Protein AF-A0AAP2Z4F7-F1 (afdb_monomer_lite)

Structure (mmCIF, N/CA/C/O backbone):
data_AF-A0AAP2Z4F7-F1
#
_entry.id   AF-A0AAP2Z4F7-F1
#
loop_
_atom_site.group_PDB
_atom_site.id
_atom_site.type_symbol
_atom_site.label_atom_id
_atom_site.label_alt_id
_atom_site.label_comp_id
_atom_site.label_asym_id
_atom_site.label_entity_id
_atom_site.label_seq_id
_atom_site.pdbx_PDB_ins_code
_atom_site.Cartn_x
_atom_site.Cartn_y
_atom_site.Cartn_z
_atom_site.occupancy
_atom_site.B_iso_or_equiv
_atom_site.auth_seq_id
_atom_site.auth_comp_id
_atom_site.auth_asym_id
_atom_site.auth_atom_id
_atom_site.pdbx_PDB_model_num
ATOM 1 N N . MET A 1 1 ? -24.408 16.018 -22.020 1.00 31.50 1 MET A N 1
ATOM 2 C CA . MET A 1 1 ? -23.931 15.503 -20.727 1.00 31.50 1 MET A CA 1
ATOM 3 C C . MET A 1 1 ? -23.059 14.321 -21.085 1.00 31.50 1 MET A C 1
ATOM 5 O O . MET A 1 1 ? -23.592 13.457 -21.775 1.00 31.50 1 MET A O 1
ATOM 9 N N . PRO A 1 2 ? -21.749 14.312 -20.792 1.00 35.59 2 PRO A N 1
ATOM 10 C CA . PRO A 1 2 ? -21.032 13.042 -20.819 1.00 35.59 2 PRO A CA 1
ATOM 11 C C . PRO A 1 2 ? -21.768 12.106 -19.852 1.00 35.59 2 PRO A C 1
ATOM 13 O O . PRO A 1 2 ? -22.294 12.590 -18.847 1.00 35.59 2 PRO A O 1
ATOM 16 N N . GLU A 1 3 ? -21.897 10.827 -20.195 1.00 40.19 3 GLU A N 1
ATOM 17 C CA . GLU A 1 3 ? -22.402 9.814 -19.262 1.00 40.19 3 GLU A CA 1
ATOM 18 C C . GLU A 1 3 ? -21.656 9.975 -17.930 1.00 40.19 3 GLU A C 1
ATOM 20 O O . GLU A 1 3 ? -20.442 10.178 -17.934 1.00 40.19 3 GLU A O 1
ATOM 25 N N . GLU A 1 4 ? -22.375 9.989 -16.805 1.00 51.56 4 GLU A N 1
ATOM 26 C CA . GLU A 1 4 ? -21.750 9.962 -15.481 1.00 51.56 4 GLU A CA 1
ATOM 27 C C . GLU A 1 4 ? -20.913 8.682 -15.409 1.00 51.56 4 GLU A C 1
ATOM 29 O O . GLU A 1 4 ? -21.447 7.577 -15.322 1.00 51.56 4 GLU A O 1
ATOM 34 N N . ILE A 1 5 ? -19.594 8.823 -15.549 1.00 54.47 5 ILE A N 1
ATOM 35 C CA . ILE A 1 5 ? -18.657 7.706 -15.457 1.00 54.47 5 ILE A CA 1
ATOM 36 C C . ILE A 1 5 ? -18.546 7.363 -13.970 1.00 54.47 5 ILE A C 1
ATOM 38 O O . ILE A 1 5 ? -17.739 7.939 -13.242 1.00 54.47 5 ILE A O 1
ATOM 42 N N . ILE A 1 6 ? -19.417 6.467 -13.515 1.00 68.56 6 ILE A N 1
ATOM 43 C CA . ILE A 1 6 ? -19.413 5.925 -12.157 1.00 68.56 6 ILE A CA 1
ATOM 44 C C . ILE A 1 6 ? -18.444 4.741 -12.144 1.00 68.56 6 ILE A C 1
ATOM 46 O O . ILE A 1 6 ? -18.647 3.765 -12.867 1.00 68.56 6 ILE A O 1
ATOM 50 N N . GLN A 1 7 ? -17.386 4.827 -11.336 1.00 83.62 7 GLN A N 1
ATOM 51 C CA . GLN A 1 7 ? -16.471 3.700 -11.141 1.00 83.62 7 GLN A CA 1
ATOM 52 C C . GLN A 1 7 ? -17.146 2.581 -10.331 1.00 83.62 7 GLN A C 1
ATOM 54 O O . GLN A 1 7 ? -18.047 2.860 -9.532 1.00 83.62 7 GLN A O 1
ATOM 59 N N . PRO A 1 8 ? -16.715 1.317 -10.484 1.00 90.81 8 PRO A N 1
ATOM 60 C CA . PRO A 1 8 ? -17.189 0.225 -9.643 1.00 90.81 8 PRO A CA 1
ATOM 61 C C . PRO A 1 8 ? -16.979 0.533 -8.155 1.00 90.81 8 PRO A C 1
ATOM 63 O O . PRO A 1 8 ? -16.006 1.181 -7.767 1.00 90.81 8 PRO A O 1
ATOM 66 N N . LEU A 1 9 ? -17.865 0.031 -7.293 1.00 92.19 9 LEU A N 1
ATOM 67 C CA . LEU A 1 9 ? -17.741 0.234 -5.845 1.00 92.19 9 LEU A CA 1
ATOM 68 C C . LEU A 1 9 ? -16.387 -0.267 -5.307 1.00 92.19 9 LEU A C 1
ATOM 70 O O . LEU A 1 9 ? -15.788 0.368 -4.440 1.00 92.19 9 LEU A O 1
ATOM 74 N N . ASP A 1 10 ? -15.878 -1.358 -5.878 1.00 94.12 10 ASP A N 1
ATOM 75 C CA . ASP A 1 10 ? -14.574 -1.936 -5.562 1.00 94.12 10 ASP A CA 1
ATOM 76 C C . ASP A 1 10 ? -13.417 -0.963 -5.795 1.00 94.12 10 ASP A C 1
ATOM 78 O O . ASP A 1 10 ? -12.508 -0.893 -4.965 1.00 94.12 10 ASP A O 1
ATOM 82 N N . TYR A 1 11 ? -13.474 -0.169 -6.868 1.00 95.38 11 TYR A N 1
ATOM 83 C CA . TYR A 1 11 ? -12.496 0.885 -7.124 1.00 95.38 11 TYR A CA 1
ATOM 84 C C . TYR A 1 11 ? -12.502 1.909 -5.983 1.00 95.38 11 TYR A C 1
ATOM 86 O O . TYR A 1 11 ? -11.448 2.244 -5.438 1.00 95.38 11 TYR A O 1
ATOM 94 N N . TYR A 1 12 ? -13.680 2.368 -5.547 1.00 95.25 12 TYR A N 1
ATOM 95 C CA . TYR A 1 12 ? -13.771 3.303 -4.423 1.00 95.25 12 TYR A CA 1
ATOM 96 C C . TYR A 1 12 ? -13.286 2.682 -3.113 1.00 95.25 12 TYR A C 1
ATOM 98 O O . TYR A 1 12 ? -12.622 3.370 -2.339 1.00 95.25 12 TYR A O 1
ATOM 106 N N . ALA A 1 13 ? -13.548 1.392 -2.881 1.00 96.06 13 ALA A N 1
ATOM 107 C CA . ALA A 1 13 ? -13.022 0.680 -1.720 1.00 96.06 13 ALA A CA 1
ATOM 108 C C . ALA A 1 13 ? -11.485 0.688 -1.721 1.00 96.06 13 ALA A C 1
ATOM 110 O O . ALA A 1 13 ? -10.872 1.084 -0.730 1.00 96.06 13 ALA A O 1
ATOM 111 N N . GLY A 1 14 ? -10.864 0.352 -2.856 1.00 96.06 14 GLY A N 1
ATOM 112 C CA . GLY A 1 14 ? -9.412 0.385 -3.028 1.00 96.06 14 GLY A CA 1
ATOM 113 C C . GLY A 1 14 ? -8.814 1.777 -2.857 1.00 96.06 14 GLY A C 1
ATOM 114 O O . GLY A 1 14 ? -7.807 1.943 -2.167 1.00 96.06 14 GLY A O 1
ATOM 115 N N . LEU A 1 15 ? -9.461 2.801 -3.417 1.00 95.19 15 LEU A N 1
ATOM 116 C CA . LEU A 1 15 ? -9.039 4.192 -3.274 1.00 95.19 15 LEU A CA 1
ATOM 117 C C . LEU A 1 15 ? -9.129 4.657 -1.813 1.00 95.19 15 LEU A C 1
ATOM 119 O O . LEU A 1 15 ? -8.165 5.200 -1.272 1.00 95.19 15 LEU A O 1
ATOM 123 N N . ILE A 1 16 ? -10.247 4.402 -1.135 1.00 95.50 16 ILE A N 1
ATOM 124 C CA . ILE A 1 16 ? -10.448 4.743 0.280 1.00 95.50 16 ILE A CA 1
ATOM 125 C C . ILE A 1 16 ? -9.415 4.026 1.161 1.00 95.50 16 ILE A C 1
ATOM 127 O O . ILE A 1 16 ? -8.766 4.667 1.993 1.00 95.50 16 ILE A O 1
ATOM 131 N N . ASP A 1 17 ? -9.169 2.740 0.921 1.00 95.56 17 ASP A N 1
ATOM 132 C CA . ASP A 1 17 ? -8.128 1.966 1.599 1.00 95.56 17 ASP A CA 1
ATOM 133 C C . ASP A 1 17 ? -6.706 2.348 1.186 1.00 95.56 17 ASP A C 1
ATOM 135 O O . ASP A 1 17 ? -5.754 2.022 1.896 1.00 95.56 17 ASP A O 1
ATOM 139 N N . ALA A 1 18 ? -6.516 3.089 0.096 1.00 94.50 18 ALA A N 1
ATOM 140 C CA . ALA A 1 18 ? -5.232 3.663 -0.277 1.00 94.50 18 ALA A CA 1
ATOM 141 C C . ALA A 1 18 ? -4.986 5.008 0.395 1.00 94.50 18 ALA A C 1
ATOM 143 O O . ALA A 1 18 ? -3.908 5.187 0.951 1.00 94.50 18 ALA A O 1
ATOM 144 N N . ILE A 1 19 ? -5.940 5.941 0.413 1.00 92.31 19 ILE A N 1
ATOM 145 C CA . ILE A 1 19 ? -5.690 7.334 0.840 1.00 92.31 19 ILE A CA 1
ATOM 146 C C . ILE A 1 19 ? -6.370 7.750 2.150 1.00 92.31 19 ILE A C 1
ATOM 148 O O . ILE A 1 19 ? -5.971 8.761 2.737 1.00 92.31 19 ILE A O 1
ATOM 152 N N . GLY A 1 20 ? -7.345 6.979 2.632 1.00 93.75 20 GLY A N 1
ATOM 153 C CA . GLY A 1 20 ? -8.090 7.245 3.859 1.00 93.75 20 GLY A CA 1
ATOM 154 C C . GLY A 1 20 ? -7.336 6.842 5.127 1.00 93.75 20 GLY A C 1
ATOM 155 O O . GLY A 1 20 ? -6.599 5.850 5.152 1.00 93.75 20 GLY A O 1
ATOM 156 N N . ARG A 1 21 ? -7.525 7.615 6.199 1.00 92.62 21 ARG A N 1
ATOM 157 C CA . ARG A 1 21 ? -6.990 7.354 7.541 1.00 92.62 21 ARG A CA 1
ATOM 158 C C . ARG A 1 21 ? -7.974 7.802 8.615 1.00 92.62 21 ARG A C 1
ATOM 160 O O . ARG A 1 21 ? -8.359 8.970 8.648 1.00 92.62 21 ARG A O 1
ATOM 167 N N . VAL A 1 22 ? -8.310 6.906 9.538 1.00 93.56 22 VAL A N 1
ATOM 168 C CA . VAL A 1 22 ? -9.069 7.269 10.739 1.00 93.56 22 VAL A CA 1
ATOM 169 C C . VAL A 1 22 ? -8.148 7.934 11.762 1.00 93.56 22 VAL A C 1
ATOM 171 O O . VAL A 1 22 ? -7.038 7.477 12.035 1.00 93.56 22 VAL A O 1
ATOM 174 N N . ASN A 1 23 ? -8.610 9.026 12.356 1.00 91.94 23 ASN A N 1
ATOM 175 C CA . ASN A 1 23 ? -7.952 9.737 13.440 1.00 91.94 23 ASN A CA 1
ATOM 176 C C . ASN A 1 23 ? -8.923 9.929 14.599 1.00 91.94 23 ASN A C 1
ATOM 178 O O . ASN A 1 23 ? -10.052 10.353 14.382 1.00 91.94 23 ASN A O 1
ATOM 182 N N . PHE A 1 24 ? -8.453 9.719 15.827 1.00 92.25 24 PHE A N 1
ATOM 183 C CA . PHE A 1 24 ? -9.196 10.049 17.040 1.00 92.25 24 PHE A CA 1
ATOM 184 C C . PHE A 1 24 ? -8.577 11.290 17.684 1.00 92.25 24 PHE A C 1
ATOM 186 O O . PHE A 1 24 ? -7.529 11.222 18.325 1.00 92.25 24 PHE A O 1
ATOM 193 N N . GLU A 1 25 ? -9.194 12.449 17.466 1.00 89.62 25 GLU A N 1
ATOM 194 C CA . GLU A 1 25 ? -8.708 13.718 17.998 1.00 89.62 25 GLU A CA 1
ATOM 195 C C . GLU A 1 25 ? -9.198 13.907 19.437 1.00 89.62 25 GLU A C 1
ATOM 197 O O . GLU A 1 25 ? -10.404 13.943 19.695 1.00 89.62 25 GLU A O 1
ATOM 202 N N . VAL A 1 26 ? -8.262 14.055 20.375 1.00 89.56 26 VAL A N 1
ATOM 203 C CA . VAL A 1 26 ? -8.561 14.380 21.773 1.00 89.56 26 VAL A CA 1
ATOM 204 C C . VAL A 1 26 ? -8.567 15.898 21.944 1.00 89.56 26 VAL A C 1
ATOM 206 O O . VAL A 1 26 ? -7.546 16.556 21.750 1.00 89.56 26 VAL A O 1
ATOM 209 N N . LYS A 1 27 ? -9.712 16.463 22.331 1.00 86.94 27 LYS A N 1
ATOM 210 C CA . LYS A 1 27 ? -9.892 17.896 22.598 1.00 86.94 27 LYS A CA 1
ATOM 211 C C . LYS A 1 27 ? -10.133 18.132 24.074 1.00 86.94 27 LYS A C 1
ATOM 213 O O . LYS A 1 27 ? -10.980 17.478 24.675 1.00 86.94 27 LYS A O 1
ATOM 218 N N . LYS A 1 28 ? -9.446 19.121 24.642 1.00 86.12 28 LYS A N 1
ATOM 219 C CA . LYS A 1 28 ? -9.790 19.654 25.961 1.00 86.12 28 LYS A CA 1
ATOM 220 C C . LYS A 1 28 ? -11.061 20.497 25.845 1.00 86.12 28 LYS A C 1
ATOM 222 O O . LYS A 1 28 ? -11.193 21.285 24.910 1.00 86.12 28 LYS A O 1
ATOM 227 N N . THR A 1 29 ? -12.000 20.322 26.766 1.00 82.88 29 THR A N 1
ATOM 228 C CA . THR A 1 29 ? -13.306 20.988 26.724 1.00 82.88 29 THR A CA 1
ATOM 229 C C . THR A 1 29 ? -13.798 21.344 28.120 1.00 82.88 29 THR A C 1
ATOM 231 O O . THR A 1 29 ? -13.734 20.502 29.008 1.00 82.88 29 THR A O 1
ATOM 234 N N . ASP A 1 30 ? -14.416 22.512 28.285 1.00 81.19 30 ASP A N 1
ATOM 235 C CA . ASP A 1 30 ? -14.942 22.946 29.593 1.00 81.19 30 ASP A CA 1
ATOM 236 C C . ASP A 1 30 ? -16.355 22.415 29.905 1.00 81.19 30 ASP A C 1
ATOM 238 O O . ASP A 1 30 ? -16.849 22.547 31.019 1.00 81.19 30 ASP A O 1
ATOM 242 N N . HIS A 1 31 ? -17.033 21.813 28.922 1.00 73.50 31 HIS A N 1
ATOM 243 C CA . HIS A 1 31 ? -18.435 21.384 29.025 1.00 73.50 31 HIS A CA 1
ATOM 244 C C . HIS A 1 31 ? -18.614 19.880 29.297 1.00 73.50 31 HIS A C 1
ATOM 246 O O . HIS A 1 31 ? -19.742 19.391 29.358 1.00 73.50 31 HIS A O 1
ATOM 252 N N . ARG A 1 32 ? -17.521 19.122 29.441 1.00 75.06 32 ARG A N 1
ATOM 253 C CA . ARG A 1 32 ? -17.538 17.700 29.820 1.00 75.06 32 ARG A CA 1
ATOM 254 C C . ARG A 1 32 ? -17.012 17.546 31.240 1.00 75.06 32 ARG A C 1
ATOM 256 O O . ARG A 1 32 ? -16.045 18.200 31.607 1.00 75.06 32 ARG A O 1
ATOM 263 N N . VAL A 1 33 ? -17.599 16.626 32.005 1.00 77.19 33 VAL A N 1
ATOM 264 C CA . VAL A 1 33 ? -17.243 16.379 33.418 1.00 77.19 33 VAL A CA 1
ATOM 265 C C . VAL A 1 33 ? -15.759 16.046 33.592 1.00 77.19 33 VAL A C 1
ATOM 267 O O . VAL A 1 33 ? -15.132 16.497 34.543 1.00 77.19 33 VAL A O 1
ATOM 270 N N . ILE A 1 34 ? -15.187 15.289 32.657 1.00 85.69 34 ILE A N 1
ATOM 271 C CA . ILE A 1 34 ? -13.772 14.898 32.677 1.00 85.69 34 ILE A CA 1
ATOM 272 C C . ILE A 1 34 ? -12.841 15.899 31.984 1.00 85.69 34 ILE A C 1
ATOM 274 O O . ILE A 1 34 ? -11.638 15.687 31.983 1.00 85.69 34 ILE A O 1
ATOM 278 N N . GLY A 1 35 ? -13.367 16.966 31.377 1.00 87.62 35 GLY A N 1
ATOM 279 C CA . GLY A 1 35 ? -12.553 17.987 30.715 1.00 87.62 35 GLY A CA 1
ATOM 280 C C . GLY A 1 35 ? -12.041 17.630 29.313 1.00 87.62 35 GLY A C 1
ATOM 281 O O . GLY A 1 35 ? -11.308 18.427 28.728 1.00 87.62 35 GLY A O 1
ATOM 282 N N . TYR A 1 36 ? -12.423 16.478 28.750 1.00 89.56 36 TYR A N 1
ATOM 283 C CA . TYR A 1 36 ? -11.971 16.013 27.432 1.00 89.56 36 TYR A CA 1
ATOM 284 C C . TYR A 1 36 ? -13.113 15.429 26.587 1.00 89.56 36 TYR A C 1
ATOM 286 O O . TYR A 1 36 ? -14.067 14.854 27.114 1.00 89.56 36 TYR A O 1
ATOM 294 N N . ASP A 1 37 ? -12.989 15.553 25.266 1.00 89.38 37 ASP A N 1
ATOM 295 C CA . ASP A 1 37 ? -13.830 14.910 24.253 1.00 89.38 37 ASP A CA 1
ATOM 296 C C . ASP A 1 37 ? -12.924 14.240 23.214 1.00 89.38 37 ASP A C 1
ATOM 298 O O . ASP A 1 37 ? -11.934 14.829 22.785 1.00 89.38 37 ASP A O 1
ATOM 302 N N . VAL A 1 38 ? -13.263 13.024 22.793 1.00 92.06 38 VAL A N 1
ATOM 303 C CA . VAL A 1 38 ? -12.546 12.314 21.725 1.00 92.06 38 VAL A CA 1
ATOM 304 C C . VAL A 1 38 ? -13.456 12.251 20.519 1.00 92.06 38 VAL A C 1
ATOM 306 O O . VAL A 1 38 ? -14.593 11.789 20.648 1.00 92.06 38 VAL A O 1
ATOM 309 N N . ARG A 1 39 ? -12.991 12.709 19.357 1.00 92.75 39 ARG A N 1
ATOM 310 C CA . ARG A 1 39 ? -13.780 12.719 18.119 1.00 92.75 39 ARG A CA 1
ATOM 311 C C . ARG A 1 39 ? -13.071 11.959 17.002 1.00 92.75 39 ARG A C 1
ATOM 313 O O . ARG A 1 39 ? -11.932 12.310 16.691 1.00 92.75 39 ARG A O 1
ATOM 320 N N . PRO A 1 40 ? -13.711 10.943 16.399 1.00 96.00 40 PRO A N 1
ATOM 321 C CA . PRO A 1 40 ? -13.194 10.328 15.196 1.00 96.00 40 PRO A CA 1
ATOM 322 C C . PRO A 1 40 ? -13.313 11.299 14.020 1.00 96.00 40 PRO A C 1
ATOM 324 O O . PRO A 1 40 ? -14.239 12.104 13.940 1.00 96.00 40 PRO A O 1
ATOM 327 N N . SER A 1 41 ? -12.373 11.192 13.098 1.00 95.19 41 SER A N 1
ATOM 328 C CA . SER A 1 41 ? -12.407 11.822 11.784 1.00 95.19 41 SER A CA 1
ATOM 329 C C . SER A 1 41 ? -11.788 10.856 10.785 1.00 95.19 41 SER A C 1
ATOM 331 O O . SER A 1 41 ? -10.772 10.227 11.085 1.00 95.19 41 SER A O 1
ATOM 333 N N . LEU A 1 42 ? -12.394 10.715 9.612 1.00 95.81 42 LEU A N 1
ATOM 334 C CA . LEU A 1 42 ? -11.794 10.010 8.488 1.00 95.81 42 LEU A CA 1
ATOM 335 C C . LEU A 1 42 ? -11.215 11.053 7.539 1.00 95.81 42 LEU A C 1
ATOM 337 O O . LEU A 1 42 ? -11.934 11.912 7.032 1.00 95.81 42 LEU A O 1
ATOM 341 N N . VAL A 1 43 ? -9.900 10.999 7.357 1.00 92.75 43 VAL A N 1
ATOM 342 C CA . VAL A 1 43 ? -9.130 11.977 6.592 1.00 92.75 43 VAL A CA 1
ATOM 343 C C . VAL A 1 43 ? -8.612 11.326 5.322 1.00 92.75 43 VAL A C 1
ATOM 345 O O . VAL A 1 43 ? -7.959 10.285 5.384 1.00 92.75 43 VAL A O 1
ATOM 348 N N . PHE A 1 44 ? -8.854 11.964 4.183 1.00 91.19 44 PHE A N 1
ATOM 349 C CA . PHE A 1 44 ? -8.341 11.535 2.886 1.00 91.19 44 PHE A CA 1
ATOM 350 C C . PHE A 1 44 ? -7.212 12.456 2.438 1.00 91.19 44 PHE A C 1
ATOM 352 O O . PHE A 1 44 ? -7.386 13.671 2.314 1.00 91.19 44 PHE A O 1
ATOM 359 N N . HIS A 1 45 ? -6.037 11.869 2.219 1.00 82.44 45 HIS A N 1
ATOM 360 C CA . HIS A 1 45 ? -4.846 12.578 1.759 1.00 82.44 45 HIS A CA 1
ATOM 361 C C . HIS A 1 45 ? -4.794 12.585 0.232 1.00 82.44 45 HIS A C 1
ATOM 363 O O . HIS A 1 45 ? -4.272 11.661 -0.381 1.00 82.44 45 HIS A O 1
ATOM 369 N N . VAL A 1 46 ? -5.321 13.654 -0.349 1.00 73.75 46 VAL A N 1
ATOM 370 C CA . VAL A 1 46 ? -5.533 13.841 -1.795 1.00 73.75 46 VAL A CA 1
ATOM 371 C C . VAL A 1 46 ? -4.484 14.762 -2.445 1.00 73.75 46 VAL A C 1
ATOM 373 O O . VAL A 1 46 ? -4.267 14.750 -3.653 1.00 73.75 46 VAL A O 1
ATOM 376 N N . GLY A 1 47 ? -3.740 15.534 -1.643 1.00 68.19 47 GLY A N 1
ATOM 377 C CA . GLY A 1 47 ? -2.584 16.303 -2.121 1.00 68.19 47 GLY A CA 1
ATOM 378 C C . GLY A 1 47 ? -2.939 17.358 -3.184 1.00 68.19 47 GLY A C 1
ATOM 379 O O . GLY A 1 47 ? -3.854 18.162 -2.994 1.00 68.19 47 GLY A O 1
ATOM 380 N N . GLN A 1 48 ? -2.178 17.395 -4.286 1.00 63.50 48 GLN A N 1
ATOM 381 C CA . GLN A 1 48 ? -2.417 18.276 -5.447 1.00 63.50 48 GLN A CA 1
ATOM 382 C C . GLN A 1 48 ? -3.230 17.598 -6.567 1.00 63.50 48 GLN A C 1
ATOM 384 O O . GLN A 1 48 ? -3.275 18.104 -7.681 1.00 63.50 48 GLN A O 1
ATOM 389 N N . GLN A 1 49 ? -3.867 16.461 -6.286 1.00 69.62 49 GLN A N 1
ATOM 390 C CA . GLN A 1 49 ? -4.596 15.681 -7.285 1.00 69.62 49 GLN A CA 1
ATOM 391 C C . GLN A 1 49 ? -6.044 16.174 -7.360 1.00 69.62 49 GLN A C 1
ATOM 393 O O . GLN A 1 49 ? -6.922 15.659 -6.674 1.00 69.62 49 GLN A O 1
ATOM 398 N N . ASP A 1 50 ? -6.282 17.221 -8.158 1.00 71.88 50 ASP A N 1
ATOM 399 C CA . ASP A 1 50 ? -7.616 17.828 -8.333 1.00 71.88 50 ASP A CA 1
ATOM 400 C C . ASP A 1 50 ? -8.676 16.820 -8.800 1.00 71.88 50 ASP A C 1
ATOM 402 O O . ASP A 1 50 ? -9.860 16.973 -8.503 1.00 71.88 50 ASP A O 1
ATOM 406 N N . PHE A 1 51 ? -8.254 15.780 -9.515 1.00 80.38 51 PHE A N 1
ATOM 407 C CA . PHE A 1 51 ? -9.153 14.759 -10.022 1.00 80.38 51 PHE A CA 1
ATOM 408 C C . PHE A 1 51 ? -9.620 13.785 -8.927 1.00 80.38 51 PHE A C 1
ATOM 410 O O . PHE A 1 51 ? -10.822 13.556 -8.815 1.00 80.38 51 PHE A O 1
ATOM 417 N N . LEU A 1 52 ? -8.728 13.281 -8.061 1.00 82.50 52 LEU A N 1
ATOM 418 C CA . LEU A 1 52 ? -9.138 12.440 -6.921 1.00 82.50 52 LEU A CA 1
ATOM 419 C C . LEU A 1 52 ? -10.093 13.176 -5.968 1.00 82.50 52 LEU A C 1
ATOM 421 O O . LEU A 1 52 ? -11.032 12.560 -5.464 1.00 82.50 52 LEU A O 1
ATOM 425 N N . ASP A 1 53 ? -9.885 14.484 -5.766 1.00 81.88 53 ASP A N 1
ATOM 426 C CA . ASP A 1 53 ? -10.807 15.348 -5.011 1.00 81.88 53 ASP A CA 1
ATOM 427 C C . ASP A 1 53 ? -12.220 15.305 -5.606 1.00 81.88 53 ASP A C 1
ATOM 429 O O . ASP A 1 53 ? -13.198 15.083 -4.892 1.00 81.88 53 ASP A O 1
ATOM 433 N N . ALA A 1 54 ? -12.325 15.528 -6.919 1.00 84.06 54 ALA A N 1
ATOM 434 C CA . ALA A 1 54 ? -13.599 15.558 -7.627 1.00 84.06 54 ALA A CA 1
ATOM 435 C C . ALA A 1 54 ? -14.266 14.177 -7.654 1.00 84.06 54 ALA A C 1
ATOM 437 O O . ALA A 1 54 ? -15.472 14.072 -7.439 1.00 84.06 54 ALA A O 1
ATOM 438 N N . LEU A 1 55 ? -13.482 13.120 -7.872 1.00 87.44 55 LEU A N 1
ATOM 439 C CA . LEU A 1 55 ? -13.972 11.750 -7.952 1.00 87.44 55 LEU A CA 1
ATOM 440 C C . LEU A 1 55 ? -14.558 11.276 -6.619 1.00 87.44 55 LEU A C 1
ATOM 442 O O . LEU A 1 55 ? -15.680 10.768 -6.578 1.00 87.44 55 LEU A O 1
ATOM 446 N N . LEU A 1 56 ? -13.812 11.459 -5.527 1.00 89.88 56 LEU A N 1
ATOM 447 C CA . LEU A 1 56 ? -14.266 11.073 -4.194 1.00 89.88 56 LEU A CA 1
ATOM 448 C C . LEU A 1 56 ? -15.382 12.001 -3.695 1.00 89.88 56 LEU A C 1
ATOM 450 O O . LEU A 1 56 ? -16.311 11.539 -3.038 1.00 89.88 56 LEU A O 1
ATOM 454 N N . GLY A 1 57 ? -15.319 13.293 -4.038 1.00 90.06 57 GLY A N 1
ATOM 455 C CA . GLY A 1 57 ? -16.362 14.271 -3.730 1.00 90.06 57 GLY A CA 1
ATOM 456 C C . GLY A 1 57 ? -17.700 13.917 -4.372 1.00 90.06 57 GLY A C 1
ATOM 457 O O . GLY A 1 57 ? -18.694 13.821 -3.662 1.00 90.06 57 GLY A O 1
ATOM 458 N N . THR A 1 58 ? -17.705 13.622 -5.675 1.00 90.62 58 THR A N 1
ATOM 459 C CA . THR A 1 58 ? -18.911 13.194 -6.408 1.00 90.62 58 THR A CA 1
ATOM 460 C C . THR A 1 58 ? -19.501 11.932 -5.782 1.00 90.62 58 THR A C 1
ATOM 462 O O . THR A 1 58 ? -20.679 11.898 -5.445 1.00 90.62 58 THR A O 1
ATOM 465 N N . PHE A 1 59 ? -18.660 10.928 -5.500 1.00 92.62 59 PHE A N 1
ATOM 466 C CA . PHE A 1 59 ? -19.105 9.711 -4.821 1.00 92.62 59 PHE A CA 1
ATOM 467 C C . PHE A 1 59 ? -19.744 10.003 -3.455 1.00 92.62 59 PHE A C 1
ATOM 469 O O . PHE A 1 59 ? -20.786 9.435 -3.124 1.00 92.62 59 PHE A O 1
ATOM 476 N N . PHE A 1 60 ? -19.155 10.893 -2.654 1.00 94.25 60 PHE A N 1
ATOM 477 C CA . PHE A 1 60 ? -19.734 11.282 -1.370 1.00 94.25 60 PHE A CA 1
ATOM 478 C C . PHE A 1 60 ? -21.055 12.035 -1.523 1.00 94.25 60 PHE A C 1
ATOM 480 O O . PHE A 1 60 ? -21.992 11.740 -0.781 1.00 94.25 60 PHE A O 1
ATOM 487 N N . GLU A 1 61 ? -21.162 12.955 -2.478 1.00 93.75 61 GLU A N 1
ATOM 488 C CA . GLU A 1 61 ? -22.397 13.690 -2.762 1.00 93.75 61 GLU A CA 1
ATOM 489 C C . GLU A 1 61 ? -23.532 12.740 -3.177 1.00 93.75 61 GLU A C 1
ATOM 491 O O . GLU A 1 61 ? -24.609 12.784 -2.574 1.00 93.75 61 GLU A O 1
ATOM 496 N N . ASP A 1 62 ? -23.261 11.810 -4.096 1.00 93.75 62 ASP A N 1
ATOM 497 C CA . ASP A 1 62 ? -24.232 10.828 -4.599 1.00 93.75 62 ASP A CA 1
ATOM 498 C C . ASP A 1 62 ? -24.755 9.890 -3.503 1.00 93.75 62 ASP A C 1
ATOM 500 O O . ASP A 1 62 ? -25.916 9.472 -3.516 1.00 93.75 62 ASP A O 1
ATOM 504 N N . HIS A 1 63 ? -23.918 9.591 -2.508 1.00 95.06 63 HIS A N 1
ATOM 505 C CA . HIS A 1 63 ? -24.267 8.725 -1.380 1.00 95.06 63 HIS A CA 1
ATOM 506 C C . HIS A 1 63 ? -24.696 9.507 -0.127 1.00 95.06 63 HIS A C 1
ATOM 508 O O . HIS A 1 63 ? -24.954 8.917 0.927 1.00 95.06 63 HIS A O 1
ATOM 514 N N . GLY A 1 64 ? -24.790 10.839 -0.211 1.00 95.81 64 GLY A N 1
ATOM 515 C CA . GLY A 1 64 ? -25.164 11.706 0.906 1.00 95.81 64 GLY A CA 1
ATOM 516 C C . GLY A 1 64 ? -24.198 11.634 2.095 1.00 95.81 64 GLY A C 1
ATOM 517 O O . GLY A 1 64 ? -24.631 11.741 3.247 1.00 95.81 64 GLY A O 1
ATOM 518 N N . ILE A 1 65 ? -22.914 11.402 1.834 1.00 97.25 65 ILE A N 1
ATOM 519 C CA . ILE A 1 65 ? -21.824 11.427 2.810 1.00 97.25 65 ILE A CA 1
ATOM 520 C C . ILE A 1 65 ? -21.380 12.885 2.970 1.00 97.25 65 ILE A C 1
ATOM 522 O O . ILE A 1 65 ? -20.904 13.523 2.036 1.00 97.25 65 ILE A O 1
ATOM 526 N N . GLY A 1 66 ? -21.541 13.426 4.173 1.00 95.81 66 GLY A N 1
ATOM 527 C CA . GLY A 1 66 ? -21.071 14.755 4.537 1.00 95.81 66 GLY A CA 1
ATOM 528 C C . GLY A 1 66 ? -19.553 14.792 4.690 1.00 95.81 66 GLY A C 1
ATOM 529 O O . GLY A 1 66 ? -18.962 13.997 5.421 1.00 95.81 66 GLY A O 1
ATOM 530 N N . TYR A 1 67 ? -18.913 15.755 4.032 1.00 94.56 67 TYR A N 1
ATOM 531 C CA . TYR A 1 67 ? -17.480 15.984 4.155 1.00 94.56 67 TYR A CA 1
ATOM 532 C C . TYR A 1 67 ? -17.141 17.476 4.103 1.00 94.56 67 TYR A C 1
ATOM 534 O O . TYR A 1 67 ? -17.927 18.312 3.658 1.00 94.56 67 TYR A O 1
ATOM 542 N N . THR A 1 68 ? -15.948 17.823 4.578 1.00 92.06 68 THR A N 1
ATOM 543 C CA . THR A 1 68 ? -15.396 19.179 4.479 1.00 92.06 68 THR A CA 1
ATOM 544 C C . THR A 1 68 ? -14.014 19.150 3.850 1.00 92.06 68 THR A C 1
ATOM 546 O O . THR A 1 68 ? -13.260 18.195 4.029 1.00 92.06 68 THR A O 1
ATOM 549 N N . PHE A 1 69 ? -13.656 20.219 3.141 1.00 86.88 69 PHE A N 1
ATOM 550 C CA . PHE A 1 69 ? -12.290 20.429 2.677 1.00 86.88 69 PHE A CA 1
ATOM 551 C C . PHE A 1 69 ? -11.515 21.286 3.673 1.00 86.88 69 PHE A C 1
ATOM 553 O O . PHE A 1 69 ? -11.970 22.356 4.085 1.00 86.88 69 PHE A O 1
ATOM 560 N N . ARG A 1 70 ? -10.299 20.857 4.011 1.00 81.44 70 ARG A N 1
ATOM 561 C CA . ARG A 1 70 ? -9.325 21.689 4.723 1.00 81.44 70 ARG A CA 1
ATOM 562 C C . ARG A 1 70 ? -8.043 21.787 3.917 1.00 81.44 70 ARG A C 1
ATOM 564 O O . ARG A 1 70 ? -7.558 20.805 3.358 1.00 81.44 70 ARG A O 1
ATOM 571 N N . ARG A 1 71 ? -7.480 22.992 3.883 1.00 75.00 71 ARG A N 1
ATOM 572 C CA . ARG A 1 71 ? -6.185 23.274 3.269 1.00 75.00 71 ARG A CA 1
ATOM 573 C C . ARG A 1 71 ? -5.203 23.675 4.357 1.00 75.00 71 ARG A C 1
ATOM 575 O O . ARG A 1 71 ? -5.462 24.615 5.103 1.00 75.00 71 ARG A O 1
ATOM 582 N N . GLU A 1 72 ? -4.076 22.982 4.417 1.00 65.75 72 GLU A N 1
ATOM 583 C CA . GLU A 1 72 ? -2.986 23.289 5.337 1.00 65.75 72 GLU A CA 1
ATOM 584 C C . GLU A 1 72 ? -1.754 23.699 4.520 1.00 65.75 72 GLU A C 1
ATOM 586 O O . GLU A 1 72 ? -1.120 22.901 3.825 1.00 65.75 72 GLU A O 1
ATOM 591 N N . GLY A 1 73 ? -1.454 24.999 4.534 1.00 63.78 73 GLY A N 1
ATOM 592 C CA . GLY A 1 73 ? -0.387 25.580 3.720 1.00 63.78 73 GLY A CA 1
ATOM 593 C C . GLY A 1 73 ? -0.645 25.515 2.206 1.00 63.78 73 GLY A C 1
ATOM 594 O O . GLY A 1 73 ? -1.780 25.520 1.724 1.00 63.78 73 GLY A O 1
ATOM 595 N N . THR A 1 74 ? 0.433 25.507 1.419 1.00 55.91 74 THR A N 1
ATOM 596 C CA . THR A 1 74 ? 0.356 25.568 -0.051 1.00 55.91 74 THR A CA 1
ATOM 597 C C . THR A 1 74 ? 0.206 24.202 -0.721 1.00 55.91 74 THR A C 1
ATOM 599 O O . THR A 1 74 ? -0.254 24.168 -1.862 1.00 55.91 74 THR A O 1
ATOM 602 N N . LYS A 1 75 ? 0.553 23.103 -0.030 1.00 51.25 75 LYS A N 1
ATOM 603 C CA . LYS A 1 75 ? 0.735 21.765 -0.627 1.00 51.25 75 LYS A CA 1
ATOM 604 C C . LYS A 1 75 ? -0.215 20.672 -0.126 1.00 51.25 75 LYS A C 1
ATOM 606 O O . LYS A 1 75 ? -0.313 19.648 -0.795 1.00 51.25 75 LYS A O 1
ATOM 611 N N . SER A 1 76 ? -0.911 20.870 0.994 1.00 61.28 76 SER A N 1
ATOM 612 C CA . SER A 1 76 ? -1.730 19.813 1.597 1.00 61.28 76 SER A CA 1
ATOM 613 C C . SER A 1 76 ? -3.209 20.184 1.591 1.00 61.28 76 SER A C 1
ATOM 615 O O . SER A 1 76 ? -3.623 21.159 2.225 1.00 61.28 76 SER A O 1
ATOM 617 N N . ARG A 1 77 ? -4.003 19.399 0.862 1.00 71.06 77 ARG A N 1
ATOM 618 C CA . ARG A 1 77 ? -5.466 19.409 0.914 1.00 71.06 77 ARG A CA 1
ATOM 619 C C . ARG A 1 77 ? -5.953 18.081 1.462 1.00 71.06 77 ARG A C 1
ATOM 621 O O . ARG A 1 77 ? -5.373 17.035 1.161 1.00 71.06 77 ARG A O 1
ATOM 628 N N . PHE A 1 78 ? -7.002 18.156 2.267 1.00 83.75 78 PHE A N 1
ATOM 629 C CA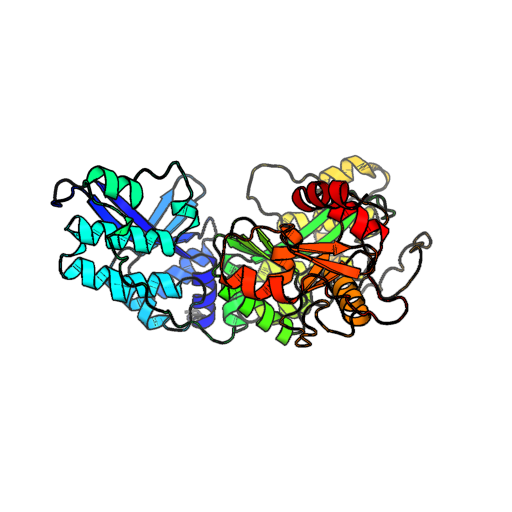 . PHE A 1 78 ? -7.624 17.001 2.887 1.00 83.75 78 PHE A CA 1
ATOM 630 C C . PHE A 1 78 ? -9.139 17.102 2.767 1.00 83.75 78 PHE A C 1
ATOM 632 O O . PHE A 1 78 ? -9.704 18.179 2.988 1.00 83.75 78 PHE A O 1
ATOM 639 N N . MET A 1 79 ? -9.779 15.969 2.492 1.00 89.50 79 MET A N 1
ATOM 640 C CA . MET A 1 79 ? -11.211 15.784 2.728 1.00 89.50 79 MET A CA 1
ATOM 641 C C . MET A 1 79 ? -11.394 15.140 4.098 1.00 89.50 79 MET A C 1
ATOM 643 O O . MET A 1 79 ? -10.663 14.209 4.446 1.00 89.50 79 MET A O 1
ATOM 647 N N . LEU A 1 80 ? -12.338 15.650 4.886 1.00 92.25 80 LEU A N 1
ATOM 648 C CA . LEU A 1 80 ? -12.626 15.159 6.228 1.00 92.25 80 LEU A CA 1
ATOM 649 C C . LEU A 1 80 ? -14.095 14.777 6.356 1.00 92.25 80 LEU A C 1
ATOM 651 O O . LEU A 1 80 ? -14.967 15.616 6.131 1.00 92.25 80 LEU A O 1
ATOM 655 N N . VAL A 1 81 ?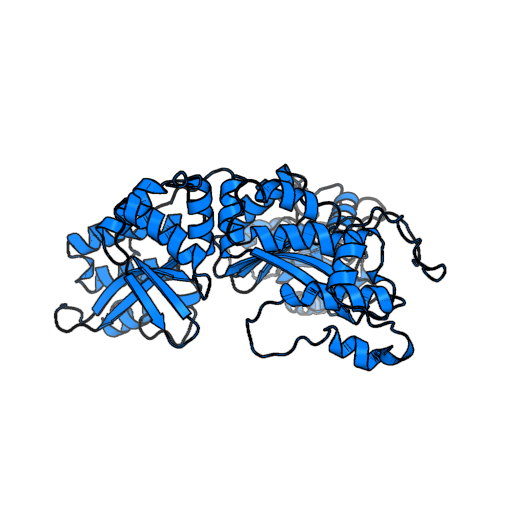 -14.338 13.552 6.809 1.00 95.81 81 VAL A N 1
ATOM 656 C CA . VAL A 1 81 ? -15.642 13.079 7.281 1.00 95.81 81 VAL A CA 1
ATOM 657 C C . VAL A 1 81 ? -15.595 13.031 8.808 1.00 95.81 81 VAL A C 1
ATOM 659 O O . VAL A 1 81 ? -14.748 12.349 9.389 1.00 95.81 81 VAL A O 1
ATOM 662 N N . GLU A 1 82 ? -16.462 13.799 9.466 1.00 95.00 82 GLU A N 1
ATOM 663 C CA . GLU A 1 82 ? -16.445 13.988 10.929 1.00 95.00 82 GLU A CA 1
ATOM 664 C C . GLU A 1 82 ? -17.805 13.692 11.591 1.00 95.00 82 GLU A C 1
ATOM 666 O O . GLU A 1 82 ? -17.871 13.569 12.815 1.00 95.00 82 GLU A O 1
ATOM 671 N N . ASP A 1 83 ? -18.897 13.594 10.825 1.00 95.62 83 ASP A N 1
ATOM 672 C CA . ASP A 1 83 ? -20.239 13.414 11.378 1.00 95.62 83 ASP A CA 1
ATOM 673 C C . ASP A 1 83 ? -20.665 11.939 11.480 1.00 95.62 83 ASP A C 1
ATOM 675 O O . ASP A 1 83 ? -20.255 11.067 10.712 1.00 95.62 83 ASP A O 1
ATOM 679 N N . ASN A 1 84 ? -21.531 11.663 12.457 1.00 96.00 84 ASN A N 1
ATOM 680 C CA . ASN A 1 84 ? -21.947 10.305 12.804 1.00 96.00 84 ASN A CA 1
ATOM 681 C C . ASN A 1 84 ? -22.824 9.631 11.736 1.00 96.00 84 ASN A C 1
ATOM 683 O O . ASN A 1 84 ? -22.938 8.407 11.746 1.00 96.00 84 ASN A O 1
ATOM 687 N N . GLU A 1 85 ? -23.537 10.393 10.904 1.00 96.88 85 GLU A N 1
ATOM 688 C CA . GLU A 1 85 ? -24.409 9.826 9.870 1.00 96.88 85 GLU A CA 1
ATOM 689 C C . GLU A 1 85 ? -23.562 9.320 8.703 1.00 96.88 85 GLU A C 1
ATOM 691 O O . GLU A 1 85 ? -23.736 8.188 8.256 1.00 96.88 85 GLU A O 1
ATOM 696 N N . SER A 1 86 ? -22.573 10.109 8.295 1.00 97.75 86 SER A N 1
ATOM 697 C CA . SER A 1 86 ? -21.610 9.760 7.255 1.00 97.75 86 SER A CA 1
ATOM 698 C C . SER A 1 86 ? -20.767 8.539 7.610 1.00 97.75 86 SER A C 1
ATOM 700 O O . SER A 1 86 ? -20.577 7.676 6.758 1.00 97.75 86 SER A O 1
ATOM 702 N N . PHE A 1 87 ? -20.328 8.392 8.868 1.00 97.25 87 PHE A N 1
ATOM 703 C CA . PHE A 1 87 ? -19.655 7.161 9.311 1.00 97.25 87 PHE A CA 1
ATOM 704 C C . PHE A 1 87 ? -20.541 5.918 9.157 1.00 97.25 87 PHE A C 1
ATOM 706 O O . PHE A 1 87 ? -20.062 4.890 8.684 1.00 97.25 87 PHE A O 1
ATOM 713 N N . ARG A 1 88 ? -21.834 6.013 9.500 1.00 96.94 88 ARG A N 1
ATOM 714 C CA . ARG A 1 88 ? -22.783 4.901 9.316 1.00 96.94 88 ARG A CA 1
ATOM 715 C C . ARG A 1 88 ? -23.012 4.580 7.845 1.00 96.94 88 ARG A C 1
ATOM 717 O O . ARG A 1 88 ? -23.059 3.410 7.493 1.00 96.94 88 ARG A O 1
ATOM 724 N N . LYS A 1 89 ? -23.141 5.601 6.993 1.00 97.56 89 LYS A N 1
ATOM 725 C CA . LYS A 1 89 ? -23.284 5.417 5.541 1.00 97.56 89 LYS A CA 1
ATOM 726 C C . LYS A 1 89 ? -22.055 4.739 4.950 1.00 97.56 89 LYS A C 1
ATOM 728 O O . LYS A 1 89 ? -22.204 3.755 4.242 1.00 97.56 89 LYS A O 1
ATOM 733 N N . LEU A 1 90 ? -20.857 5.211 5.296 1.00 96.38 90 LEU A N 1
ATOM 734 C CA . LEU A 1 90 ? -19.601 4.606 4.852 1.00 96.38 90 LEU A CA 1
ATOM 735 C C . LEU A 1 90 ? -19.487 3.145 5.289 1.00 96.38 90 LEU A C 1
ATOM 737 O O . LEU A 1 90 ? -19.197 2.301 4.450 1.00 96.38 90 LEU A O 1
ATOM 741 N N . GLN A 1 91 ? -19.756 2.833 6.561 1.00 94.19 91 GLN A N 1
ATOM 742 C CA . GLN A 1 91 ? -19.741 1.443 7.021 1.00 94.19 91 GLN A CA 1
ATOM 743 C C . GLN A 1 91 ? -20.784 0.601 6.274 1.00 94.19 91 GLN A C 1
ATOM 745 O O . GLN A 1 91 ? -20.452 -0.480 5.820 1.00 94.19 91 GLN A O 1
ATOM 750 N N . ALA A 1 92 ? -22.012 1.095 6.087 1.00 94.31 92 ALA A N 1
ATOM 751 C CA . ALA A 1 92 ? -23.068 0.349 5.401 1.00 94.31 92 ALA A CA 1
ATOM 752 C C . ALA A 1 92 ? -22.770 0.099 3.912 1.00 94.31 92 ALA A C 1
ATOM 754 O O . ALA A 1 92 ? -23.119 -0.953 3.387 1.00 94.31 92 ALA A O 1
ATOM 755 N N . ILE A 1 93 ? -22.143 1.060 3.229 1.00 95.25 93 ILE A N 1
ATOM 756 C CA . ILE A 1 93 ? -21.762 0.940 1.815 1.00 95.25 93 ILE A CA 1
ATOM 757 C C . ILE A 1 93 ? -20.598 -0.040 1.645 1.00 95.25 93 ILE A C 1
ATOM 759 O O . ILE A 1 93 ? -20.575 -0.813 0.692 1.00 95.25 93 ILE A O 1
ATOM 763 N N . PHE A 1 94 ? -19.634 -0.004 2.565 1.00 93.75 94 PHE A N 1
ATOM 764 C CA . PHE A 1 94 ? -18.374 -0.729 2.445 1.00 93.75 94 PHE A CA 1
ATOM 765 C C . PHE A 1 94 ? -18.229 -1.916 3.406 1.00 93.75 94 PHE A C 1
ATOM 767 O O . PHE A 1 94 ? -17.116 -2.411 3.612 1.00 93.75 94 PHE A O 1
ATOM 774 N N . ASP A 1 95 ? -19.330 -2.384 3.990 1.00 88.00 95 ASP A N 1
ATOM 775 C CA . ASP A 1 95 ? -19.321 -3.534 4.891 1.00 88.00 95 ASP A CA 1
ATOM 776 C C . ASP A 1 95 ? -18.772 -4.771 4.166 1.00 88.00 95 ASP A C 1
ATOM 778 O O . ASP A 1 95 ? -19.216 -5.133 3.072 1.00 88.00 95 ASP A O 1
ATOM 782 N N . GLY A 1 96 ? -17.728 -5.369 4.739 1.00 87.50 96 GLY A N 1
ATOM 783 C CA . GLY A 1 96 ? -16.987 -6.473 4.131 1.00 87.50 96 GLY A CA 1
ATOM 784 C C . GLY A 1 96 ? -16.222 -6.135 2.842 1.00 87.50 96 GLY A C 1
ATOM 785 O O . GLY A 1 96 ? -15.650 -7.043 2.247 1.00 87.50 96 GLY A O 1
ATOM 786 N N . GLN A 1 97 ? -16.176 -4.872 2.401 1.00 91.44 97 GLN A N 1
ATOM 787 C CA . GLN A 1 97 ? -15.469 -4.451 1.178 1.00 91.44 97 GLN A CA 1
ATOM 788 C C . GLN A 1 97 ? -14.081 -3.871 1.460 1.00 91.44 97 GLN A C 1
ATOM 790 O O . GLN A 1 97 ? -13.160 -4.050 0.665 1.00 91.44 97 GLN A O 1
ATOM 795 N N . LEU A 1 98 ? -13.912 -3.176 2.588 1.00 94.75 98 LEU A N 1
ATOM 796 C CA . LEU A 1 98 ? -12.622 -2.601 2.972 1.00 94.75 98 LEU A CA 1
ATOM 797 C C . LEU A 1 98 ? -11.761 -3.644 3.684 1.00 94.75 98 LEU A C 1
ATOM 799 O O . LEU A 1 98 ? -12.240 -4.470 4.460 1.00 94.75 98 LEU A O 1
ATOM 803 N N . VAL A 1 99 ? -10.463 -3.569 3.448 1.00 93.38 99 VAL A N 1
ATOM 804 C CA . VAL A 1 99 ? -9.421 -4.316 4.145 1.00 93.38 99 VAL A CA 1
ATOM 805 C C . VAL A 1 99 ? -8.732 -3.417 5.162 1.00 93.38 99 VAL A C 1
ATOM 807 O O . VAL A 1 99 ? -8.513 -3.808 6.306 1.00 93.38 99 VAL A O 1
ATOM 810 N N . GLN A 1 100 ? -8.359 -2.205 4.757 1.00 93.06 100 GLN A N 1
ATOM 811 C CA . GLN A 1 100 ? -7.477 -1.354 5.545 1.00 93.06 100 GLN A CA 1
ATOM 812 C C . GLN A 1 100 ? -8.208 -0.586 6.646 1.00 93.06 100 GLN A C 1
ATOM 814 O O . GLN A 1 100 ? -7.618 -0.407 7.706 1.00 93.06 100 GLN A O 1
ATOM 819 N N . LEU A 1 101 ? -9.428 -0.104 6.392 1.00 93.06 101 LEU A N 1
ATOM 820 C CA . LEU A 1 101 ? -10.185 0.742 7.331 1.00 93.06 101 LEU A CA 1
ATOM 821 C C . LEU A 1 101 ? -11.392 0.043 7.977 1.00 93.06 101 LEU A C 1
ATOM 823 O O . LEU A 1 101 ? -12.149 0.681 8.713 1.00 93.06 101 LEU A O 1
ATOM 827 N N . SER A 1 102 ? -11.608 -1.243 7.692 1.00 92.00 102 SER A N 1
ATOM 828 C CA . SER A 1 102 ? -12.802 -1.980 8.129 1.00 92.00 102 SER A CA 1
ATOM 829 C C . SER A 1 102 ? -12.924 -2.062 9.650 1.00 92.00 102 SER A C 1
ATOM 831 O O . SER A 1 102 ? -13.997 -1.789 10.195 1.00 92.00 102 SER A O 1
ATOM 833 N N . THR A 1 103 ? -11.827 -2.361 10.350 1.00 92.25 103 THR A N 1
ATOM 834 C CA . THR A 1 103 ? -11.795 -2.436 11.818 1.00 92.25 103 THR A CA 1
ATOM 835 C C . THR A 1 103 ? -12.100 -1.089 12.460 1.00 92.25 103 THR A C 1
ATOM 837 O O . THR A 1 103 ? -12.943 -1.014 13.353 1.00 92.25 103 THR A O 1
ATOM 840 N N . GLU A 1 104 ? -11.468 -0.006 12.009 1.00 93.81 104 GLU A N 1
ATOM 841 C CA . GLU A 1 104 ? -11.691 1.317 12.588 1.00 93.81 104 GLU A CA 1
ATOM 842 C C . GLU A 1 104 ? -13.097 1.851 12.307 1.00 93.81 104 GLU A C 1
ATOM 844 O O . GLU A 1 104 ? -13.703 2.441 13.204 1.00 93.81 104 GLU A O 1
ATOM 849 N N . LEU A 1 105 ? -13.638 1.645 11.101 1.00 94.44 105 LEU A N 1
ATOM 850 C CA . LEU A 1 105 ? -15.011 2.049 10.785 1.00 94.44 105 LEU A CA 1
ATOM 851 C C . LEU A 1 105 ? -16.028 1.266 11.619 1.00 94.44 105 LEU A C 1
ATOM 853 O O . LEU A 1 105 ? -16.928 1.881 12.195 1.00 94.44 105 LEU A O 1
ATOM 857 N N . SER A 1 106 ? -15.836 -0.048 11.757 1.00 94.19 106 SER A N 1
ATOM 858 C CA . SER A 1 106 ? -16.695 -0.887 12.601 1.00 94.19 106 SER A CA 1
ATOM 859 C C . SER A 1 106 ? -16.614 -0.466 14.063 1.00 94.19 106 SER A C 1
ATOM 861 O O . SER A 1 106 ? -17.632 -0.249 14.710 1.00 94.19 106 SER A O 1
ATOM 863 N N . PHE A 1 107 ? -15.410 -0.216 14.579 1.00 96.69 107 PHE A N 1
ATOM 864 C CA . PHE A 1 107 ? -15.239 0.305 15.932 1.00 96.69 107 PHE A CA 1
ATOM 865 C C . PHE A 1 107 ? -15.956 1.645 16.145 1.00 96.69 107 PHE A C 1
ATOM 867 O O . PHE A 1 107 ? -16.583 1.852 17.188 1.00 96.69 107 PHE A O 1
ATOM 874 N N . ILE A 1 108 ? -15.880 2.568 15.177 1.00 97.06 108 ILE A N 1
ATOM 875 C CA . ILE A 1 108 ? -16.567 3.857 15.283 1.00 97.06 108 ILE A CA 1
ATOM 876 C C . ILE A 1 108 ? -18.074 3.638 15.414 1.00 97.06 108 ILE A C 1
ATOM 878 O O . ILE A 1 108 ? -18.692 4.200 16.321 1.00 97.06 108 ILE A O 1
ATOM 882 N N . VAL A 1 109 ? -18.668 2.843 14.526 1.00 96.56 109 VAL A N 1
ATOM 883 C CA . VAL A 1 109 ? -20.124 2.725 14.447 1.00 96.56 109 VAL A CA 1
ATOM 884 C C . VAL A 1 109 ? -20.705 1.799 15.511 1.00 96.56 109 VAL A C 1
ATOM 886 O O . VAL A 1 109 ? -21.707 2.171 16.125 1.00 96.56 109 VAL A O 1
ATOM 889 N N . ASP A 1 110 ? -20.071 0.659 15.770 1.00 95.69 110 ASP A N 1
ATOM 890 C CA . ASP A 1 110 ? -20.636 -0.407 16.603 1.00 95.69 110 ASP A CA 1
ATOM 891 C C . ASP A 1 110 ? -20.248 -0.283 18.079 1.00 95.69 110 ASP A C 1
ATOM 893 O O . ASP A 1 110 ? -20.990 -0.734 18.949 1.00 95.69 110 ASP A O 1
ATOM 897 N N . SER A 1 111 ? -19.138 0.398 18.384 1.00 97.00 111 SER A N 1
ATOM 898 C CA . SER A 1 111 ? -18.644 0.534 19.762 1.00 97.00 111 SER A CA 1
ATOM 899 C C . SER A 1 111 ? -18.639 1.982 20.241 1.00 97.00 111 SER A C 1
ATOM 901 O O . SER A 1 111 ? -19.261 2.329 21.249 1.00 97.00 111 SER A O 1
ATOM 903 N N . TYR A 1 112 ? -17.958 2.869 19.514 1.00 97.75 112 TYR A N 1
ATOM 904 C CA . TYR A 1 112 ? -17.769 4.255 19.939 1.00 97.75 112 TYR A CA 1
ATOM 905 C C . TYR A 1 112 ? -19.076 5.059 19.926 1.00 97.75 112 TYR A C 1
ATOM 907 O O . TYR A 1 112 ? -19.369 5.757 20.900 1.00 97.75 112 TYR A O 1
ATOM 915 N N . LEU A 1 113 ? -19.873 4.993 18.852 1.00 97.00 113 LEU A N 1
ATOM 916 C CA . LEU A 1 113 ? -21.115 5.766 18.756 1.00 97.00 113 LEU A CA 1
ATOM 917 C C . LEU A 1 113 ? -22.153 5.360 19.823 1.00 97.00 113 LEU A C 1
ATOM 919 O O . LEU A 1 113 ? -22.704 6.274 20.450 1.00 97.00 113 LEU A O 1
ATOM 923 N N . PRO A 1 114 ? -22.404 4.063 20.099 1.00 97.50 114 PRO A N 1
ATOM 924 C CA . PRO A 1 114 ? -23.270 3.638 21.196 1.00 97.50 114 PRO A CA 1
ATOM 925 C C . PRO A 1 114 ? -22.775 4.111 22.565 1.00 97.50 114 PRO A C 1
ATOM 927 O O . PRO A 1 114 ? -23.551 4.722 23.303 1.00 97.50 114 PRO A O 1
ATOM 930 N N . ALA A 1 115 ? -21.483 3.939 22.872 1.00 96.00 115 ALA A N 1
ATOM 931 C CA . ALA A 1 115 ? -20.893 4.395 24.135 1.00 96.00 115 ALA A CA 1
ATOM 932 C C . ALA A 1 115 ? -20.938 5.931 24.284 1.00 96.00 115 ALA A C 1
ATOM 934 O O . ALA A 1 115 ? -21.132 6.478 25.375 1.00 96.00 115 ALA A O 1
ATOM 935 N N . ARG A 1 116 ? -20.790 6.674 23.178 1.00 93.69 116 ARG A N 1
ATOM 936 C CA . ARG A 1 116 ? -20.946 8.137 23.168 1.00 93.69 116 ARG A CA 1
ATOM 937 C C . ARG A 1 116 ? -22.391 8.541 23.442 1.00 93.69 116 ARG A C 1
ATOM 939 O O . ARG A 1 116 ? -22.615 9.508 24.170 1.00 93.69 116 ARG A O 1
ATOM 946 N N . HIS A 1 117 ? -23.351 7.839 22.842 1.00 94.06 117 HIS A N 1
ATOM 947 C CA . HIS A 1 117 ? -24.778 8.132 22.968 1.00 94.06 117 HIS A CA 1
ATOM 948 C C . HIS A 1 117 ? -25.318 7.809 24.366 1.00 94.06 117 HIS A C 1
ATOM 950 O O . HIS A 1 117 ? -26.084 8.600 24.911 1.00 94.06 117 HIS A O 1
ATOM 956 N N . SER A 1 118 ? -24.874 6.702 24.969 1.00 94.25 118 SER A N 1
ATOM 957 C CA . SER A 1 118 ? -25.232 6.318 26.343 1.00 94.25 118 SER A CA 1
ATOM 958 C C . SER A 1 118 ? -24.649 7.261 27.404 1.00 94.25 118 SER A C 1
ATOM 960 O O . SER A 1 118 ? -25.112 7.279 28.543 1.00 94.25 118 SER A O 1
ATOM 962 N N . GLY A 1 119 ? -23.640 8.060 27.038 1.00 90.69 119 GLY A N 1
ATOM 963 C CA . GLY A 1 119 ? -22.922 8.953 27.945 1.00 90.69 119 GLY A CA 1
ATOM 964 C C . GLY A 1 119 ? -21.782 8.277 28.711 1.00 90.69 119 GLY A C 1
ATOM 965 O O . GLY A 1 119 ? -21.113 8.948 29.494 1.00 90.69 119 GLY A O 1
ATOM 966 N N . GLU A 1 120 ? -21.509 6.996 28.459 1.00 92.25 120 GLU A N 1
ATOM 967 C CA . GLU A 1 120 ? -20.435 6.223 29.097 1.00 92.25 120 GLU A CA 1
ATOM 968 C C . GLU A 1 120 ? -19.065 6.895 28.937 1.00 92.25 120 GLU A C 1
ATOM 970 O O . GLU A 1 120 ? -18.313 7.045 29.902 1.00 92.25 120 GLU A O 1
ATOM 975 N N . LEU A 1 121 ? -18.786 7.423 27.742 1.00 91.44 121 LEU A N 1
ATOM 976 C CA . LEU A 1 121 ? -17.524 8.106 27.432 1.00 91.44 121 LEU A CA 1
ATOM 977 C C . LEU A 1 121 ? -17.336 9.446 28.165 1.00 91.44 121 LEU A C 1
ATOM 979 O O . LEU A 1 121 ? -16.246 10.018 28.127 1.00 91.44 121 LEU A O 1
ATOM 983 N N . ALA A 1 122 ? -18.382 9.977 28.809 1.00 87.12 122 ALA A N 1
ATOM 984 C CA . ALA A 1 122 ? -18.278 11.181 29.633 1.00 87.12 122 ALA A CA 1
ATOM 985 C C . ALA A 1 122 ? -17.733 10.887 31.041 1.00 87.12 122 ALA A C 1
ATOM 987 O O . ALA A 1 122 ? -17.370 11.826 31.753 1.00 87.12 122 ALA A O 1
ATOM 988 N N . ALA A 1 123 ? -17.678 9.614 31.447 1.00 90.81 123 ALA A N 1
ATOM 989 C CA . ALA A 1 123 ? -17.086 9.171 32.701 1.00 90.81 123 ALA A CA 1
ATOM 990 C C . ALA A 1 123 ? -15.597 8.823 32.530 1.00 90.81 123 ALA A C 1
ATOM 992 O O . ALA A 1 123 ? -15.154 8.422 31.456 1.00 90.81 123 ALA A O 1
ATOM 993 N N . LYS A 1 124 ? -14.824 8.922 33.622 1.00 92.75 124 LYS A N 1
ATOM 994 C CA . LYS A 1 124 ? -13.375 8.635 33.630 1.00 92.75 124 LYS A CA 1
ATOM 995 C C . LYS A 1 124 ? -13.048 7.223 33.120 1.00 92.75 124 LYS A C 1
ATOM 997 O O . LYS A 1 124 ? -12.157 7.067 32.293 1.00 92.75 124 LYS A O 1
ATOM 1002 N N . TYR A 1 125 ? -13.789 6.215 33.591 1.00 93.25 125 TYR A N 1
ATOM 1003 C CA . TYR A 1 125 ? -13.593 4.817 33.191 1.00 93.25 125 TYR A CA 1
ATOM 1004 C C . TYR A 1 125 ? -13.948 4.577 31.720 1.00 93.25 125 TYR A C 1
ATOM 1006 O O . TYR A 1 125 ? -13.116 4.039 31.000 1.00 93.25 125 TYR A O 1
ATOM 1014 N N . GLY A 1 126 ? -15.106 5.056 31.249 1.00 93.88 126 GLY A N 1
ATOM 1015 C CA . GLY A 1 126 ? -15.496 4.943 29.837 1.00 93.88 126 GLY A CA 1
ATOM 1016 C C . GLY A 1 126 ? -14.517 5.640 28.892 1.00 93.88 126 GLY A C 1
ATOM 1017 O O . GLY A 1 126 ? -14.162 5.113 27.839 1.00 93.88 126 GLY A O 1
ATOM 1018 N N . HIS A 1 127 ? -13.992 6.798 29.298 1.00 93.88 127 HIS A N 1
ATOM 1019 C CA . HIS A 1 127 ? -12.937 7.477 28.552 1.00 93.88 127 HIS A CA 1
ATOM 1020 C C . HIS A 1 127 ? -11.650 6.645 28.488 1.00 93.88 127 HIS A C 1
ATOM 1022 O O . HIS A 1 127 ? -11.067 6.505 27.417 1.00 93.88 127 HIS A O 1
ATOM 1028 N N . LEU A 1 128 ? -11.213 6.051 29.603 1.00 93.81 128 LEU A N 1
ATOM 1029 C CA . LEU A 1 128 ? -10.043 5.170 29.613 1.00 93.81 128 LEU A CA 1
ATOM 1030 C C . LEU A 1 128 ? -10.249 3.908 28.772 1.00 93.81 128 LEU A C 1
ATOM 1032 O O . LEU A 1 128 ? -9.339 3.536 28.033 1.00 93.81 128 LEU A O 1
ATOM 1036 N N . GLN A 1 129 ? -11.432 3.292 28.824 1.00 96.31 129 GLN A N 1
ATOM 1037 C CA . GLN A 1 129 ? -11.793 2.147 27.981 1.00 96.31 129 GLN A CA 1
ATOM 1038 C C . GLN A 1 129 ? -11.650 2.488 26.491 1.00 96.31 129 GLN A C 1
ATOM 1040 O O . GLN A 1 129 ? -11.041 1.722 25.739 1.00 96.31 129 GLN A O 1
ATOM 1045 N N . LEU A 1 130 ? -12.139 3.663 26.076 1.00 96.12 130 LEU A N 1
ATOM 1046 C CA . LEU A 1 130 ? -11.968 4.178 24.715 1.00 96.12 130 LEU A CA 1
ATOM 1047 C C . LEU A 1 130 ? -10.495 4.415 24.368 1.00 96.12 130 LEU A C 1
ATOM 1049 O O . LEU A 1 130 ? -10.040 3.993 23.309 1.00 96.12 130 LEU A O 1
ATOM 1053 N N . MET A 1 131 ? -9.735 5.071 25.246 1.00 93.69 131 MET A N 1
ATOM 1054 C CA . MET A 1 131 ? -8.325 5.364 24.981 1.00 93.69 131 MET A CA 1
ATOM 1055 C C . MET A 1 131 ? -7.474 4.091 24.878 1.00 93.69 131 MET A C 1
ATOM 1057 O O . MET A 1 131 ? -6.533 4.070 24.086 1.00 93.69 131 MET A O 1
ATOM 1061 N N . LYS A 1 132 ? -7.807 3.024 25.622 1.00 93.94 132 LYS A N 1
ATOM 1062 C CA . LYS A 1 132 ? -7.185 1.699 25.452 1.00 93.94 132 LYS A CA 1
ATOM 1063 C C . LYS A 1 132 ? -7.518 1.101 24.086 1.00 93.94 132 LYS A C 1
ATOM 1065 O O . LYS A 1 132 ? -6.610 0.683 23.383 1.00 93.94 132 LYS A O 1
ATOM 1070 N N . ALA A 1 133 ? -8.786 1.135 23.674 1.00 95.75 133 ALA A N 1
ATOM 1071 C CA . ALA A 1 133 ? -9.181 0.629 22.361 1.00 95.75 133 ALA A CA 1
ATOM 1072 C C . ALA A 1 133 ? -8.491 1.387 21.209 1.00 95.75 133 ALA A C 1
ATOM 1074 O O . ALA A 1 133 ? -7.998 0.772 20.271 1.00 95.75 133 ALA A O 1
ATOM 1075 N N . ILE A 1 134 ? -8.374 2.717 21.305 1.00 93.31 134 ILE A N 1
ATOM 1076 C CA . ILE A 1 134 ? -7.650 3.531 20.313 1.00 93.31 134 ILE A CA 1
ATOM 1077 C C . ILE A 1 134 ? -6.162 3.163 20.261 1.00 93.31 134 ILE A C 1
ATOM 1079 O O . ILE A 1 134 ? -5.590 3.139 19.174 1.00 93.31 134 ILE A O 1
ATOM 1083 N N . ALA A 1 135 ? -5.533 2.886 21.409 1.00 90.50 135 ALA A N 1
ATOM 1084 C CA . ALA A 1 135 ? -4.134 2.466 21.450 1.00 90.50 135 ALA A CA 1
ATOM 1085 C C . ALA A 1 135 ? -3.916 1.130 20.722 1.00 90.50 135 ALA A C 1
ATOM 1087 O O . ALA A 1 135 ? -2.923 0.993 20.016 1.00 90.50 135 ALA A O 1
ATOM 1088 N N . ASP A 1 136 ? -4.866 0.200 20.829 1.00 90.75 136 ASP A N 1
ATOM 1089 C CA . ASP A 1 136 ? -4.802 -1.093 20.139 1.00 90.75 136 ASP A CA 1
ATOM 1090 C C . ASP A 1 136 ? -5.089 -0.974 18.636 1.00 90.75 136 ASP A C 1
ATOM 1092 O O . ASP A 1 136 ? -4.480 -1.673 17.832 1.00 90.75 136 ASP A O 1
ATOM 1096 N N . LEU A 1 137 ? -5.991 -0.068 18.245 1.00 89.88 137 LEU A N 1
ATOM 1097 C CA . LEU A 1 137 ? -6.274 0.231 16.837 1.00 89.88 137 LEU A CA 1
ATOM 1098 C C . LEU A 1 137 ? -5.122 0.980 16.150 1.00 89.88 137 LEU A C 1
ATOM 1100 O O . LEU A 1 137 ? -4.988 0.904 14.934 1.00 89.88 137 LEU A O 1
ATOM 1104 N N . GLN A 1 138 ? -4.335 1.757 16.902 1.00 85.56 138 GLN A N 1
ATOM 1105 C CA . GLN A 1 138 ? -3.287 2.642 16.374 1.00 85.56 138 GLN A CA 1
ATOM 1106 C C . GLN A 1 138 ? -1.988 2.539 17.201 1.00 85.56 138 GLN A C 1
ATOM 1108 O O . GLN A 1 138 ? -1.563 3.539 17.803 1.00 85.56 138 GLN A O 1
ATOM 1113 N N . PRO A 1 139 ? -1.330 1.363 17.240 1.00 77.94 139 PRO A N 1
ATOM 1114 C CA . PRO A 1 139 ? -0.215 1.092 18.153 1.00 77.94 139 PRO A CA 1
ATOM 1115 C C . PRO A 1 139 ? 0.989 2.018 17.924 1.00 77.94 139 PRO A C 1
ATOM 1117 O O . PRO A 1 139 ? 1.578 2.531 18.875 1.00 77.94 139 PRO A O 1
ATOM 1120 N N . GLU A 1 140 ? 1.299 2.358 16.674 1.00 70.31 140 GLU A N 1
ATOM 1121 C CA . GLU A 1 140 ? 2.315 3.359 16.318 1.00 70.31 140 GLU A CA 1
ATOM 1122 C C . GLU A 1 140 ? 2.088 4.757 16.924 1.00 70.31 140 GLU A C 1
ATOM 1124 O O . GLU A 1 140 ? 3.051 5.487 17.161 1.00 70.31 140 GLU A O 1
ATOM 1129 N N . ARG A 1 141 ? 0.835 5.170 17.170 1.00 64.19 141 ARG A N 1
ATOM 1130 C CA . ARG A 1 141 ? 0.545 6.448 17.842 1.00 64.19 141 ARG A CA 1
ATOM 1131 C C . ARG A 1 141 ? 0.726 6.329 19.345 1.00 64.19 141 ARG A C 1
ATOM 1133 O O . ARG A 1 141 ? 1.166 7.292 19.965 1.00 64.19 141 ARG A O 1
ATOM 1140 N N . ALA A 1 142 ? 0.405 5.170 19.916 1.00 59.16 142 ALA A N 1
ATOM 1141 C CA . ALA A 1 142 ? 0.615 4.902 21.333 1.00 59.16 142 ALA A CA 1
ATOM 1142 C C . ALA A 1 142 ? 2.110 4.869 21.700 1.00 59.16 142 ALA A C 1
ATOM 1144 O O . ALA A 1 142 ? 2.469 5.316 22.785 1.00 59.16 142 ALA A O 1
ATOM 1145 N N . ALA A 1 143 ? 2.970 4.413 20.781 1.00 53.66 143 ALA A N 1
ATOM 1146 C CA . ALA A 1 143 ? 4.423 4.333 20.957 1.00 53.66 143 ALA A CA 1
ATOM 1147 C C . ALA A 1 143 ? 5.173 5.675 20.803 1.00 53.66 143 ALA A C 1
ATOM 1149 O O . ALA A 1 143 ? 6.385 5.730 20.997 1.00 53.66 143 ALA A O 1
ATOM 1150 N N . ASN A 1 144 ? 4.493 6.764 20.429 1.00 56.94 144 ASN A N 1
ATOM 1151 C CA . ASN A 1 144 ? 5.131 8.071 20.291 1.00 56.94 144 ASN A CA 1
ATOM 1152 C C . ASN A 1 144 ? 5.128 8.821 21.635 1.00 56.94 144 ASN A C 1
ATOM 1154 O O . ASN A 1 144 ? 4.087 9.319 22.072 1.00 56.94 144 ASN A O 1
ATOM 1158 N N . ASP A 1 145 ? 6.303 8.966 22.251 1.00 44.09 145 ASP A N 1
ATOM 1159 C CA . ASP A 1 145 ? 6.499 9.618 23.559 1.00 44.09 145 ASP A CA 1
ATOM 1160 C C . ASP A 1 145 ? 6.040 11.089 23.620 1.00 44.09 145 ASP A C 1
ATOM 1162 O O . ASP A 1 145 ? 5.807 11.631 24.702 1.00 44.09 145 ASP A O 1
ATOM 1166 N N . ASN A 1 146 ? 5.845 11.753 22.474 1.00 53.44 146 ASN A N 1
ATOM 1167 C CA . ASN A 1 146 ? 5.321 13.124 22.423 1.00 53.44 146 ASN A CA 1
ATOM 1168 C C . ASN A 1 146 ? 3.788 13.214 22.540 1.00 53.44 146 ASN A C 1
ATOM 1170 O O . ASN A 1 146 ? 3.227 14.318 22.540 1.00 53.44 146 ASN A O 1
ATOM 1174 N N . THR A 1 147 ? 3.081 12.087 22.628 1.00 61.78 147 THR A N 1
ATOM 1175 C CA . THR A 1 147 ? 1.614 12.067 22.648 1.00 61.78 147 THR A CA 1
ATOM 1176 C C . THR A 1 147 ? 1.099 12.426 24.045 1.00 61.78 147 THR A C 1
ATOM 1178 O O . THR A 1 147 ? 1.146 11.630 24.976 1.00 61.78 147 THR A O 1
ATOM 1181 N N . LYS A 1 148 ? 0.580 13.649 24.215 1.00 66.06 148 LYS A N 1
ATOM 1182 C CA . LYS A 1 148 ? 0.142 14.188 25.523 1.00 66.06 148 LYS A CA 1
ATOM 1183 C C . LYS A 1 148 ? -1.156 13.575 26.081 1.00 66.06 148 LYS A C 1
ATOM 1185 O O . LYS A 1 148 ? -1.524 13.879 27.211 1.00 66.06 148 LYS A O 1
ATOM 1190 N N . HIS A 1 149 ? -1.840 12.733 25.305 1.00 84.25 149 HIS A N 1
ATOM 1191 C CA . HIS A 1 149 ? -3.163 12.185 25.616 1.00 84.25 149 HIS A CA 1
ATOM 1192 C C . HIS A 1 149 ? -3.216 10.684 25.308 1.00 84.25 149 HIS A C 1
ATOM 1194 O O . HIS A 1 149 ? -3.814 10.263 24.321 1.00 84.25 149 HIS A O 1
ATOM 1200 N N . THR A 1 150 ? -2.551 9.879 26.135 1.00 87.38 150 THR A N 1
ATOM 1201 C CA . THR A 1 150 ? -2.556 8.410 26.055 1.00 87.38 150 THR A CA 1
ATOM 1202 C C . THR A 1 150 ? -3.421 7.810 27.160 1.00 87.38 150 THR A C 1
ATOM 1204 O O . THR A 1 150 ? -3.721 8.463 28.161 1.00 87.38 150 THR A O 1
ATOM 1207 N N . ALA A 1 151 ? -3.789 6.532 27.033 1.00 88.31 151 ALA A N 1
ATOM 1208 C CA . ALA A 1 151 ? -4.486 5.825 28.110 1.00 88.31 151 ALA A CA 1
ATOM 1209 C C . ALA A 1 151 ? -3.704 5.899 29.441 1.00 88.31 151 ALA A C 1
ATOM 1211 O O . ALA A 1 151 ? -4.284 6.160 30.492 1.00 88.31 151 ALA A O 1
ATOM 1212 N N . GLY A 1 152 ? -2.372 5.774 29.390 1.00 88.50 152 GLY A N 1
ATOM 1213 C CA . GLY A 1 152 ? -1.502 5.897 30.563 1.00 88.50 152 GLY A CA 1
ATOM 1214 C C . GLY A 1 152 ? -1.376 7.317 31.128 1.00 88.50 152 GLY A C 1
ATOM 1215 O O . GLY A 1 152 ? -1.169 7.474 32.333 1.00 88.50 152 GLY A O 1
ATOM 1216 N N . SER A 1 153 ? -1.498 8.371 30.310 1.00 88.50 153 SER A N 1
ATOM 1217 C CA . SER A 1 153 ? -1.539 9.744 30.836 1.00 88.50 153 SER A CA 1
ATOM 1218 C C . SER A 1 153 ? -2.854 10.011 31.566 1.00 88.50 153 SER A C 1
ATOM 1220 O O . SER A 1 153 ? -2.831 10.527 32.680 1.00 88.50 153 SER A O 1
ATOM 1222 N N . PHE A 1 154 ? -3.982 9.586 30.991 1.00 90.06 154 PHE A N 1
ATOM 1223 C CA . PHE A 1 154 ? -5.293 9.743 31.619 1.00 90.06 154 PHE A CA 1
ATOM 1224 C C . PHE A 1 154 ? -5.456 8.891 32.877 1.00 90.06 154 PHE A C 1
ATOM 1226 O O . PHE A 1 154 ? -6.053 9.351 33.842 1.00 90.06 154 PHE A O 1
ATOM 1233 N N . ALA A 1 155 ? -4.888 7.682 32.911 1.00 90.56 155 ALA A N 1
ATOM 1234 C CA . ALA A 1 155 ? -4.928 6.823 34.092 1.00 90.56 155 ALA A CA 1
ATOM 1235 C C . ALA A 1 155 ? -4.270 7.509 35.299 1.00 90.56 155 ALA A C 1
ATOM 1237 O O . ALA A 1 155 ? -4.843 7.547 36.385 1.00 90.56 155 ALA A O 1
ATOM 1238 N N . ARG A 1 156 ? -3.115 8.150 35.074 1.00 90.81 156 ARG A N 1
ATOM 1239 C CA . ARG A 1 156 ? -2.427 8.964 36.087 1.00 90.81 156 ARG A CA 1
ATOM 1240 C C . ARG A 1 156 ? -3.212 10.217 36.469 1.00 90.81 156 ARG A C 1
ATOM 1242 O O . ARG A 1 156 ? -3.304 10.528 37.648 1.00 90.81 156 ARG A O 1
ATOM 1249 N N . GLU A 1 157 ? -3.779 10.931 35.497 1.00 90.56 157 GLU A N 1
ATOM 1250 C CA . GLU A 1 157 ? -4.586 12.137 35.756 1.00 90.56 157 GLU A CA 1
ATOM 1251 C C . GLU A 1 157 ? -5.853 11.826 36.566 1.00 90.56 157 GLU A C 1
ATOM 1253 O O . GLU A 1 157 ? -6.289 12.627 37.394 1.00 90.56 157 GLU A O 1
ATOM 1258 N N . PHE A 1 158 ? -6.453 10.659 36.340 1.00 91.31 158 PHE A N 1
ATOM 1259 C CA . PHE A 1 158 ? -7.698 10.253 36.979 1.00 91.31 158 PHE A CA 1
ATOM 1260 C C . PHE A 1 158 ? -7.524 9.453 38.267 1.00 91.31 158 PHE A C 1
ATOM 1262 O O . PHE A 1 158 ? -8.544 9.246 38.930 1.00 91.31 158 PHE A O 1
ATOM 1269 N N . ASP A 1 159 ? -6.287 9.080 38.611 1.00 93.44 159 ASP A N 1
ATOM 1270 C CA . ASP A 1 159 ? -5.927 8.194 39.725 1.00 93.44 159 ASP A CA 1
ATOM 1271 C C . ASP A 1 159 ? -6.607 6.816 39.610 1.00 93.44 159 ASP A C 1
ATOM 1273 O O . ASP A 1 159 ? -7.337 6.366 40.492 1.00 93.44 159 ASP A O 1
ATOM 1277 N N . ILE A 1 160 ? -6.441 6.176 38.445 1.00 93.88 160 ILE A N 1
ATOM 1278 C CA . ILE A 1 160 ? -7.026 4.870 38.107 1.00 93.88 160 ILE A CA 1
ATOM 1279 C C . ILE A 1 160 ? -5.915 3.914 37.667 1.00 93.88 160 ILE A C 1
ATOM 1281 O O . ILE A 1 160 ? -5.090 4.248 36.817 1.00 93.88 160 ILE A O 1
ATOM 1285 N N . GLU A 1 161 ? -5.922 2.688 38.189 1.00 93.50 161 GLU A N 1
ATOM 1286 C CA . GLU A 1 161 ? -5.002 1.634 37.764 1.00 93.50 161 GLU A CA 1
ATOM 1287 C C . GLU A 1 161 ? -5.362 1.130 36.357 1.00 93.50 161 GLU A C 1
ATOM 1289 O O . GLU A 1 161 ? -6.369 0.448 36.165 1.00 93.50 161 GLU A O 1
ATOM 1294 N N . LEU A 1 162 ? -4.529 1.434 35.355 1.00 90.06 162 LEU A N 1
ATOM 1295 C CA . LEU A 1 162 ? -4.818 1.138 33.943 1.00 90.06 162 LEU A CA 1
ATOM 1296 C C . LEU A 1 162 ? -5.022 -0.360 33.646 1.00 90.06 162 LEU A C 1
ATOM 1298 O O . LEU A 1 162 ? -5.781 -0.710 32.735 1.00 90.06 162 LEU A O 1
ATOM 1302 N N . ALA A 1 163 ? -4.347 -1.237 34.394 1.00 91.31 163 ALA A N 1
ATOM 1303 C CA . ALA A 1 163 ? -4.472 -2.688 34.256 1.00 91.31 163 ALA A CA 1
ATOM 1304 C C . ALA A 1 163 ? -5.879 -3.190 34.626 1.00 91.31 163 ALA A C 1
ATOM 1306 O O . ALA A 1 163 ? -6.371 -4.130 34.010 1.00 91.31 163 ALA A O 1
ATOM 1307 N N . SER A 1 164 ? -6.559 -2.513 35.559 1.00 92.06 164 SER A N 1
ATOM 1308 C CA . SER A 1 164 ? -7.910 -2.871 36.018 1.00 92.06 164 SER A CA 1
ATOM 1309 C C . SER A 1 164 ? -9.030 -2.473 35.047 1.00 92.06 164 SER A C 1
ATOM 1311 O O . SER A 1 164 ? -10.166 -2.927 35.176 1.00 92.06 164 SER A O 1
ATOM 1313 N N . VAL A 1 165 ? -8.730 -1.613 34.070 1.00 93.94 165 VAL A N 1
ATOM 1314 C CA . VAL A 1 165 ? -9.716 -1.073 33.129 1.00 93.94 165 VAL A CA 1
ATOM 1315 C C . VAL A 1 165 ? -9.741 -1.952 31.884 1.00 93.94 165 VAL A C 1
ATOM 1317 O O . VAL A 1 165 ? -8.712 -2.116 31.230 1.00 93.94 165 VAL A O 1
ATOM 1320 N N . SER A 1 166 ? -10.892 -2.510 31.510 1.00 94.75 166 SER A N 1
ATOM 1321 C CA . SER A 1 166 ? -11.031 -3.180 30.209 1.00 94.75 166 SER A CA 1
ATOM 1322 C C . SER A 1 166 ? -10.861 -2.177 29.057 1.00 94.75 166 SER A C 1
ATOM 1324 O O . SER A 1 166 ? -10.847 -0.969 29.271 1.00 94.75 166 SER A O 1
ATOM 1326 N N . ARG A 1 167 ? -10.691 -2.633 27.817 1.00 95.19 167 ARG A N 1
ATOM 1327 C CA . ARG A 1 167 ? -10.853 -1.744 26.654 1.00 95.19 167 ARG A CA 1
ATOM 1328 C C . ARG A 1 167 ? -12.310 -1.751 26.204 1.00 95.19 167 ARG A C 1
ATOM 1330 O O . ARG A 1 167 ? -13.020 -2.721 26.466 1.00 95.19 167 ARG A O 1
ATOM 1337 N N . LEU A 1 168 ? -12.732 -0.692 25.518 1.00 96.06 168 LEU A N 1
ATOM 1338 C CA . LEU A 1 168 ? -13.981 -0.725 24.762 1.00 96.06 168 LEU A CA 1
ATOM 1339 C C . LEU A 1 168 ? -13.874 -1.821 23.689 1.00 96.06 168 LEU A C 1
ATOM 1341 O O . LEU A 1 168 ? -12.794 -2.023 23.132 1.00 96.06 168 LEU A O 1
ATOM 1345 N N . GLU A 1 169 ? -14.960 -2.547 23.432 1.00 96.00 169 GLU A N 1
ATOM 1346 C CA . GLU A 1 169 ? -14.953 -3.659 22.479 1.00 96.00 169 GLU A CA 1
ATOM 1347 C C . GLU A 1 169 ? -14.504 -3.186 21.090 1.00 96.00 169 GLU A C 1
ATOM 1349 O O . GLU A 1 169 ? -14.996 -2.179 20.580 1.00 96.00 169 GLU A O 1
ATOM 1354 N N . ILE A 1 170 ? -13.557 -3.905 20.487 1.00 95.19 170 ILE A N 1
ATOM 1355 C CA . ILE A 1 170 ? -13.157 -3.712 19.093 1.00 95.19 170 ILE A CA 1
ATOM 1356 C C . ILE A 1 170 ? -13.792 -4.861 18.312 1.00 95.19 170 ILE A C 1
ATOM 1358 O O . ILE A 1 170 ? -13.391 -6.007 18.539 1.00 95.19 170 ILE A O 1
ATOM 1362 N N . PRO A 1 171 ? -14.777 -4.589 17.438 1.00 90.25 171 PRO A N 1
ATOM 1363 C CA . PRO A 1 171 ? -15.433 -5.633 16.669 1.00 90.25 171 PRO A CA 1
ATOM 1364 C C . PRO A 1 171 ? -14.429 -6.389 15.799 1.00 90.25 171 PRO A C 1
ATOM 1366 O O . PRO A 1 171 ? -13.487 -5.802 15.259 1.00 90.25 171 PRO A O 1
ATOM 1369 N N . SER A 1 172 ? -14.653 -7.691 15.618 1.00 81.12 172 SER A N 1
ATOM 1370 C CA . SER A 1 172 ? -13.971 -8.433 14.559 1.00 81.12 172 SER A CA 1
ATOM 1371 C C . SER A 1 172 ? -14.571 -7.989 13.228 1.00 81.12 172 SER A C 1
ATOM 1373 O O . SER A 1 172 ? -15.657 -8.427 12.855 1.00 81.12 172 SER A O 1
ATOM 1375 N N . ALA A 1 173 ? -13.910 -7.050 12.554 1.00 73.12 173 ALA A N 1
ATOM 1376 C CA . ALA A 1 173 ? -14.393 -6.565 11.274 1.00 73.12 173 ALA A CA 1
ATOM 1377 C C . ALA A 1 173 ? -14.253 -7.645 10.202 1.00 73.12 173 ALA A C 1
ATOM 1379 O O . ALA A 1 173 ? -13.206 -8.287 10.070 1.00 73.12 173 ALA A O 1
ATOM 1380 N N . SER A 1 174 ? -15.319 -7.815 9.423 1.00 77.94 174 SER A N 1
ATOM 1381 C CA . SER A 1 174 ? -15.246 -8.577 8.188 1.00 77.94 174 SER A CA 1
ATOM 1382 C C . SER A 1 174 ? -14.512 -7.745 7.136 1.00 77.94 174 SER A C 1
ATOM 1384 O O . SER A 1 174 ? -14.657 -6.524 7.061 1.00 77.94 174 SER A O 1
ATOM 1386 N N . TYR A 1 175 ? -13.682 -8.403 6.343 1.00 82.31 175 TYR A N 1
ATOM 1387 C CA . TYR A 1 175 ? -13.066 -7.820 5.162 1.00 82.31 175 TYR A CA 1
ATOM 1388 C C . TYR A 1 175 ? -13.198 -8.809 4.013 1.00 82.31 175 TYR A C 1
ATOM 1390 O O . TYR A 1 175 ? -13.433 -10.004 4.227 1.00 82.31 175 TYR A O 1
ATOM 1398 N N . ARG A 1 176 ? -13.057 -8.297 2.792 1.00 86.12 176 ARG A N 1
ATOM 1399 C CA . ARG A 1 176 ? -13.216 -9.092 1.577 1.00 86.12 176 ARG A CA 1
ATOM 1400 C C . ARG A 1 176 ? -12.260 -10.294 1.564 1.00 86.12 176 ARG A C 1
ATOM 1402 O O . ARG A 1 176 ? -11.098 -10.137 1.945 1.00 86.12 176 ARG A O 1
ATOM 1409 N N . PRO A 1 177 ? -12.711 -11.481 1.119 1.00 83.88 177 PRO A N 1
ATOM 1410 C CA . PRO A 1 177 ? -11.868 -12.675 1.106 1.00 83.88 177 PRO A CA 1
ATOM 1411 C C . PRO A 1 177 ? -10.814 -12.644 -0.007 1.00 83.88 177 PRO A C 1
ATOM 1413 O O . PRO A 1 177 ? -9.760 -13.243 0.149 1.00 83.88 177 PRO A O 1
ATOM 1416 N N . GLU A 1 178 ? -11.091 -11.936 -1.106 1.00 89.38 178 GLU A N 1
ATOM 1417 C CA . GLU A 1 178 ? -10.244 -11.843 -2.300 1.00 89.38 178 GLU A CA 1
ATOM 1418 C C . GLU A 1 178 ? -10.293 -10.415 -2.856 1.00 89.38 178 GLU A C 1
ATOM 1420 O O . GLU A 1 178 ? -11.321 -9.740 -2.722 1.00 89.38 178 GLU A O 1
ATOM 1425 N N . LEU A 1 179 ? -9.204 -9.946 -3.476 1.00 94.00 179 LEU A N 1
ATOM 1426 C CA . LEU A 1 179 ? -9.161 -8.647 -4.160 1.00 94.00 179 LEU A CA 1
ATOM 1427 C C . LEU A 1 179 ? -9.624 -8.757 -5.615 1.00 94.00 179 LEU A C 1
ATOM 1429 O O . LEU A 1 179 ? -9.587 -9.823 -6.220 1.00 94.00 179 LEU A O 1
ATOM 1433 N N . THR A 1 180 ? -10.021 -7.622 -6.179 1.00 94.69 180 THR A N 1
ATOM 1434 C CA . THR A 1 180 ? -10.364 -7.463 -7.595 1.00 94.69 180 THR A CA 1
ATOM 1435 C C . THR A 1 180 ? -9.391 -6.506 -8.275 1.00 94.69 180 THR A C 1
ATOM 1437 O O . THR A 1 180 ? -8.715 -5.707 -7.617 1.00 94.69 180 THR A O 1
ATOM 1440 N N . ALA A 1 181 ? -9.352 -6.559 -9.608 1.00 95.06 181 ALA A N 1
ATOM 1441 C CA . ALA A 1 181 ? -8.607 -5.605 -10.424 1.00 95.06 181 ALA A CA 1
ATOM 1442 C C . ALA A 1 181 ? -9.058 -4.159 -10.156 1.00 95.06 181 ALA A C 1
ATOM 1444 O O . ALA A 1 181 ? -8.219 -3.276 -9.982 1.00 95.06 181 ALA A O 1
ATOM 1445 N N . ASP A 1 182 ? -10.367 -3.933 -10.022 1.00 95.81 182 ASP A N 1
ATOM 1446 C CA . ASP A 1 182 ? -10.956 -2.623 -9.717 1.00 95.81 182 ASP A CA 1
ATOM 1447 C C . ASP A 1 182 ? -10.440 -2.067 -8.389 1.00 95.81 182 ASP A C 1
ATOM 1449 O O . ASP A 1 182 ? -9.993 -0.922 -8.319 1.00 95.81 182 ASP A O 1
ATOM 1453 N N . TYR A 1 183 ? -10.426 -2.898 -7.340 1.00 96.31 183 TYR A N 1
ATOM 1454 C CA . TYR A 1 183 ? -9.867 -2.514 -6.046 1.00 96.31 183 TYR A CA 1
ATOM 1455 C C . TYR A 1 183 ? -8.389 -2.158 -6.157 1.00 96.31 183 TYR A C 1
ATOM 1457 O O . TYR A 1 183 ? -7.961 -1.123 -5.642 1.00 96.31 183 TYR A O 1
ATOM 1465 N N . LEU A 1 184 ? -7.595 -2.987 -6.839 1.00 96.25 184 LEU A N 1
ATOM 1466 C CA . LEU A 1 184 ? -6.174 -2.697 -6.996 1.00 96.25 184 LEU A CA 1
ATOM 1467 C C . LEU A 1 184 ? -5.947 -1.421 -7.823 1.00 96.25 184 LEU A C 1
ATOM 1469 O O . LEU A 1 184 ? -5.021 -0.673 -7.519 1.00 96.25 184 LEU A O 1
ATOM 1473 N N . SER A 1 185 ? -6.819 -1.121 -8.787 1.00 95.62 185 SER A N 1
ATOM 1474 C CA . SER A 1 185 ? -6.771 0.095 -9.611 1.00 95.62 185 SER A CA 1
ATOM 1475 C C . SER A 1 185 ? -7.082 1.347 -8.808 1.00 95.62 185 SER A C 1
ATOM 1477 O O . SER A 1 185 ? -6.292 2.290 -8.827 1.00 95.62 185 SER A O 1
ATOM 1479 N N . GLY A 1 186 ? -8.149 1.334 -8.005 1.00 95.25 186 GLY A N 1
ATOM 1480 C CA . GLY A 1 186 ? -8.436 2.434 -7.081 1.00 95.25 186 GLY A CA 1
ATOM 1481 C C . GLY A 1 186 ? -7.312 2.637 -6.068 1.00 95.25 186 GLY A C 1
ATOM 1482 O O . GLY A 1 186 ? -6.912 3.766 -5.767 1.00 95.25 186 GLY A O 1
ATOM 1483 N N . PHE A 1 187 ? -6.723 1.537 -5.594 1.00 95.69 187 PHE A N 1
ATOM 1484 C CA . PHE A 1 187 ? -5.581 1.603 -4.697 1.00 95.69 187 PHE A CA 1
ATOM 1485 C C . PHE A 1 187 ? -4.340 2.204 -5.380 1.00 95.69 187 PHE A C 1
ATOM 1487 O O . PHE A 1 187 ? -3.634 3.038 -4.797 1.00 95.69 187 PHE A O 1
ATOM 1494 N N . PHE A 1 188 ? -4.078 1.808 -6.627 1.00 94.75 188 PHE A N 1
ATOM 1495 C CA . PHE A 1 188 ? -2.983 2.318 -7.445 1.00 94.75 188 PHE A CA 1
ATOM 1496 C C . PHE A 1 188 ? -3.160 3.804 -7.770 1.00 94.75 188 PHE A C 1
ATOM 1498 O O . PHE A 1 188 ? -2.205 4.569 -7.658 1.00 94.75 188 PHE A O 1
ATOM 1505 N N . ASP A 1 189 ? -4.368 4.260 -8.078 1.00 92.06 189 ASP A N 1
ATOM 1506 C CA . ASP A 1 189 ? -4.625 5.680 -8.322 1.00 92.06 189 ASP A CA 1
ATOM 1507 C C . ASP A 1 189 ? -4.359 6.543 -7.081 1.00 92.06 189 ASP A C 1
ATOM 1509 O O . ASP A 1 189 ? -3.788 7.636 -7.174 1.00 92.06 189 ASP A O 1
ATOM 1513 N N . GLY A 1 190 ? -4.662 6.009 -5.896 1.00 91.25 190 GLY A N 1
ATOM 1514 C CA . GLY A 1 190 ? -4.380 6.680 -4.631 1.00 91.25 190 GLY A CA 1
ATOM 1515 C C . GLY A 1 190 ? -2.905 6.660 -4.204 1.00 91.25 190 GLY A C 1
ATOM 1516 O O . GLY A 1 190 ? -2.408 7.625 -3.617 1.00 91.25 190 GLY A O 1
ATOM 1517 N N . ARG A 1 191 ? -2.188 5.550 -4.424 1.00 91.31 191 ARG A N 1
ATOM 1518 C CA . ARG A 1 191 ? -0.865 5.310 -3.803 1.00 91.31 191 ARG A CA 1
ATOM 1519 C C . ARG A 1 191 ? 0.182 4.648 -4.699 1.00 91.31 191 ARG A C 1
ATOM 1521 O O . ARG A 1 191 ? 1.314 4.495 -4.238 1.00 91.31 191 ARG A O 1
ATOM 1528 N N . GLY A 1 192 ? -0.162 4.278 -5.923 1.00 91.75 192 GLY A N 1
ATOM 1529 C CA . GLY A 1 192 ? 0.712 3.682 -6.931 1.00 91.75 192 GLY A CA 1
ATOM 1530 C C . GLY A 1 192 ? 1.506 4.715 -7.733 1.00 91.75 192 GLY A C 1
ATOM 1531 O O . GLY A 1 192 ? 1.156 5.901 -7.789 1.00 91.75 192 GLY A O 1
ATOM 1532 N N . TRP A 1 193 ? 2.638 4.287 -8.292 1.00 89.94 193 TRP A N 1
ATOM 1533 C CA . TRP A 1 193 ? 3.415 5.061 -9.261 1.00 89.94 193 TRP A CA 1
ATOM 1534 C C . TRP A 1 193 ? 4.375 4.178 -10.059 1.00 89.94 193 TRP A C 1
ATOM 1536 O O . TRP A 1 193 ? 4.810 3.125 -9.594 1.00 89.94 193 TRP A O 1
ATOM 1546 N N . CYS A 1 194 ? 4.765 4.676 -11.231 1.00 91.62 194 CYS A N 1
ATOM 1547 C CA . CYS A 1 194 ? 5.804 4.085 -12.072 1.00 91.62 194 CYS A CA 1
ATOM 1548 C C . CYS A 1 194 ? 7.050 4.978 -12.075 1.00 91.62 194 CYS A C 1
ATOM 1550 O O . CYS A 1 194 ? 6.953 6.204 -11.994 1.00 91.62 194 CYS A O 1
ATOM 1552 N N . SER A 1 195 ? 8.236 4.382 -12.136 1.00 92.38 195 SER A N 1
ATOM 1553 C CA . SER A 1 195 ? 9.507 5.105 -12.136 1.00 92.38 195 SER A CA 1
ATOM 1554 C C . SER A 1 195 ? 10.637 4.270 -12.731 1.00 92.38 195 SER A C 1
ATOM 1556 O O . SER A 1 195 ? 10.501 3.067 -12.920 1.00 92.38 195 SER A O 1
ATOM 1558 N N . VAL A 1 196 ? 11.769 4.919 -12.989 1.00 91.88 196 VAL A N 1
ATOM 1559 C CA . VAL A 1 196 ? 13.043 4.248 -13.257 1.00 91.88 196 VAL A CA 1
ATOM 1560 C C . VAL A 1 196 ? 13.952 4.441 -12.042 1.00 91.88 196 VAL A C 1
ATOM 1562 O O . VAL A 1 196 ? 14.101 5.568 -11.541 1.00 91.88 196 VAL A O 1
ATOM 1565 N N . ALA A 1 197 ? 14.502 3.335 -11.544 1.00 89.38 197 ALA A N 1
ATOM 1566 C CA . ALA A 1 197 ? 15.480 3.288 -10.466 1.00 89.38 197 ALA A CA 1
ATOM 1567 C C . ALA A 1 197 ? 16.883 3.155 -11.067 1.00 89.38 197 ALA A C 1
ATOM 1569 O O . ALA A 1 197 ? 17.109 2.284 -11.898 1.00 89.38 197 ALA A O 1
ATOM 1570 N N . ILE A 1 198 ? 17.802 4.029 -10.654 1.00 89.06 198 ILE A N 1
ATOM 1571 C CA . ILE A 1 198 ? 19.196 4.033 -11.107 1.00 89.06 198 ILE A CA 1
ATOM 1572 C C . ILE A 1 198 ? 20.091 4.048 -9.872 1.00 89.06 198 ILE A C 1
ATOM 1574 O O . ILE A 1 198 ? 19.844 4.831 -8.949 1.00 89.06 198 ILE A O 1
ATOM 1578 N N . SER A 1 199 ? 21.116 3.201 -9.853 1.00 86.88 199 SER A N 1
ATOM 1579 C CA . SER A 1 199 ? 22.142 3.188 -8.806 1.00 86.88 199 SER A CA 1
ATOM 1580 C C . SER A 1 199 ? 23.505 2.829 -9.381 1.00 86.88 199 SER A C 1
ATOM 1582 O O . SER A 1 199 ? 23.588 2.077 -10.351 1.00 86.88 199 SER A O 1
ATOM 1584 N N . GLU A 1 200 ? 24.577 3.336 -8.772 1.00 89.38 200 GLU A N 1
ATOM 1585 C CA . GLU A 1 200 ? 25.939 2.894 -9.089 1.00 89.38 200 GLU A CA 1
ATOM 1586 C C . GLU A 1 200 ? 26.074 1.387 -8.887 1.00 89.38 200 GLU A C 1
ATOM 1588 O O . GLU A 1 200 ? 25.617 0.832 -7.884 1.00 89.38 200 GLU A O 1
ATOM 1593 N N . ASN A 1 201 ? 26.670 0.728 -9.876 1.00 81.31 201 ASN A N 1
ATOM 1594 C CA . ASN A 1 201 ? 26.972 -0.689 -9.819 1.00 81.31 201 ASN A CA 1
ATOM 1595 C C . ASN A 1 201 ? 28.089 -1.013 -10.820 1.00 81.31 201 ASN A C 1
ATOM 1597 O O . ASN A 1 201 ? 27.873 -1.018 -12.032 1.00 81.31 201 ASN A O 1
ATOM 1601 N N . GLU A 1 202 ? 29.281 -1.296 -10.297 1.00 78.56 202 GLU A N 1
ATOM 1602 C CA . GLU A 1 202 ? 30.492 -1.543 -11.090 1.00 78.56 202 GLU A CA 1
ATOM 1603 C C . GLU A 1 202 ? 30.462 -2.865 -11.871 1.00 78.56 202 GLU A C 1
ATOM 1605 O O . GLU A 1 202 ? 31.274 -3.059 -12.772 1.00 78.56 202 GLU A O 1
ATOM 1610 N N . THR A 1 203 ? 29.514 -3.760 -11.571 1.00 77.00 203 THR A N 1
ATOM 1611 C CA . THR A 1 203 ? 29.336 -5.009 -12.332 1.00 77.00 203 THR A CA 1
ATOM 1612 C C . THR A 1 203 ? 28.801 -4.764 -13.746 1.00 77.00 203 THR A C 1
ATOM 1614 O O . THR A 1 203 ? 29.055 -5.560 -14.648 1.00 77.00 203 THR A O 1
ATOM 1617 N N . PHE A 1 204 ? 28.104 -3.645 -13.974 1.00 73.25 204 PHE A N 1
ATOM 1618 C CA . PHE A 1 204 ? 27.603 -3.265 -15.291 1.00 73.25 204 PHE A CA 1
ATOM 1619 C C . PHE A 1 204 ? 28.657 -2.458 -16.049 1.00 73.25 204 PHE A C 1
ATOM 1621 O O . PHE A 1 204 ? 29.249 -1.529 -15.507 1.00 73.25 204 PHE A O 1
ATOM 1628 N N . SER A 1 205 ? 28.830 -2.720 -17.348 1.00 78.81 205 SER A N 1
ATOM 1629 C CA . SER A 1 205 ? 29.811 -2.017 -18.195 1.00 78.81 205 SER A CA 1
ATOM 1630 C C . SER A 1 205 ? 29.611 -0.498 -18.264 1.00 78.81 205 SER A C 1
ATOM 1632 O O . SER A 1 205 ? 30.551 0.247 -18.528 1.00 78.81 205 SER A O 1
ATOM 1634 N N . VAL A 1 206 ? 28.382 -0.029 -18.038 1.00 87.12 206 VAL A N 1
ATOM 1635 C CA . VAL A 1 206 ? 28.037 1.399 -17.968 1.00 87.12 206 VAL A CA 1
ATOM 1636 C C . VAL A 1 206 ? 28.340 2.017 -16.589 1.00 87.12 206 VAL A C 1
ATOM 1638 O O . VAL A 1 206 ? 28.392 3.240 -16.466 1.00 87.12 206 VAL A O 1
ATOM 1641 N N . GLY A 1 207 ? 28.593 1.194 -15.565 1.00 85.81 207 GLY A N 1
ATOM 1642 C CA . GLY A 1 207 ? 28.863 1.589 -14.176 1.00 85.81 207 GLY A CA 1
ATOM 1643 C C . GLY A 1 207 ? 27.612 1.834 -13.326 1.00 85.81 207 GLY A C 1
ATOM 1644 O O . GLY A 1 207 ? 27.719 2.291 -12.188 1.00 85.81 207 GLY A O 1
ATOM 1645 N N . TYR A 1 208 ? 26.426 1.555 -13.870 1.00 89.94 208 TYR A N 1
ATOM 1646 C CA . TYR A 1 208 ? 25.139 1.793 -13.225 1.00 89.94 208 TYR A CA 1
ATOM 1647 C C . TYR A 1 208 ? 24.177 0.647 -13.519 1.00 89.94 208 TYR A C 1
ATOM 1649 O O . TYR A 1 208 ? 24.122 0.153 -14.644 1.00 89.94 208 TYR A O 1
ATOM 1657 N N . SER A 1 209 ? 23.376 0.286 -12.521 1.00 87.00 209 SER A N 1
ATOM 1658 C CA . SER A 1 209 ? 22.142 -0.463 -12.741 1.00 87.00 209 SER A CA 1
ATOM 1659 C C . SER A 1 209 ? 21.008 0.512 -13.057 1.00 87.00 209 SER A C 1
ATOM 1661 O O . SER A 1 209 ? 20.975 1.633 -12.538 1.00 87.00 209 SER A O 1
ATOM 1663 N N . CYS A 1 210 ? 20.093 0.099 -13.926 1.00 88.75 210 CYS A N 1
ATOM 1664 C CA . CYS A 1 210 ? 18.922 0.870 -14.318 1.00 88.75 210 CYS A CA 1
ATOM 1665 C C . CYS A 1 210 ? 17.752 -0.103 -14.463 1.00 88.75 210 CYS A C 1
ATOM 1667 O O . CYS A 1 210 ? 17.837 -1.044 -15.247 1.00 88.75 210 CYS A O 1
ATOM 1669 N N . THR A 1 211 ? 16.682 0.101 -13.697 1.00 88.12 211 THR A N 1
ATOM 1670 C CA . THR A 1 211 ? 15.588 -0.870 -13.564 1.00 88.12 211 THR A CA 1
ATOM 1671 C C . THR A 1 211 ? 14.239 -0.151 -13.622 1.00 88.12 211 THR A C 1
ATOM 1673 O O . THR A 1 211 ? 14.050 0.850 -12.913 1.00 88.12 211 THR A O 1
ATOM 1676 N N . PRO A 1 212 ? 13.275 -0.623 -14.433 1.00 92.69 212 PRO A N 1
ATOM 1677 C CA . PRO A 1 212 ? 11.915 -0.112 -14.381 1.00 92.69 212 PRO A CA 1
ATOM 1678 C C . PRO A 1 212 ? 11.259 -0.572 -13.080 1.00 92.69 212 PRO A C 1
ATOM 1680 O O . PRO A 1 212 ? 11.499 -1.673 -12.593 1.00 92.69 212 PRO A O 1
ATOM 1683 N N . ARG A 1 213 ? 10.448 0.289 -12.474 1.00 92.56 213 ARG A N 1
ATOM 1684 C CA . ARG A 1 213 ? 9.894 0.041 -11.146 1.00 92.56 213 ARG A CA 1
ATOM 1685 C C . ARG A 1 213 ? 8.478 0.570 -11.045 1.00 92.56 213 ARG A C 1
ATOM 1687 O O . ARG A 1 213 ? 8.257 1.779 -11.148 1.00 92.56 213 ARG A O 1
ATOM 1694 N N . VAL A 1 214 ? 7.550 -0.323 -10.740 1.00 94.94 214 VAL A N 1
ATOM 1695 C CA . VAL A 1 214 ? 6.182 -0.004 -10.338 1.00 94.94 214 VAL A CA 1
ATOM 1696 C C . VAL A 1 214 ? 6.061 -0.257 -8.842 1.00 94.94 214 VAL A C 1
ATOM 1698 O O . VAL A 1 214 ? 6.492 -1.296 -8.347 1.00 94.94 214 VAL A O 1
ATOM 1701 N N . GLU A 1 215 ? 5.526 0.704 -8.098 1.00 93.44 215 GLU A N 1
ATOM 1702 C CA . GLU A 1 215 ? 5.459 0.614 -6.641 1.00 93.44 215 GLU A CA 1
ATOM 1703 C C . GLU A 1 215 ? 4.094 1.053 -6.107 1.00 93.44 215 GLU A C 1
ATOM 1705 O O . GLU A 1 215 ? 3.550 2.078 -6.515 1.00 93.44 215 GLU A O 1
ATOM 1710 N N . LEU A 1 216 ? 3.565 0.286 -5.152 1.00 93.50 216 LEU A N 1
ATOM 1711 C CA . LEU A 1 216 ? 2.409 0.632 -4.328 1.00 93.50 216 LEU A CA 1
ATOM 1712 C C . LEU A 1 216 ? 2.864 0.761 -2.877 1.00 93.50 216 LEU A C 1
ATOM 1714 O O . LEU A 1 216 ? 3.601 -0.092 -2.383 1.00 93.50 216 LEU A O 1
ATOM 1718 N N . THR A 1 217 ? 2.406 1.791 -2.154 1.00 92.38 217 THR A N 1
ATOM 1719 C CA . THR A 1 217 ? 2.751 1.914 -0.726 1.00 92.38 217 THR A CA 1
ATOM 1720 C C . THR A 1 217 ? 1.606 2.305 0.184 1.00 92.38 217 THR A C 1
ATOM 1722 O O . THR A 1 217 ? 0.760 3.141 -0.132 1.00 92.38 217 THR A O 1
ATOM 1725 N N . ARG A 1 218 ? 1.643 1.761 1.398 1.00 92.94 218 ARG A N 1
ATOM 1726 C CA . ARG A 1 218 ? 0.686 2.063 2.457 1.00 92.94 218 ARG A CA 1
ATOM 1727 C C . ARG A 1 218 ? 1.397 2.155 3.802 1.00 92.94 218 ARG A C 1
ATOM 1729 O O . ARG A 1 218 ? 1.802 1.133 4.343 1.00 92.94 218 ARG A O 1
ATOM 1736 N N . PRO A 1 219 ? 1.560 3.361 4.368 1.00 88.38 219 PRO A N 1
ATOM 1737 C CA . PRO A 1 219 ? 1.918 3.516 5.770 1.00 88.38 219 PRO A CA 1
ATOM 1738 C C . PRO A 1 219 ? 0.812 2.950 6.660 1.00 88.38 219 PRO A C 1
ATOM 1740 O O . PRO A 1 219 ? -0.368 3.120 6.341 1.00 88.38 219 PRO A O 1
ATOM 1743 N N . HIS A 1 220 ? 1.203 2.348 7.780 1.00 85.69 220 HIS A N 1
ATOM 1744 C CA . HIS A 1 220 ? 0.295 1.745 8.760 1.00 85.69 220 HIS A CA 1
ATOM 1745 C C . HIS A 1 220 ? -0.639 0.719 8.109 1.00 85.69 220 HIS A C 1
ATOM 1747 O O . HIS A 1 220 ? -1.859 0.776 8.255 1.00 85.69 220 HIS A O 1
ATOM 1753 N N . ALA A 1 221 ? -0.064 -0.153 7.280 1.00 87.94 221 ALA A N 1
ATOM 1754 C CA . ALA A 1 221 ? -0.841 -1.124 6.531 1.00 87.94 221 ALA A CA 1
ATOM 1755 C C . ALA A 1 221 ? -1.452 -2.170 7.469 1.00 87.94 221 ALA A C 1
ATOM 1757 O O . ALA A 1 221 ? -0.749 -2.737 8.305 1.00 87.94 221 ALA A O 1
ATOM 1758 N N . ASN A 1 222 ? -2.739 -2.464 7.286 1.00 85.81 222 ASN A N 1
ATOM 1759 C CA . ASN A 1 222 ? -3.365 -3.622 7.908 1.00 85.81 222 ASN A CA 1
ATOM 1760 C C . ASN A 1 222 ? -2.608 -4.882 7.436 1.00 85.81 222 ASN A C 1
ATOM 1762 O O . ASN A 1 222 ? -2.441 -5.053 6.223 1.00 85.81 222 ASN A O 1
ATOM 1766 N N . PRO A 1 223 ? -2.158 -5.777 8.336 1.00 82.62 223 PRO A N 1
ATOM 1767 C CA . PRO A 1 223 ? -1.471 -7.009 7.949 1.00 82.62 223 PRO A CA 1
ATOM 1768 C C . PRO A 1 223 ? -2.234 -7.853 6.915 1.00 82.62 223 PRO A C 1
ATOM 1770 O O . PRO A 1 223 ? -1.613 -8.456 6.038 1.00 82.62 223 PRO A O 1
ATOM 1773 N N . ALA A 1 224 ? -3.573 -7.847 6.957 1.00 87.81 224 ALA A N 1
ATOM 1774 C CA . ALA A 1 224 ? -4.410 -8.550 5.985 1.00 87.81 224 ALA A CA 1
ATOM 1775 C C . ALA A 1 224 ? -4.234 -8.017 4.553 1.00 87.81 224 ALA A C 1
ATOM 1777 O O . ALA A 1 224 ? -4.296 -8.795 3.604 1.00 87.81 224 ALA A O 1
ATOM 1778 N N . LEU A 1 225 ? -3.947 -6.720 4.385 1.00 90.38 225 LEU A N 1
ATOM 1779 C CA . LEU A 1 225 ? -3.745 -6.106 3.072 1.00 90.38 225 LEU A CA 1
ATOM 1780 C C . LEU A 1 225 ? -2.521 -6.685 2.360 1.00 90.38 225 LEU A C 1
ATOM 1782 O O . LEU A 1 225 ? -2.601 -6.980 1.174 1.00 90.38 225 LEU A O 1
ATOM 1786 N N . LYS A 1 226 ? -1.407 -6.893 3.076 1.00 89.62 226 LYS A N 1
ATOM 1787 C CA . LYS A 1 226 ? -0.203 -7.513 2.497 1.00 89.62 226 LYS A CA 1
ATOM 1788 C C . LYS A 1 226 ? -0.524 -8.898 1.941 1.00 89.62 226 LYS A C 1
ATOM 1790 O O . LYS A 1 226 ? -0.176 -9.183 0.800 1.00 89.62 226 LYS A O 1
ATOM 1795 N N . ARG A 1 227 ? -1.191 -9.730 2.748 1.00 89.56 227 ARG A N 1
ATOM 1796 C CA . ARG A 1 227 ? -1.572 -11.094 2.366 1.00 89.56 227 ARG A CA 1
ATOM 1797 C C . ARG A 1 227 ? -2.463 -11.085 1.125 1.00 89.56 227 ARG A C 1
ATOM 1799 O O . ARG A 1 227 ? -2.117 -11.719 0.141 1.00 89.56 227 ARG A O 1
ATOM 1806 N N . LEU A 1 228 ? -3.548 -10.312 1.158 1.00 93.31 228 LEU A N 1
ATOM 1807 C CA . LEU A 1 228 ? -4.529 -10.261 0.074 1.00 93.31 228 LEU A CA 1
ATOM 1808 C C . LEU A 1 228 ? -3.941 -9.713 -1.235 1.00 93.31 228 LEU A C 1
ATOM 1810 O O . LEU A 1 228 ? -4.268 -10.215 -2.305 1.00 93.31 228 LEU A O 1
ATOM 1814 N N . VAL A 1 229 ? -3.057 -8.709 -1.168 1.00 93.88 229 VAL A N 1
ATOM 1815 C CA . VAL A 1 229 ? -2.356 -8.208 -2.363 1.00 93.88 229 VAL A CA 1
ATOM 1816 C C . VAL A 1 229 ? -1.388 -9.258 -2.908 1.00 93.88 229 VAL A C 1
ATOM 1818 O O . VAL A 1 229 ? -1.342 -9.437 -4.118 1.00 93.88 229 VAL A O 1
ATOM 1821 N N . SER A 1 230 ? -0.654 -9.972 -2.048 1.00 90.69 230 SER A N 1
ATOM 1822 C CA . SER A 1 230 ? 0.222 -11.074 -2.479 1.00 90.69 230 SER A CA 1
ATOM 1823 C C . SER A 1 230 ? -0.568 -12.170 -3.181 1.00 90.69 230 SER A C 1
ATOM 1825 O O . SER A 1 230 ? -0.292 -12.459 -4.336 1.00 90.69 230 SER A O 1
ATOM 1827 N N . GLU A 1 231 ? -1.599 -12.707 -2.525 1.00 90.69 231 GLU A N 1
ATOM 1828 C CA . GLU A 1 231 ? -2.441 -13.778 -3.069 1.00 90.69 231 GLU A CA 1
ATOM 1829 C C . GLU A 1 231 ? -3.069 -13.379 -4.411 1.00 90.69 231 GLU A C 1
ATOM 1831 O O . GLU A 1 231 ? -3.094 -14.177 -5.347 1.00 90.69 231 GLU A O 1
ATOM 1836 N N . PHE A 1 232 ? -3.530 -12.130 -4.526 1.00 95.00 232 PHE A N 1
ATOM 1837 C CA . PHE A 1 232 ? -4.089 -11.610 -5.767 1.00 95.00 232 PHE A CA 1
ATOM 1838 C C . PHE A 1 232 ? -3.047 -11.529 -6.889 1.00 95.00 232 PHE A C 1
ATOM 1840 O O . PHE A 1 232 ? -3.310 -12.012 -7.986 1.00 95.00 232 PHE A O 1
ATOM 1847 N N . LEU A 1 233 ? -1.869 -10.948 -6.633 1.00 92.12 233 LEU A N 1
ATOM 1848 C CA . LEU A 1 233 ? -0.815 -10.830 -7.647 1.00 92.12 233 LEU A CA 1
ATOM 1849 C C . LEU A 1 233 ? -0.271 -12.203 -8.066 1.00 92.12 233 LEU A C 1
ATOM 1851 O O . LEU A 1 233 ? -0.130 -12.455 -9.263 1.00 92.12 233 LEU A O 1
ATOM 1855 N N . ASP A 1 234 ? -0.068 -13.112 -7.111 1.00 87.81 234 ASP A N 1
ATOM 1856 C CA . ASP A 1 234 ? 0.369 -14.486 -7.370 1.00 87.81 234 ASP A CA 1
ATOM 1857 C C . ASP A 1 234 ? -0.644 -15.237 -8.250 1.00 87.81 234 ASP A C 1
ATOM 1859 O O . ASP A 1 234 ? -0.258 -15.918 -9.202 1.00 87.81 234 ASP A O 1
ATOM 1863 N N . ALA A 1 235 ? -1.947 -15.064 -7.995 1.00 89.56 235 ALA A N 1
ATOM 1864 C CA . ALA A 1 235 ? -3.009 -15.655 -8.810 1.00 89.56 235 ALA A CA 1
ATOM 1865 C C . ALA A 1 235 ? -3.037 -15.120 -10.254 1.00 89.56 235 ALA A C 1
ATOM 1867 O O . ALA A 1 235 ? -3.470 -15.836 -11.157 1.00 89.56 235 ALA A O 1
ATOM 1868 N N . GLN A 1 236 ? -2.558 -13.893 -10.482 1.00 90.94 236 GLN A N 1
ATOM 1869 C CA . GLN A 1 236 ? -2.395 -13.311 -11.820 1.00 90.94 236 GLN A CA 1
ATOM 1870 C C . GLN A 1 236 ? -1.029 -13.628 -12.455 1.00 90.94 236 GLN A C 1
ATOM 1872 O O . GLN A 1 236 ? -0.775 -13.218 -13.584 1.00 90.94 236 GLN A O 1
ATOM 1877 N N . GLY A 1 237 ? -0.136 -14.340 -11.757 1.00 84.94 237 GLY A N 1
ATOM 1878 C CA . GLY A 1 237 ? 1.229 -14.601 -12.223 1.00 84.94 237 GLY A CA 1
ATOM 1879 C C . GLY A 1 237 ? 2.131 -13.361 -12.222 1.00 84.94 237 GLY A C 1
ATOM 1880 O O . GLY A 1 237 ? 3.109 -13.317 -12.965 1.00 84.94 237 GLY A O 1
ATOM 1881 N N . ILE A 1 238 ? 1.804 -12.345 -11.419 1.00 89.69 238 ILE A N 1
ATOM 1882 C CA . ILE A 1 238 ? 2.571 -11.102 -11.310 1.00 89.69 238 ILE A CA 1
ATOM 1883 C C . ILE A 1 238 ? 3.542 -11.221 -10.137 1.00 89.69 238 ILE A C 1
ATOM 1885 O O . ILE A 1 238 ? 3.142 -11.254 -8.975 1.00 89.69 238 ILE A O 1
ATOM 1889 N N . HIS A 1 239 ? 4.836 -11.234 -10.437 1.00 86.25 239 HIS A N 1
ATOM 1890 C CA . HIS A 1 239 ? 5.887 -11.311 -9.430 1.00 86.25 239 HIS A CA 1
ATOM 1891 C C . HIS A 1 239 ? 6.168 -9.938 -8.810 1.00 86.25 239 HIS A C 1
ATOM 1893 O O . HIS A 1 239 ? 6.533 -8.982 -9.495 1.00 86.25 239 HIS A O 1
ATOM 1899 N N . ALA A 1 240 ? 6.015 -9.843 -7.488 1.00 85.94 240 ALA A N 1
ATOM 1900 C CA . ALA A 1 240 ? 6.233 -8.615 -6.735 1.00 85.94 240 ALA A CA 1
ATOM 1901 C C . ALA A 1 240 ? 7.052 -8.870 -5.465 1.00 85.94 240 ALA A C 1
ATOM 1903 O O . ALA A 1 240 ? 6.867 -9.864 -4.768 1.00 85.94 240 ALA A O 1
ATOM 1904 N N . ASN A 1 241 ? 7.919 -7.920 -5.122 1.00 83.75 241 ASN A N 1
ATOM 1905 C CA . ASN A 1 241 ? 8.651 -7.912 -3.863 1.00 83.75 241 ASN A CA 1
ATOM 1906 C C . ASN A 1 241 ? 7.872 -7.121 -2.806 1.00 83.75 241 ASN A C 1
ATOM 1908 O O . ASN A 1 241 ? 7.416 -6.001 -3.057 1.00 83.75 241 ASN A O 1
ATOM 1912 N N . PHE A 1 242 ? 7.753 -7.688 -1.604 1.00 88.75 242 PHE A N 1
ATOM 1913 C CA . PHE A 1 242 ? 6.993 -7.105 -0.501 1.00 88.75 242 PHE A CA 1
ATOM 1914 C C . PHE A 1 242 ? 7.911 -6.700 0.647 1.00 88.75 242 PHE A C 1
ATOM 1916 O O . PHE A 1 242 ? 8.513 -7.541 1.308 1.00 88.75 242 PHE A O 1
ATOM 1923 N N . TYR A 1 243 ? 7.928 -5.410 0.962 1.00 83.06 243 TYR A N 1
ATOM 1924 C CA . TYR A 1 243 ? 8.690 -4.860 2.077 1.00 83.06 243 TYR A CA 1
ATOM 1925 C C . TYR A 1 243 ? 7.747 -4.381 3.178 1.00 83.06 243 TYR A C 1
ATOM 1927 O O . TYR A 1 243 ? 6.692 -3.795 2.917 1.00 83.06 243 TYR A O 1
ATOM 1935 N N . SER A 1 244 ? 8.120 -4.630 4.431 1.00 80.56 244 SER A N 1
ATOM 1936 C CA . SER A 1 244 ? 7.369 -4.189 5.608 1.00 80.56 244 SER A CA 1
ATOM 1937 C C . SER A 1 244 ? 8.339 -3.622 6.637 1.00 80.56 244 SER A C 1
ATOM 1939 O O . SER A 1 244 ? 8.960 -4.366 7.384 1.00 80.56 244 SER A O 1
ATOM 1941 N N . GLN A 1 245 ? 8.503 -2.299 6.652 1.00 75.50 245 GLN A N 1
ATOM 1942 C CA . GLN A 1 245 ? 9.391 -1.610 7.595 1.00 75.50 245 GLN A CA 1
ATOM 1943 C C . GLN A 1 245 ? 8.648 -0.459 8.271 1.00 75.50 245 GLN A C 1
ATOM 1945 O O . GLN A 1 245 ? 7.991 0.340 7.604 1.00 75.50 245 GLN A O 1
ATOM 1950 N N . GLY A 1 246 ? 8.727 -0.380 9.603 1.00 71.19 246 GLY A N 1
ATOM 1951 C CA . GLY A 1 246 ? 8.088 0.689 10.384 1.00 71.19 246 GLY A CA 1
ATOM 1952 C C . GLY A 1 246 ? 6.572 0.801 10.165 1.00 71.19 246 GLY A C 1
ATOM 1953 O O . GLY A 1 246 ? 6.040 1.907 10.101 1.00 71.19 246 GLY A O 1
ATOM 1954 N N . GLY A 1 247 ? 5.884 -0.329 9.954 1.00 77.75 247 GLY A N 1
ATOM 1955 C CA . GLY A 1 247 ? 4.446 -0.376 9.657 1.00 77.75 247 GLY A CA 1
ATOM 1956 C C . GLY A 1 247 ? 4.062 0.071 8.239 1.00 77.75 247 GLY A C 1
ATOM 1957 O O . GLY A 1 247 ? 2.879 0.097 7.909 1.00 77.75 247 GLY A O 1
ATOM 1958 N N . LYS A 1 248 ? 5.023 0.431 7.379 1.00 87.00 248 LYS A N 1
ATOM 1959 C CA . LYS A 1 248 ? 4.776 0.735 5.965 1.00 87.00 248 LYS A CA 1
ATOM 1960 C C . LYS A 1 248 ? 4.884 -0.535 5.125 1.00 87.00 248 LYS A C 1
ATOM 1962 O O . LYS A 1 248 ? 5.928 -1.180 5.122 1.00 87.00 248 LYS A O 1
ATOM 1967 N N . LEU A 1 249 ? 3.834 -0.827 4.364 1.00 90.75 249 LEU A N 1
ATOM 1968 C CA . LEU A 1 249 ? 3.850 -1.785 3.264 1.00 90.75 249 LEU A CA 1
ATOM 1969 C C . LEU A 1 249 ? 4.365 -1.101 1.994 1.00 90.75 249 LEU A C 1
ATOM 1971 O O . LEU A 1 249 ? 3.869 -0.029 1.628 1.00 90.75 249 LEU A O 1
ATOM 1975 N N . SER A 1 250 ? 5.312 -1.743 1.317 1.00 91.69 250 SER A N 1
ATOM 1976 C CA . SER A 1 250 ? 5.703 -1.418 -0.055 1.00 91.69 250 SER A CA 1
ATOM 1977 C C . SER A 1 250 ? 5.642 -2.677 -0.911 1.00 91.69 250 SER A C 1
ATOM 1979 O O . SER A 1 250 ? 6.259 -3.679 -0.560 1.00 91.69 250 SER A O 1
ATOM 1981 N N . VAL A 1 251 ? 4.921 -2.608 -2.025 1.00 94.31 251 VAL A N 1
ATOM 1982 C CA . VAL A 1 251 ? 4.834 -3.669 -3.035 1.00 94.31 251 VAL A CA 1
ATOM 1983 C C . VAL A 1 251 ? 5.528 -3.158 -4.284 1.00 94.31 251 VAL A C 1
ATOM 1985 O O . VAL A 1 251 ? 5.206 -2.065 -4.748 1.00 94.31 251 VAL A O 1
ATOM 1988 N N . VAL A 1 252 ? 6.509 -3.902 -4.784 1.00 92.81 252 VAL A N 1
ATOM 1989 C CA . VAL A 1 252 ? 7.423 -3.441 -5.830 1.00 92.81 252 VAL A CA 1
ATOM 1990 C C . VAL A 1 252 ? 7.495 -4.475 -6.947 1.00 92.81 252 VAL A C 1
ATOM 1992 O O . VAL A 1 252 ? 7.914 -5.602 -6.709 1.00 92.81 252 VAL A O 1
ATOM 1995 N N . VAL A 1 253 ? 7.142 -4.068 -8.163 1.00 91.31 253 VAL A N 1
ATOM 1996 C CA . VAL A 1 253 ? 7.238 -4.880 -9.383 1.00 91.31 253 VAL A CA 1
ATOM 1997 C C . VAL A 1 253 ? 8.325 -4.283 -10.273 1.00 91.31 253 VAL A C 1
ATOM 1999 O O . VAL A 1 253 ? 8.292 -3.089 -10.585 1.00 91.31 253 VAL A O 1
ATOM 2002 N N . THR A 1 254 ? 9.316 -5.096 -10.634 1.00 88.56 254 THR A N 1
ATOM 2003 C CA . THR A 1 254 ? 10.500 -4.672 -11.410 1.00 88.56 254 THR A CA 1
ATOM 2004 C C . THR A 1 254 ? 10.768 -5.526 -12.643 1.00 88.56 254 THR A C 1
ATOM 2006 O O . THR A 1 254 ? 11.559 -5.123 -13.489 1.00 88.56 254 THR A O 1
ATOM 2009 N N . GLU A 1 255 ? 10.144 -6.699 -12.745 1.00 84.69 255 GLU A N 1
ATOM 2010 C CA . GLU A 1 255 ? 10.376 -7.632 -13.848 1.00 84.69 255 GLU A CA 1
ATOM 2011 C C . GLU A 1 255 ? 9.678 -7.146 -15.125 1.00 84.69 255 GLU A C 1
ATOM 2013 O O . GLU A 1 255 ? 8.508 -6.752 -15.103 1.00 84.69 255 GLU A O 1
ATOM 2018 N N . LEU A 1 256 ? 10.399 -7.171 -16.248 1.00 84.38 256 LEU A N 1
ATOM 2019 C CA . LEU A 1 256 ? 9.912 -6.651 -17.530 1.00 84.38 256 LEU A CA 1
ATOM 2020 C C . LEU A 1 256 ? 8.719 -7.432 -18.071 1.00 84.38 256 LEU A C 1
ATOM 2022 O O . LEU A 1 256 ? 7.908 -6.878 -18.803 1.00 84.38 256 LEU A O 1
ATOM 2026 N N . GLU A 1 257 ? 8.617 -8.706 -17.716 1.00 84.50 257 GLU A N 1
ATOM 2027 C CA . GLU A 1 257 ? 7.557 -9.602 -18.146 1.00 84.50 257 GLU A CA 1
ATOM 2028 C C . GLU A 1 257 ? 6.257 -9.380 -17.363 1.00 84.50 257 GLU A C 1
ATOM 2030 O O . GLU A 1 257 ? 5.175 -9.499 -17.932 1.00 84.50 257 GLU A O 1
ATOM 2035 N N . THR A 1 258 ? 6.340 -9.017 -16.078 1.00 89.19 258 THR A N 1
ATOM 2036 C CA . THR A 1 258 ? 5.163 -8.920 -15.197 1.00 89.19 258 THR A CA 1
ATOM 2037 C C . THR A 1 258 ? 4.632 -7.495 -15.038 1.00 89.19 258 THR A C 1
ATOM 2039 O O . THR A 1 258 ? 3.453 -7.321 -14.727 1.00 89.19 258 THR A O 1
ATOM 2042 N N . ILE A 1 259 ? 5.441 -6.460 -15.312 1.00 92.06 259 ILE A N 1
ATOM 2043 C CA . ILE A 1 259 ? 4.960 -5.067 -15.358 1.00 92.06 259 ILE A CA 1
ATOM 2044 C C . ILE A 1 259 ? 3.832 -4.885 -16.399 1.00 92.06 259 ILE A C 1
ATOM 2046 O O . ILE A 1 259 ? 2.797 -4.330 -16.024 1.00 92.06 259 ILE A O 1
ATOM 2050 N N . PRO A 1 260 ? 3.956 -5.349 -17.662 1.00 89.69 260 PRO A N 1
ATOM 2051 C CA . PRO A 1 260 ? 2.871 -5.256 -18.639 1.00 89.69 260 PRO A CA 1
ATOM 2052 C C . PRO A 1 260 ? 1.606 -5.986 -18.185 1.00 89.69 260 PRO A C 1
ATOM 2054 O O . PRO A 1 260 ? 0.522 -5.428 -18.298 1.00 89.69 260 PRO A O 1
ATOM 2057 N N . MET A 1 261 ? 1.743 -7.177 -17.588 1.00 92.56 261 MET A N 1
ATOM 2058 C CA . MET A 1 261 ? 0.608 -7.939 -17.048 1.00 92.56 261 MET A CA 1
ATOM 2059 C C . MET A 1 261 ? -0.137 -7.151 -15.963 1.00 92.56 261 MET A C 1
ATOM 2061 O O . MET A 1 261 ? -1.366 -7.089 -15.962 1.00 92.56 261 MET A O 1
ATOM 2065 N N . LEU A 1 262 ? 0.602 -6.500 -15.056 1.00 93.88 262 LEU A N 1
ATOM 2066 C CA . LEU A 1 262 ? 0.011 -5.611 -14.058 1.00 93.88 262 LEU A CA 1
ATOM 2067 C C . LEU A 1 262 ? -0.702 -4.427 -14.717 1.00 93.88 262 LEU A C 1
ATOM 2069 O O . LEU A 1 262 ? -1.787 -4.054 -14.289 1.00 93.88 262 LEU A O 1
ATOM 2073 N N . PHE A 1 263 ? -0.123 -3.814 -15.745 1.00 92.81 263 PHE A N 1
ATOM 2074 C CA . PHE A 1 263 ? -0.764 -2.687 -16.417 1.00 92.81 263 PHE A CA 1
ATOM 2075 C C . PHE A 1 263 ? -2.021 -3.087 -17.178 1.00 92.81 263 PHE A C 1
ATOM 2077 O O . PHE A 1 263 ? -3.016 -2.380 -17.067 1.00 92.81 263 PHE A O 1
ATOM 2084 N N . GLU A 1 264 ? -2.015 -4.213 -17.887 1.00 89.31 264 GLU A N 1
ATOM 2085 C CA . GLU A 1 264 ? -3.206 -4.753 -18.551 1.00 89.31 264 GLU A CA 1
ATOM 2086 C C . GLU A 1 264 ? -4.352 -4.958 -17.557 1.00 89.31 264 GLU A C 1
ATOM 2088 O O . GLU A 1 264 ? -5.486 -4.575 -17.839 1.00 89.31 264 GLU A O 1
ATOM 2093 N N . LEU A 1 265 ? -4.037 -5.471 -16.364 1.00 90.94 265 LEU A N 1
ATOM 2094 C CA . LEU A 1 265 ? -5.001 -5.668 -15.285 1.00 90.94 265 LEU A CA 1
ATOM 2095 C C . LEU A 1 265 ? -5.599 -4.352 -14.765 1.00 90.94 265 LEU A C 1
ATOM 2097 O O . LEU A 1 265 ? -6.778 -4.305 -14.426 1.00 90.94 265 LEU A O 1
ATOM 2101 N N . LEU A 1 266 ? -4.791 -3.293 -14.661 1.00 91.44 266 LEU A N 1
ATOM 2102 C CA . LEU A 1 266 ? -5.220 -2.026 -14.061 1.00 91.44 266 LEU A CA 1
ATOM 2103 C C . LEU A 1 266 ? -5.872 -1.074 -15.074 1.00 91.44 266 LEU A C 1
ATOM 2105 O O . LEU A 1 266 ? -6.820 -0.366 -14.743 1.00 91.44 266 LEU A O 1
ATOM 2109 N N . LEU A 1 267 ? -5.370 -1.022 -16.312 1.00 82.94 267 LEU A N 1
ATOM 2110 C CA . LEU A 1 267 ? -5.704 0.011 -17.302 1.00 82.94 267 LEU A CA 1
ATOM 2111 C C . LEU A 1 267 ? -7.191 0.080 -17.671 1.00 82.94 267 LEU A C 1
ATOM 2113 O O . LEU A 1 267 ? -7.636 1.116 -18.169 1.00 82.94 267 LEU A O 1
ATOM 2117 N N . GLU A 1 268 ? -7.966 -0.981 -17.446 1.00 82.12 268 GLU A N 1
ATOM 2118 C CA . GLU A 1 268 ? -9.407 -0.968 -17.702 1.00 82.12 268 GLU A CA 1
ATOM 2119 C C . GLU A 1 268 ? -10.134 0.055 -16.815 1.00 82.12 268 GLU A C 1
ATOM 2121 O O . GLU A 1 268 ? -10.936 0.839 -17.324 1.00 82.12 268 GLU A O 1
ATOM 2126 N N . THR A 1 269 ? -9.788 0.123 -15.526 1.00 87.25 269 THR A N 1
ATOM 2127 C CA . THR A 1 269 ? -10.469 0.973 -14.530 1.00 87.25 269 THR A CA 1
ATOM 2128 C C . THR A 1 269 ? -9.594 2.088 -13.961 1.00 87.25 269 THR A C 1
ATOM 2130 O O . THR A 1 269 ? -10.096 2.992 -13.294 1.00 87.25 269 THR A O 1
ATOM 2133 N N . LEU A 1 270 ? -8.295 2.085 -14.271 1.00 86.25 270 LEU A N 1
ATOM 2134 C CA . LEU A 1 270 ? -7.367 3.137 -13.874 1.00 86.25 270 LEU A CA 1
ATOM 2135 C C . LEU A 1 270 ? -7.732 4.487 -14.500 1.00 86.25 270 LEU A C 1
ATOM 2137 O O . LEU A 1 270 ? -7.982 4.590 -15.711 1.00 86.25 270 LEU A O 1
ATOM 2141 N N . TRP A 1 271 ? -7.680 5.538 -13.684 1.00 85.06 271 TRP A N 1
ATOM 2142 C CA . TRP A 1 271 ? -8.120 6.869 -14.069 1.00 85.06 271 TRP A CA 1
ATOM 2143 C C . TRP A 1 271 ? -7.061 7.942 -13.802 1.00 85.06 271 TRP A C 1
ATOM 2145 O O . TRP A 1 271 ? -6.513 8.492 -14.757 1.00 85.06 271 TRP A O 1
ATOM 2155 N N . GLU A 1 272 ? -6.711 8.197 -12.539 1.00 83.81 272 GLU A N 1
ATOM 2156 C CA . GLU A 1 272 ? -5.758 9.253 -12.144 1.00 83.81 272 GLU A CA 1
ATOM 2157 C C . GLU A 1 272 ? -4.355 9.001 -12.716 1.00 83.81 272 GLU A C 1
ATOM 2159 O O . GLU A 1 272 ? -3.657 9.923 -13.137 1.00 83.81 272 GLU A O 1
ATOM 2164 N N . ARG A 1 273 ? -3.912 7.741 -12.732 1.00 86.38 273 ARG A N 1
ATOM 2165 C CA . ARG A 1 273 ? -2.579 7.335 -13.196 1.00 86.38 273 ARG A CA 1
ATOM 2166 C C . ARG A 1 273 ? -2.579 6.778 -14.612 1.00 86.38 273 ARG A C 1
ATOM 2168 O O . ARG A 1 273 ? -1.524 6.353 -15.077 1.00 86.38 273 ARG A O 1
ATOM 2175 N N . ARG A 1 274 ? -3.711 6.813 -15.321 1.00 87.56 274 ARG A N 1
ATOM 2176 C CA . ARG A 1 274 ? -3.864 6.194 -16.646 1.00 87.56 274 ARG A CA 1
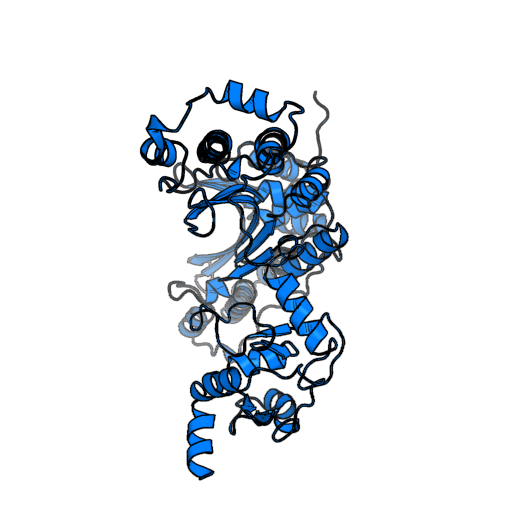ATOM 2177 C C . ARG A 1 274 ? -2.827 6.679 -17.654 1.00 87.56 274 ARG A C 1
ATOM 2179 O O . ARG A 1 274 ? -2.132 5.863 -18.248 1.00 87.56 274 ARG A O 1
ATOM 2186 N N . GLU A 1 275 ? -2.681 7.994 -17.812 1.00 85.19 275 GLU A N 1
ATOM 2187 C CA . GLU A 1 275 ? -1.706 8.573 -18.748 1.00 85.19 275 GLU A CA 1
ATOM 2188 C C . GLU A 1 275 ? -0.263 8.252 -18.345 1.00 85.19 275 GLU A C 1
ATOM 2190 O O . GLU A 1 275 ? 0.576 7.987 -19.202 1.00 85.19 275 GLU A O 1
ATOM 2195 N N . GLN A 1 276 ? 0.026 8.221 -17.039 1.00 88.88 276 GLN A N 1
ATOM 2196 C CA . GLN A 1 276 ? 1.348 7.856 -16.532 1.00 88.88 276 GLN A CA 1
ATOM 2197 C C . GLN A 1 276 ? 1.690 6.398 -16.860 1.00 88.88 276 GLN A C 1
ATOM 2199 O O . GLN A 1 276 ? 2.807 6.119 -17.295 1.00 88.88 276 GLN A O 1
ATOM 2204 N N . VAL A 1 277 ? 0.750 5.479 -16.633 1.00 90.00 277 VAL A N 1
ATOM 2205 C CA . VAL A 1 277 ? 0.923 4.050 -16.918 1.00 90.00 277 VAL A CA 1
ATOM 2206 C C . VAL A 1 277 ? 1.046 3.812 -18.420 1.00 90.00 277 VAL A C 1
ATOM 2208 O O . VAL A 1 277 ? 1.970 3.119 -18.837 1.00 90.00 277 VAL A O 1
ATOM 2211 N N . ALA A 1 278 ? 0.202 4.452 -19.236 1.00 87.31 278 ALA A N 1
ATOM 2212 C CA . ALA A 1 278 ? 0.300 4.385 -20.693 1.00 87.31 278 ALA A CA 1
ATOM 2213 C C . ALA A 1 278 ? 1.656 4.905 -21.192 1.00 87.31 278 ALA A C 1
ATOM 2215 O O . ALA A 1 278 ? 2.346 4.213 -21.930 1.00 87.31 278 ALA A O 1
ATOM 2216 N N . TYR A 1 279 ? 2.114 6.066 -20.708 1.00 89.50 279 TYR A N 1
ATOM 2217 C CA . TYR A 1 279 ? 3.443 6.582 -21.044 1.00 89.50 279 TYR A CA 1
ATOM 2218 C C . TYR A 1 279 ? 4.558 5.613 -20.631 1.00 89.50 279 TYR A C 1
ATOM 2220 O O . TYR A 1 279 ? 5.496 5.382 -21.388 1.00 89.50 279 TYR A O 1
ATOM 2228 N N . PHE A 1 280 ? 4.476 5.020 -19.437 1.00 93.06 280 PHE A N 1
ATOM 2229 C CA . PHE A 1 280 ? 5.473 4.045 -19.001 1.00 93.06 280 PHE A CA 1
ATOM 2230 C C . PHE A 1 280 ? 5.505 2.820 -19.923 1.00 93.06 280 PHE A C 1
ATOM 2232 O O . PHE A 1 280 ? 6.584 2.388 -20.331 1.00 93.06 280 PHE A O 1
ATOM 2239 N N . SER A 1 281 ? 4.328 2.304 -20.278 1.00 90.06 281 SER A N 1
ATOM 2240 C CA . SER A 1 281 ? 4.160 1.154 -21.164 1.00 90.06 281 SER A CA 1
ATOM 2241 C C . SER A 1 281 ? 4.664 1.429 -22.581 1.00 90.06 281 SER A C 1
ATOM 2243 O O . SER A 1 281 ? 5.420 0.632 -23.124 1.00 90.06 281 SER A O 1
ATOM 2245 N N . ASP A 1 282 ? 4.308 2.578 -23.152 1.00 87.56 282 ASP A N 1
ATOM 2246 C CA . ASP A 1 282 ? 4.528 2.871 -24.572 1.00 87.56 282 ASP A CA 1
ATOM 2247 C C . ASP A 1 282 ? 5.883 3.537 -24.847 1.00 87.56 282 ASP A C 1
ATOM 2249 O O . ASP A 1 282 ? 6.356 3.550 -25.983 1.00 87.56 282 ASP A O 1
ATOM 2253 N N . VAL A 1 283 ? 6.509 4.133 -23.825 1.00 90.81 283 VAL A N 1
ATOM 2254 C CA . VAL A 1 283 ? 7.729 4.941 -23.990 1.00 90.81 283 VAL A CA 1
ATOM 2255 C C . VAL A 1 283 ? 8.914 4.388 -23.209 1.00 90.81 283 VAL A C 1
ATOM 2257 O O . VAL A 1 283 ? 10.032 4.396 -23.731 1.00 90.81 283 VAL A O 1
ATOM 2260 N N . ILE A 1 284 ? 8.705 3.924 -21.974 1.00 94.31 284 ILE A N 1
ATOM 2261 C CA . ILE A 1 284 ? 9.798 3.503 -21.085 1.00 94.31 284 ILE A CA 1
ATOM 2262 C C . ILE A 1 284 ? 10.129 2.022 -21.266 1.00 94.31 284 ILE A C 1
ATOM 2264 O O . ILE A 1 284 ? 11.280 1.696 -21.552 1.00 94.31 284 ILE A O 1
ATOM 2268 N N . LEU A 1 285 ? 9.149 1.124 -21.133 1.00 91.88 285 LEU A N 1
ATOM 2269 C CA . LEU A 1 285 ? 9.377 -0.324 -21.234 1.00 91.88 285 LEU A CA 1
ATOM 2270 C C . LEU A 1 285 ? 10.036 -0.771 -22.554 1.00 91.88 285 LEU A C 1
ATOM 2272 O O . LEU A 1 285 ? 10.956 -1.591 -22.485 1.00 91.88 285 LEU A O 1
ATOM 2276 N N . PRO A 1 286 ? 9.699 -0.209 -23.737 1.00 91.56 286 PRO A N 1
ATOM 2277 C CA . PRO A 1 286 ? 10.343 -0.597 -24.991 1.00 91.56 286 PRO A CA 1
ATOM 2278 C C . PRO A 1 286 ? 11.863 -0.392 -24.974 1.00 91.56 286 PRO A C 1
ATOM 2280 O O . PRO A 1 286 ? 12.605 -1.205 -25.523 1.00 91.56 286 PRO A O 1
ATOM 2283 N N . ARG A 1 287 ? 12.358 0.638 -24.273 1.00 91.25 287 ARG A N 1
ATOM 2284 C CA . ARG A 1 287 ? 13.802 0.897 -24.120 1.00 91.25 287 ARG A CA 1
ATOM 2285 C C . ARG A 1 287 ? 14.507 -0.196 -23.328 1.00 91.25 287 ARG A C 1
ATOM 2287 O O . ARG A 1 287 ? 15.644 -0.556 -23.633 1.00 91.25 287 ARG A O 1
ATOM 2294 N N . PHE A 1 288 ? 13.830 -0.760 -22.334 1.00 88.94 288 PHE A N 1
ATOM 2295 C CA . PHE A 1 288 ? 14.363 -1.889 -21.586 1.00 88.94 288 PHE A CA 1
ATOM 2296 C C . PHE A 1 288 ? 14.347 -3.177 -22.410 1.00 88.94 288 PHE A C 1
ATOM 2298 O O . PHE A 1 288 ? 15.364 -3.863 -22.435 1.00 88.94 288 PHE A O 1
ATOM 2305 N N . HIS A 1 289 ? 13.280 -3.454 -23.170 1.00 84.94 289 HIS A N 1
ATOM 2306 C CA . HIS A 1 289 ? 13.235 -4.605 -24.086 1.00 84.94 289 HIS A CA 1
ATOM 2307 C C . HIS A 1 289 ? 14.320 -4.559 -25.172 1.00 84.94 289 HIS A C 1
ATOM 2309 O O . HIS A 1 289 ? 14.825 -5.600 -25.590 1.00 84.94 289 HIS A O 1
ATOM 2315 N N . ARG A 1 290 ? 14.727 -3.357 -25.603 1.00 85.69 290 ARG A N 1
ATOM 2316 C CA . ARG A 1 290 ? 15.855 -3.156 -26.527 1.00 85.69 290 ARG A CA 1
ATOM 2317 C C . ARG A 1 290 ? 17.231 -3.224 -25.860 1.00 85.69 290 ARG A C 1
ATOM 2319 O O . ARG A 1 290 ? 18.225 -3.104 -26.567 1.00 85.69 290 ARG A O 1
ATOM 2326 N N . ASN A 1 291 ? 17.310 -3.410 -24.540 1.00 85.50 291 ASN A N 1
ATOM 2327 C CA . ASN A 1 291 ? 18.544 -3.345 -23.750 1.00 85.50 291 ASN A CA 1
ATOM 2328 C C . ASN A 1 291 ? 19.273 -1.987 -23.813 1.00 85.50 291 ASN A C 1
ATOM 2330 O O . ASN A 1 291 ? 20.482 -1.919 -23.589 1.00 85.50 291 ASN A O 1
ATOM 2334 N N . ASP A 1 292 ? 18.563 -0.883 -24.084 1.00 88.94 292 ASP A N 1
ATOM 2335 C CA . ASP A 1 292 ? 19.189 0.441 -24.242 1.00 88.94 292 ASP A CA 1
ATOM 2336 C C . ASP A 1 292 ? 19.923 0.889 -22.962 1.00 88.94 292 ASP A C 1
ATOM 2338 O O . ASP A 1 292 ? 20.990 1.507 -23.026 1.00 88.94 292 ASP A O 1
ATOM 2342 N N . HIS A 1 293 ? 19.403 0.488 -21.799 1.00 91.12 293 HIS A N 1
ATOM 2343 C CA . HIS A 1 293 ? 19.961 0.749 -20.470 1.00 91.12 293 HIS A CA 1
ATOM 2344 C C . HIS A 1 293 ? 21.382 0.199 -20.234 1.00 91.12 293 HIS A C 1
ATOM 2346 O O . HIS A 1 293 ? 22.035 0.612 -19.279 1.00 91.12 293 HIS A O 1
ATOM 2352 N N . HIS A 1 294 ? 21.898 -0.676 -21.104 1.00 86.69 294 HIS A N 1
ATOM 2353 C CA . HIS A 1 294 ? 23.275 -1.183 -21.032 1.00 86.69 294 HIS A CA 1
ATOM 2354 C C . HIS A 1 294 ? 24.313 -0.280 -21.713 1.00 86.69 294 HIS A C 1
ATOM 2356 O O . HIS A 1 294 ? 25.514 -0.553 -21.660 1.00 86.69 294 HIS A O 1
ATOM 2362 N N . THR A 1 295 ? 23.878 0.801 -22.359 1.00 91.69 295 THR A N 1
ATOM 2363 C CA . THR A 1 295 ? 24.762 1.765 -23.023 1.00 91.69 295 THR A CA 1
ATOM 2364 C C . THR A 1 295 ? 24.682 3.124 -22.339 1.00 91.69 295 THR A C 1
ATOM 2366 O O . THR A 1 295 ? 23.630 3.497 -21.827 1.00 91.69 295 THR A O 1
ATOM 2369 N N . LYS A 1 296 ? 25.773 3.904 -22.369 1.00 95.06 296 LYS A N 1
ATOM 2370 C CA . LYS A 1 296 ? 25.772 5.289 -21.859 1.00 95.06 296 LYS A CA 1
ATOM 2371 C C . LYS A 1 296 ? 24.675 6.128 -22.522 1.00 95.06 296 LYS A C 1
ATOM 2373 O O . LYS A 1 296 ? 23.904 6.784 -21.829 1.00 95.06 296 LYS A O 1
ATOM 2378 N N . GLN A 1 297 ? 24.568 6.033 -23.851 1.00 95.25 297 GLN A N 1
ATOM 2379 C CA . GLN A 1 297 ? 23.555 6.740 -24.637 1.00 95.25 297 GLN A CA 1
ATOM 2380 C C . GLN A 1 297 ? 22.133 6.337 -24.238 1.00 95.25 297 GLN A C 1
ATOM 2382 O O . GLN A 1 297 ? 21.310 7.199 -23.954 1.00 95.25 297 GLN A O 1
ATOM 2387 N N . GLY A 1 298 ? 21.831 5.039 -24.201 1.00 94.50 298 GLY A N 1
ATOM 2388 C CA . GLY A 1 298 ? 20.482 4.571 -23.900 1.00 94.50 298 GLY A CA 1
ATOM 2389 C C . GLY A 1 298 ? 20.081 4.787 -22.440 1.00 94.50 298 GLY A C 1
ATOM 2390 O O . GLY A 1 298 ? 18.939 5.148 -22.177 1.00 94.50 298 GLY A O 1
ATOM 2391 N N . LEU A 1 299 ? 21.010 4.663 -21.484 1.00 95.25 299 LEU A N 1
ATOM 2392 C CA . LEU A 1 299 ? 20.753 5.005 -20.082 1.00 95.25 299 LEU A CA 1
ATOM 2393 C C . LEU A 1 299 ? 20.445 6.500 -19.926 1.00 95.25 299 LEU A C 1
ATOM 2395 O O . LEU A 1 299 ? 19.458 6.854 -19.278 1.00 95.25 299 LEU A O 1
ATOM 2399 N N . TYR A 1 300 ? 21.241 7.366 -20.561 1.00 95.81 300 TYR A N 1
ATOM 2400 C CA . TYR A 1 300 ? 20.972 8.802 -20.628 1.00 95.81 300 TYR A CA 1
ATOM 2401 C C . TYR A 1 300 ? 19.574 9.081 -21.199 1.00 95.81 300 TYR A C 1
ATOM 2403 O O . TYR A 1 300 ? 18.770 9.732 -20.537 1.00 95.81 300 TYR A O 1
ATOM 2411 N N . GLU A 1 301 ? 19.224 8.505 -22.349 1.00 96.00 301 GLU A N 1
ATOM 2412 C CA . GLU A 1 301 ? 17.912 8.707 -22.974 1.00 96.00 301 GLU A CA 1
ATOM 2413 C C . GLU A 1 301 ? 16.752 8.207 -22.106 1.00 96.00 301 GLU A C 1
ATOM 2415 O O . GLU A 1 301 ? 15.742 8.900 -21.976 1.00 96.00 301 GLU A O 1
ATOM 2420 N N . ILE A 1 302 ? 16.897 7.049 -21.451 1.00 95.31 302 ILE A N 1
ATOM 2421 C CA . ILE A 1 302 ? 15.913 6.545 -20.481 1.00 95.31 302 ILE A CA 1
ATOM 2422 C C . ILE A 1 302 ? 15.758 7.535 -19.324 1.00 95.31 302 ILE A C 1
ATOM 2424 O O . ILE A 1 302 ? 14.631 7.828 -18.924 1.00 95.31 302 ILE A O 1
ATOM 2428 N N . SER A 1 303 ? 16.857 8.085 -18.797 1.00 93.88 303 SER A N 1
ATOM 2429 C CA . SER A 1 303 ? 16.798 9.085 -17.726 1.00 93.88 303 SER A CA 1
ATOM 2430 C C . SER A 1 303 ? 16.069 10.361 -18.169 1.00 93.88 303 SER A C 1
ATOM 2432 O O . SER A 1 303 ? 15.218 10.854 -17.427 1.00 93.88 303 SER A O 1
ATOM 2434 N N . THR A 1 304 ? 16.294 10.825 -19.405 1.00 94.19 304 THR A N 1
ATOM 2435 C CA . THR A 1 304 ? 15.614 11.983 -20.009 1.00 94.19 304 THR A CA 1
ATOM 2436 C C . THR A 1 304 ? 14.123 11.726 -20.220 1.00 94.19 304 THR A C 1
ATOM 2438 O O . THR A 1 304 ? 13.296 12.623 -20.014 1.00 94.19 304 THR A O 1
ATOM 2441 N N . LEU A 1 305 ? 13.763 10.512 -20.644 1.00 94.44 305 LEU A N 1
ATOM 2442 C CA . LEU A 1 305 ? 12.380 10.071 -20.822 1.00 94.44 305 LEU A CA 1
ATOM 2443 C C . LEU A 1 305 ? 11.663 9.874 -19.482 1.00 94.44 305 LEU A C 1
ATOM 2445 O O . LEU A 1 305 ? 10.451 10.065 -19.415 1.00 94.44 305 LEU A O 1
ATOM 2449 N N . ALA A 1 306 ? 12.382 9.513 -18.419 1.00 92.19 306 ALA A N 1
ATOM 2450 C CA . ALA A 1 306 ? 11.810 9.266 -17.100 1.00 92.19 306 ALA A CA 1
ATOM 2451 C C . ALA A 1 306 ? 11.536 10.546 -16.290 1.00 92.19 306 ALA A C 1
ATOM 2453 O O . ALA A 1 306 ? 10.785 10.486 -15.317 1.00 92.19 306 ALA A O 1
ATOM 2454 N N . GLU A 1 307 ? 12.082 11.701 -16.681 1.00 88.75 307 GLU A N 1
ATOM 2455 C CA . GLU A 1 307 ? 11.892 12.971 -15.962 1.00 88.75 307 GLU A CA 1
ATOM 2456 C C . GLU A 1 307 ? 10.431 13.337 -15.647 1.00 88.75 307 GLU A C 1
ATOM 2458 O O . GLU A 1 307 ? 10.156 13.698 -14.499 1.00 88.75 307 GLU A O 1
ATOM 2463 N N . PRO A 1 308 ? 9.464 13.210 -16.582 1.00 85.19 308 PRO A N 1
ATOM 2464 C CA . PRO A 1 308 ? 8.058 13.504 -16.295 1.00 85.19 308 PRO A CA 1
ATOM 2465 C C . PRO A 1 308 ? 7.435 12.578 -15.238 1.00 85.19 308 PRO A C 1
ATOM 2467 O O . PRO A 1 308 ? 6.409 12.911 -14.651 1.00 85.19 308 PRO A O 1
ATOM 2470 N N . LEU A 1 309 ? 8.044 11.417 -14.981 1.00 84.31 309 LEU A N 1
ATOM 2471 C CA . LEU A 1 309 ? 7.570 10.426 -14.013 1.00 84.31 309 LEU A CA 1
ATOM 2472 C C . LEU A 1 309 ? 8.081 10.694 -12.594 1.00 84.31 309 LEU A C 1
ATOM 2474 O O . LEU A 1 309 ? 7.655 10.042 -11.637 1.00 84.31 309 LEU A O 1
ATOM 2478 N N . PHE A 1 310 ? 9.022 11.622 -12.427 1.00 74.25 310 PHE A N 1
ATOM 2479 C CA . PHE A 1 310 ? 9.634 11.871 -11.133 1.00 74.25 310 PHE A CA 1
ATOM 2480 C C . PHE A 1 310 ? 8.643 12.506 -10.156 1.00 74.25 310 PHE A C 1
ATOM 2482 O O . PHE A 1 310 ? 8.004 13.524 -10.420 1.00 74.25 310 PHE A O 1
ATOM 2489 N N . ARG A 1 311 ? 8.561 11.926 -8.954 1.00 64.19 311 ARG A N 1
ATOM 2490 C CA . ARG A 1 311 ? 7.800 12.516 -7.852 1.00 64.19 311 ARG A CA 1
ATOM 2491 C C . ARG A 1 311 ? 8.438 13.837 -7.419 1.00 64.19 311 ARG A C 1
ATOM 2493 O O . ARG A 1 311 ? 9.530 13.848 -6.855 1.00 64.19 311 ARG A O 1
ATOM 2500 N N . SER A 1 312 ? 7.704 14.937 -7.564 1.00 52.97 312 SER A N 1
ATOM 2501 C CA . SER A 1 312 ? 8.020 16.225 -6.931 1.00 52.97 312 SER A CA 1
ATOM 2502 C C . SER A 1 312 ? 7.657 16.198 -5.438 1.00 52.97 312 SER A C 1
ATOM 2504 O O . SER A 1 312 ? 6.784 16.927 -4.971 1.00 52.97 312 SER A O 1
ATOM 2506 N N . THR A 1 313 ? 8.246 15.288 -4.658 1.00 46.34 313 THR A N 1
ATOM 2507 C CA . THR A 1 313 ? 7.829 15.097 -3.252 1.00 46.34 313 THR A CA 1
ATOM 2508 C C . THR A 1 313 ? 8.739 15.747 -2.222 1.00 46.34 313 THR A C 1
ATOM 2510 O O . THR A 1 313 ? 8.308 16.003 -1.105 1.00 46.34 313 THR A O 1
ATOM 2513 N N . THR A 1 314 ? 9.949 16.143 -2.587 1.00 44.97 314 THR A N 1
ATOM 2514 C CA . THR A 1 314 ? 10.863 16.892 -1.716 1.00 44.97 314 THR A CA 1
ATOM 2515 C C . THR A 1 314 ? 11.860 17.575 -2.627 1.00 44.97 314 THR A C 1
ATOM 2517 O O . THR A 1 314 ? 12.363 16.904 -3.516 1.00 44.97 314 THR A O 1
ATOM 2520 N N . GLY A 1 315 ? 12.177 18.855 -2.427 1.00 43.16 315 GLY A N 1
ATOM 2521 C CA . GLY A 1 315 ? 13.147 19.607 -3.244 1.00 43.16 315 GLY A CA 1
ATOM 2522 C C . GLY A 1 315 ? 14.601 19.102 -3.192 1.00 43.16 315 GLY A C 1
ATOM 2523 O O . GLY A 1 315 ? 15.517 19.901 -3.327 1.00 43.16 315 GLY A O 1
ATOM 2524 N N . LYS A 1 316 ? 14.822 17.805 -2.948 1.00 47.78 316 LYS A N 1
ATOM 2525 C CA . LYS A 1 316 ? 16.075 17.107 -3.202 1.00 47.78 316 LYS A CA 1
ATOM 2526 C C . LYS A 1 316 ? 16.114 16.754 -4.685 1.00 47.78 316 LYS A C 1
ATOM 2528 O O . LYS A 1 316 ? 15.251 16.022 -5.167 1.00 47.78 316 LYS A O 1
ATOM 2533 N N . GLN A 1 317 ? 17.106 17.293 -5.377 1.00 57.59 317 GLN A N 1
ATOM 2534 C CA . GLN A 1 317 ? 17.439 16.902 -6.738 1.00 57.59 317 GLN A CA 1
ATOM 2535 C C . GLN A 1 317 ? 17.754 15.398 -6.762 1.00 57.59 317 GLN A C 1
ATOM 2537 O O . GLN A 1 317 ? 18.367 14.882 -5.819 1.00 57.59 317 GLN A O 1
ATOM 2542 N N . ARG A 1 318 ? 17.275 14.676 -7.783 1.00 71.75 318 ARG A N 1
ATOM 2543 C CA . ARG A 1 318 ? 17.670 13.275 -7.972 1.00 71.75 318 ARG A CA 1
ATOM 2544 C C . ARG A 1 318 ? 19.171 13.240 -8.250 1.00 71.75 318 ARG A C 1
ATOM 2546 O O . ARG A 1 318 ? 19.686 14.106 -8.937 1.00 71.75 318 ARG A O 1
ATOM 2553 N N . GLN A 1 319 ? 19.857 12.244 -7.698 1.00 80.88 319 GLN A N 1
ATOM 2554 C CA . GLN A 1 319 ? 21.302 12.106 -7.884 1.00 80.88 319 GLN A CA 1
ATOM 2555 C C . GLN A 1 319 ? 21.665 11.712 -9.322 1.00 80.88 319 GLN A C 1
ATOM 2557 O O . GLN A 1 319 ? 22.642 12.218 -9.855 1.00 80.88 319 GLN A O 1
ATOM 2562 N N . TYR A 1 320 ? 20.875 10.823 -9.929 1.00 88.38 320 TYR A N 1
ATOM 2563 C CA . TYR A 1 320 ? 21.114 10.260 -11.260 1.00 88.38 320 TYR A CA 1
ATOM 2564 C C . TYR A 1 320 ? 19.978 10.662 -12.213 1.00 88.38 320 TYR A C 1
ATOM 2566 O O . TYR A 1 320 ? 19.076 9.872 -12.498 1.00 88.38 320 TYR A O 1
ATOM 2574 N N . ASP A 1 321 ? 19.964 11.930 -12.617 1.00 89.06 321 ASP A N 1
ATOM 2575 C CA . ASP A 1 321 ? 19.075 12.471 -13.652 1.00 89.06 321 ASP A CA 1
ATOM 2576 C C . ASP A 1 321 ? 19.824 12.669 -14.986 1.00 89.06 321 ASP A C 1
ATOM 2578 O O . ASP A 1 321 ? 21.013 12.361 -15.094 1.00 89.06 321 ASP A O 1
ATOM 2582 N N . ALA A 1 322 ? 19.131 13.144 -16.026 1.00 90.69 322 ALA A N 1
ATOM 2583 C CA . ALA A 1 322 ? 19.747 13.358 -17.335 1.00 90.69 322 ALA A CA 1
ATOM 2584 C C . ALA A 1 322 ? 20.916 14.350 -17.267 1.00 90.69 322 ALA A C 1
ATOM 2586 O O . ALA A 1 322 ? 21.960 14.109 -17.870 1.00 90.69 322 ALA A O 1
ATOM 2587 N N . SER A 1 323 ? 20.780 15.418 -16.474 1.00 91.00 323 SER A N 1
ATOM 2588 C CA . SER A 1 323 ? 21.831 16.423 -16.290 1.00 91.00 323 SER A CA 1
ATOM 2589 C C . SER A 1 323 ? 23.094 15.837 -15.655 1.00 91.00 323 SER A C 1
ATOM 2591 O O . SER A 1 323 ? 24.197 16.175 -16.080 1.00 91.00 323 SER A O 1
ATOM 2593 N N . TYR A 1 324 ? 22.956 14.921 -14.691 1.00 93.19 324 TYR A N 1
ATOM 2594 C CA . TYR A 1 324 ? 24.092 14.187 -14.126 1.00 93.19 324 TYR A CA 1
ATOM 2595 C C . TYR A 1 324 ? 24.868 13.407 -15.200 1.00 93.19 324 TYR A C 1
ATOM 2597 O O . TYR A 1 324 ? 26.099 13.446 -15.238 1.00 93.19 324 TYR A O 1
ATOM 2605 N N . PHE A 1 325 ? 24.164 12.696 -16.086 1.00 94.50 325 PHE A N 1
ATOM 2606 C CA . PHE A 1 325 ? 24.809 11.907 -17.137 1.00 94.50 325 PHE A CA 1
ATOM 2607 C C . PHE A 1 325 ? 25.379 12.769 -18.268 1.00 94.50 325 PHE A C 1
ATOM 2609 O O . PHE A 1 325 ? 26.431 12.420 -18.800 1.00 94.50 325 PHE A O 1
ATOM 2616 N N . GLU A 1 326 ? 24.765 13.913 -18.581 1.00 93.19 326 GLU A N 1
ATOM 2617 C CA . GLU A 1 326 ? 25.345 14.916 -19.486 1.00 93.19 326 GLU A CA 1
ATOM 2618 C C . GLU A 1 326 ? 26.675 15.453 -18.957 1.00 93.19 326 GLU A C 1
ATOM 2620 O O . GLU A 1 326 ? 27.652 15.513 -19.700 1.00 93.19 326 GLU A O 1
ATOM 2625 N N . GLU A 1 327 ? 26.746 15.792 -17.666 1.00 93.88 327 GLU A N 1
ATOM 2626 C CA . GLU A 1 327 ? 27.992 16.247 -17.042 1.00 93.88 327 GLU A CA 1
ATOM 2627 C C . GLU A 1 327 ? 29.053 15.137 -17.036 1.00 93.88 327 GLU A C 1
ATOM 2629 O O . GLU A 1 327 ? 30.232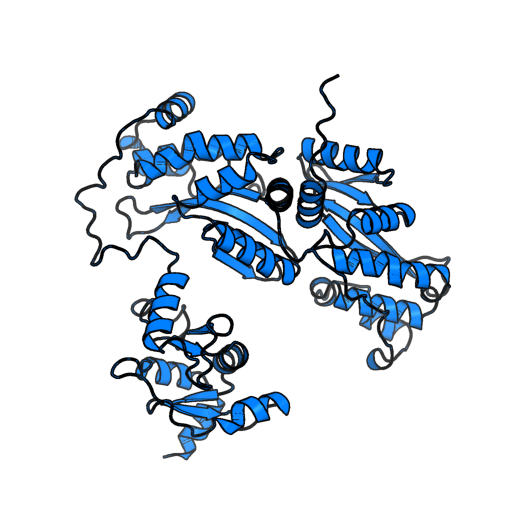 15.388 -17.287 1.00 93.88 327 GLU A O 1
ATOM 2634 N N . ARG A 1 328 ? 28.637 13.892 -16.776 1.00 94.00 328 ARG A N 1
ATOM 2635 C CA . ARG A 1 328 ? 29.547 12.750 -16.647 1.00 94.00 328 ARG A CA 1
ATOM 2636 C C . ARG A 1 328 ? 30.083 12.227 -17.982 1.00 94.00 328 ARG A C 1
ATOM 2638 O O . ARG A 1 328 ? 31.235 11.798 -18.031 1.00 94.00 328 ARG A O 1
ATOM 2645 N N . TRP A 1 329 ? 29.255 12.185 -19.023 1.00 95.25 329 TRP A N 1
ATOM 2646 C CA . TRP A 1 329 ? 29.553 11.508 -20.292 1.00 95.25 329 TRP A CA 1
ATOM 2647 C C . TRP A 1 329 ? 29.524 12.437 -21.510 1.00 95.25 329 TRP A C 1
ATOM 2649 O O . TRP A 1 329 ? 29.618 11.930 -22.618 1.00 95.25 329 TRP A O 1
ATOM 2659 N N . GLY A 1 330 ? 29.413 13.758 -21.331 1.00 89.56 330 GLY A N 1
ATOM 2660 C CA . GLY A 1 330 ? 29.145 14.767 -22.370 1.00 89.56 330 GLY A CA 1
ATOM 2661 C C . GLY A 1 330 ? 29.614 14.452 -23.797 1.00 89.56 330 GLY A C 1
ATOM 2662 O O . GLY A 1 330 ? 28.782 14.316 -24.688 1.00 89.56 330 GLY A O 1
ATOM 2663 N N . ASP A 1 331 ? 30.921 14.288 -24.023 1.00 91.44 331 ASP A N 1
ATOM 2664 C CA . ASP A 1 331 ? 31.491 14.068 -25.368 1.00 91.44 331 ASP A CA 1
ATOM 2665 C C . ASP A 1 331 ? 31.155 12.691 -25.985 1.00 91.44 331 ASP A C 1
ATOM 2667 O O . ASP A 1 331 ? 31.371 12.460 -27.176 1.00 91.44 331 ASP A O 1
ATOM 2671 N N . GLU A 1 332 ? 30.640 11.761 -25.183 1.00 92.25 332 GLU A N 1
ATOM 2672 C CA . GLU A 1 332 ? 30.219 10.414 -25.581 1.00 92.25 332 GLU A CA 1
ATOM 2673 C C . GLU A 1 332 ? 28.715 10.329 -25.889 1.00 92.25 332 GLU A C 1
ATOM 2675 O O . GLU A 1 332 ? 28.243 9.275 -26.324 1.00 92.25 332 GLU A O 1
ATOM 2680 N N . LEU A 1 333 ? 27.960 11.408 -25.652 1.00 94.12 333 LEU A N 1
ATOM 2681 C CA . LEU A 1 333 ? 26.510 11.448 -25.806 1.00 94.12 333 LEU A CA 1
ATOM 2682 C C . LEU A 1 333 ? 26.080 12.250 -27.036 1.00 94.12 333 LEU A C 1
ATOM 2684 O O . LEU A 1 333 ? 26.631 13.297 -27.373 1.00 94.12 333 LEU A O 1
ATOM 2688 N N . VAL A 1 334 ? 25.010 11.787 -27.675 1.00 93.56 334 VAL A N 1
ATOM 2689 C CA . VAL A 1 334 ? 24.260 12.542 -28.680 1.00 93.56 334 VAL A CA 1
ATOM 2690 C C . VAL A 1 334 ? 22.965 13.020 -28.036 1.00 93.56 334 VAL A C 1
ATOM 2692 O O . VAL A 1 334 ? 22.028 12.245 -27.854 1.00 93.56 334 VAL A O 1
ATOM 2695 N N . VAL A 1 335 ? 22.901 14.304 -27.686 1.00 91.88 335 VAL A N 1
ATOM 2696 C CA . VAL A 1 335 ? 21.689 14.906 -27.113 1.00 91.88 335 VAL A CA 1
A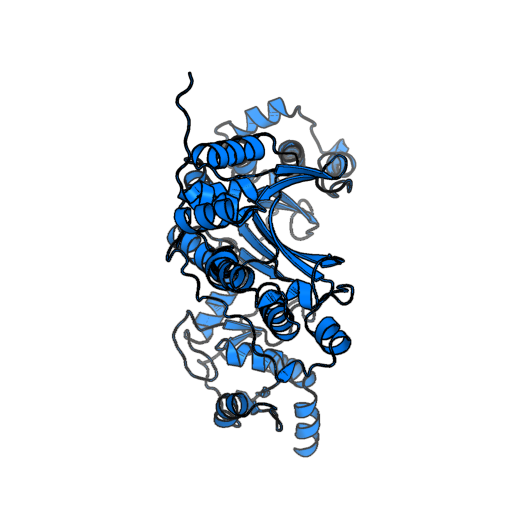TOM 2697 C C . VAL A 1 335 ? 20.609 14.998 -28.193 1.00 91.88 335 VAL A C 1
ATOM 2699 O O . VAL A 1 335 ? 20.812 15.615 -29.242 1.00 91.88 335 VAL A O 1
ATOM 2702 N N . ARG A 1 336 ? 19.455 14.374 -27.939 1.00 91.81 336 ARG A N 1
ATOM 2703 C CA . ARG A 1 336 ? 18.275 14.377 -28.817 1.00 91.81 336 ARG A CA 1
ATOM 2704 C C . ARG A 1 336 ? 17.098 15.022 -28.091 1.00 91.81 336 ARG A C 1
ATOM 2706 O O . ARG A 1 336 ? 16.993 14.936 -26.870 1.00 91.81 336 ARG A O 1
ATOM 2713 N N . GLU A 1 337 ? 16.192 15.650 -28.836 1.00 91.06 337 GLU A N 1
ATOM 2714 C CA . GLU A 1 337 ? 14.964 16.191 -28.245 1.00 91.06 337 GLU A CA 1
ATOM 2715 C C . GLU A 1 337 ? 14.072 15.061 -27.709 1.00 91.06 337 GLU A C 1
ATOM 2717 O O . GLU A 1 337 ? 13.921 14.016 -28.346 1.00 91.06 337 GLU A O 1
ATOM 2722 N N . ARG A 1 338 ? 13.417 15.281 -26.558 1.00 91.00 338 ARG A N 1
ATOM 2723 C CA . ARG A 1 338 ? 12.531 14.282 -25.931 1.00 91.00 338 ARG A CA 1
ATOM 2724 C C . ARG A 1 338 ? 11.431 13.795 -26.877 1.00 91.00 338 ARG A C 1
ATOM 2726 O O . ARG A 1 338 ? 11.110 12.615 -26.853 1.00 91.00 338 ARG A O 1
ATOM 2733 N N . ALA A 1 339 ? 10.871 14.677 -27.707 1.00 90.06 339 ALA A N 1
ATOM 2734 C CA . ALA A 1 339 ? 9.850 14.301 -28.686 1.00 90.06 339 ALA A CA 1
ATOM 2735 C C . ALA A 1 339 ? 10.373 13.232 -29.662 1.00 90.06 339 ALA A C 1
ATOM 2737 O O . ALA A 1 339 ? 9.722 12.210 -29.853 1.00 90.06 339 ALA A O 1
ATOM 2738 N N . THR A 1 340 ? 11.596 13.405 -30.173 1.00 91.69 340 THR A N 1
ATOM 2739 C CA . THR A 1 340 ? 12.272 12.410 -31.017 1.00 91.69 340 THR A CA 1
ATOM 2740 C C . THR A 1 340 ? 12.501 11.091 -30.276 1.00 91.69 340 THR A C 1
ATOM 2742 O O . THR A 1 340 ? 12.365 10.023 -30.864 1.00 91.69 340 THR A O 1
ATOM 2745 N N . LEU A 1 341 ? 12.848 11.143 -28.984 1.00 91.56 341 LEU A N 1
ATOM 2746 C CA . LEU A 1 341 ? 13.037 9.940 -28.165 1.00 91.56 341 LEU A CA 1
ATOM 2747 C C . LEU A 1 341 ? 11.724 9.179 -27.937 1.00 91.56 341 LEU A C 1
ATOM 2749 O O . LEU A 1 341 ? 11.736 7.951 -27.930 1.00 91.56 341 LEU A O 1
ATOM 2753 N N . ILE A 1 342 ? 10.606 9.889 -27.760 1.00 88.75 342 ILE A N 1
ATOM 2754 C CA . ILE A 1 342 ? 9.275 9.283 -27.619 1.00 88.75 342 ILE A CA 1
ATOM 2755 C C . ILE A 1 342 ? 8.888 8.561 -28.912 1.00 88.75 342 ILE A C 1
ATOM 2757 O O . ILE A 1 342 ? 8.510 7.395 -28.857 1.00 88.75 342 ILE A O 1
ATOM 2761 N N . GLU A 1 343 ? 9.039 9.217 -30.066 1.00 88.56 343 GLU A N 1
ATOM 2762 C CA . GLU A 1 343 ? 8.760 8.604 -31.372 1.00 88.56 343 GLU A CA 1
ATOM 2763 C C . GLU A 1 343 ? 9.625 7.357 -31.605 1.00 88.56 343 GLU A C 1
ATOM 2765 O O . GLU A 1 343 ? 9.121 6.313 -32.009 1.00 88.56 343 GLU A O 1
ATOM 2770 N N . ASP A 1 344 ? 10.918 7.434 -31.283 1.00 87.44 344 ASP A N 1
ATOM 2771 C CA . ASP A 1 344 ? 11.851 6.310 -31.392 1.00 87.44 344 ASP A CA 1
ATOM 2772 C C . ASP A 1 344 ? 11.456 5.139 -30.469 1.00 87.44 344 ASP A C 1
ATOM 2774 O O . ASP A 1 344 ? 11.506 3.990 -30.904 1.00 87.44 344 ASP A O 1
ATOM 2778 N N . SER A 1 345 ? 10.963 5.384 -29.247 1.00 84.19 345 SER A N 1
ATOM 2779 C CA . SER A 1 345 ? 10.457 4.313 -28.364 1.00 84.19 345 SER A CA 1
ATOM 2780 C C . SER A 1 345 ? 9.283 3.534 -28.969 1.00 84.19 345 SER A C 1
ATOM 2782 O O . SER A 1 345 ? 9.105 2.364 -28.645 1.00 84.19 345 SER A O 1
ATOM 2784 N N . GLN A 1 346 ? 8.507 4.165 -29.853 1.00 80.06 346 GLN A N 1
ATOM 2785 C CA . GLN A 1 346 ? 7.300 3.598 -30.460 1.00 80.06 346 GLN A CA 1
ATOM 2786 C C . GLN A 1 346 ? 7.565 2.895 -31.802 1.00 80.06 346 GLN A C 1
ATOM 2788 O O . GLN A 1 346 ? 6.638 2.382 -32.429 1.00 80.06 346 GLN A O 1
ATOM 2793 N N . THR A 1 347 ? 8.817 2.870 -32.265 1.00 76.56 347 THR A N 1
ATOM 2794 C CA . THR A 1 347 ? 9.215 2.119 -33.464 1.00 76.56 347 THR A CA 1
ATOM 2795 C C . THR A 1 347 ? 9.395 0.627 -33.171 1.00 76.56 347 THR A C 1
ATOM 2797 O O . THR A 1 347 ? 9.788 0.227 -32.074 1.00 76.56 347 THR A O 1
ATOM 2800 N N . ASP A 1 348 ? 9.141 -0.213 -34.172 1.00 57.22 348 ASP A N 1
ATOM 2801 C CA . ASP A 1 348 ? 9.249 -1.679 -34.091 1.00 57.22 348 ASP A CA 1
ATOM 2802 C C . ASP A 1 348 ? 10.708 -2.153 -34.311 1.00 57.22 348 ASP A C 1
ATOM 2804 O O . ASP A 1 348 ? 10.997 -3.074 -35.079 1.00 57.22 348 ASP A O 1
ATOM 2808 N N . ASP A 1 349 ? 11.664 -1.443 -33.703 1.00 55.19 349 ASP A N 1
ATOM 2809 C CA . ASP A 1 349 ? 13.095 -1.692 -33.876 1.00 55.19 349 ASP A CA 1
ATOM 2810 C C . ASP A 1 349 ? 13.536 -2.978 -33.154 1.00 55.19 349 ASP A C 1
ATOM 2812 O O . ASP A 1 349 ? 13.172 -3.245 -32.006 1.00 55.19 349 ASP A O 1
ATOM 2816 N N . ALA A 1 350 ? 14.369 -3.774 -33.835 1.00 50.62 350 ALA A N 1
ATOM 2817 C CA . ALA A 1 350 ? 14.884 -5.044 -33.331 1.00 50.62 350 ALA A CA 1
ATOM 2818 C C . ALA A 1 350 ? 15.671 -4.883 -32.014 1.00 50.62 350 ALA A C 1
ATOM 2820 O O . ALA A 1 350 ? 16.454 -3.945 -31.850 1.00 50.62 350 ALA A O 1
ATOM 2821 N N . VAL A 1 351 ? 15.513 -5.854 -31.104 1.00 51.69 351 VAL A N 1
ATOM 2822 C CA . VAL A 1 351 ? 16.281 -5.984 -29.851 1.00 51.69 351 VAL A CA 1
ATOM 2823 C C . VAL A 1 351 ? 17.779 -5.811 -30.134 1.00 51.69 351 VAL A C 1
ATOM 2825 O O . VAL A 1 351 ? 18.350 -6.577 -30.915 1.00 51.69 351 VAL A O 1
ATOM 2828 N N . ARG A 1 352 ? 18.443 -4.825 -29.509 1.00 49.28 352 ARG A N 1
ATOM 2829 C CA . ARG A 1 352 ? 19.902 -4.691 -29.634 1.00 49.28 352 ARG A CA 1
ATOM 2830 C C . ARG A 1 352 ? 20.560 -5.846 -28.887 1.00 49.28 352 ARG A C 1
ATOM 2832 O O . ARG A 1 352 ? 20.245 -6.109 -27.724 1.00 49.28 352 ARG A O 1
ATOM 2839 N N . ALA A 1 353 ? 21.476 -6.537 -29.564 1.00 39.75 353 ALA A N 1
ATOM 2840 C CA . ALA A 1 353 ? 22.311 -7.538 -28.918 1.00 39.75 353 ALA A CA 1
ATOM 2841 C C . ALA A 1 353 ? 23.113 -6.860 -27.788 1.00 39.75 353 ALA A C 1
ATOM 2843 O O . ALA A 1 353 ? 23.685 -5.789 -28.025 1.00 39.75 353 ALA A O 1
ATOM 2844 N N . PRO A 1 354 ? 23.155 -7.436 -26.575 1.00 36.91 354 PRO A N 1
ATOM 2845 C CA . PRO A 1 354 ? 24.023 -6.925 -25.522 1.00 36.91 354 PRO A CA 1
ATOM 2846 C C . PRO A 1 354 ? 25.487 -6.935 -26.011 1.00 36.91 354 PRO A C 1
ATOM 2848 O O . PRO A 1 354 ? 25.865 -7.828 -26.774 1.00 36.91 354 PRO A O 1
ATOM 2851 N N . PRO A 1 355 ? 26.314 -5.938 -25.643 1.00 36.69 355 PRO A N 1
ATOM 2852 C CA . PRO A 1 355 ? 27.696 -5.853 -26.116 1.00 36.69 355 PRO A CA 1
ATOM 2853 C C . PRO A 1 355 ? 28.528 -7.094 -25.736 1.00 36.69 355 PRO A C 1
ATOM 2855 O O . PRO A 1 355 ? 28.355 -7.664 -24.664 1.00 36.69 355 PRO A O 1
ATOM 2858 N N . GLU A 1 356 ? 29.476 -7.474 -26.605 1.00 36.78 356 GLU A N 1
ATOM 2859 C CA . GLU A 1 356 ? 30.347 -8.671 -26.513 1.00 36.78 356 GLU A CA 1
ATOM 2860 C C . GLU A 1 356 ? 31.206 -8.747 -25.230 1.00 36.78 356 GLU A C 1
ATOM 2862 O O . GLU A 1 356 ? 31.728 -9.803 -24.885 1.00 36.78 356 GLU A O 1
ATOM 2867 N N . THR A 1 357 ? 31.340 -7.639 -24.497 1.00 35.47 357 THR A N 1
ATOM 2868 C CA . THR A 1 357 ? 31.995 -7.561 -23.180 1.00 35.47 357 THR A CA 1
ATOM 2869 C C . THR A 1 357 ? 31.085 -7.943 -22.010 1.00 35.47 357 THR A C 1
ATOM 2871 O O . THR A 1 357 ? 31.499 -7.834 -20.856 1.00 35.47 357 THR A O 1
ATOM 2874 N N . TYR A 1 358 ? 29.876 -8.435 -22.284 1.00 34.19 358 TYR A N 1
ATOM 2875 C CA . TYR A 1 358 ? 29.079 -9.179 -21.318 1.00 34.19 358 TYR A CA 1
ATOM 2876 C C . TYR A 1 358 ? 29.748 -10.540 -21.069 1.00 34.19 358 TYR A C 1
ATOM 2878 O O . TYR A 1 358 ? 29.471 -11.531 -21.740 1.00 34.19 358 TYR A O 1
ATOM 2886 N N . LEU A 1 359 ? 30.680 -10.575 -20.115 1.00 29.16 359 LEU A N 1
ATOM 2887 C CA . LEU A 1 359 ? 31.015 -11.799 -19.399 1.00 29.16 359 LEU A CA 1
ATOM 2888 C C . LEU A 1 359 ? 30.051 -11.885 -18.210 1.00 29.16 359 LEU A C 1
ATOM 2890 O O . LEU A 1 359 ? 30.331 -11.267 -17.182 1.00 29.16 359 LEU A O 1
ATOM 2894 N N . PRO A 1 360 ? 28.936 -12.634 -18.294 1.00 30.22 360 PRO A N 1
ATOM 2895 C CA . PRO A 1 360 ? 28.355 -13.154 -17.077 1.00 30.22 360 PRO A CA 1
ATOM 2896 C C . PRO A 1 360 ? 29.390 -14.155 -16.563 1.00 30.22 360 PRO A C 1
ATOM 2898 O O . PRO A 1 360 ? 29.756 -15.108 -17.261 1.00 30.22 360 PRO A O 1
ATOM 2901 N N . ALA A 1 361 ? 29.941 -13.921 -15.378 1.00 26.75 361 ALA A N 1
ATOM 2902 C CA . ALA A 1 361 ? 30.634 -14.988 -14.682 1.00 26.75 361 ALA A CA 1
ATOM 2903 C C . ALA A 1 361 ? 29.582 -16.052 -14.333 1.00 26.75 361 ALA A C 1
ATOM 2905 O O . ALA A 1 361 ? 28.957 -15.981 -13.292 1.00 26.75 361 ALA A O 1
ATOM 2906 N N . ILE A 1 362 ? 29.407 -16.996 -15.260 1.00 29.47 362 ILE A N 1
ATOM 2907 C CA . ILE A 1 362 ? 28.845 -18.336 -15.104 1.00 29.47 362 ILE A CA 1
ATOM 2908 C C . ILE A 1 362 ? 27.373 -18.413 -14.637 1.00 29.47 362 ILE A C 1
ATOM 2910 O O . ILE A 1 362 ? 27.010 -18.130 -13.506 1.00 29.47 362 ILE A O 1
ATOM 2914 N N . ASP A 1 363 ? 26.611 -18.982 -15.568 1.00 26.52 363 ASP A N 1
ATOM 2915 C CA . ASP A 1 363 ? 25.301 -19.631 -15.527 1.00 26.52 363 ASP A CA 1
ATOM 2916 C C . ASP A 1 363 ? 24.021 -18.816 -15.776 1.00 26.52 363 ASP A C 1
ATOM 2918 O O . ASP A 1 363 ? 23.519 -18.012 -14.994 1.00 26.52 363 ASP A O 1
ATOM 2922 N N . THR A 1 364 ? 23.504 -19.106 -16.962 1.00 33.28 364 THR A N 1
ATOM 2923 C CA . THR A 1 364 ? 22.241 -18.718 -17.568 1.00 33.28 364 THR A CA 1
ATOM 2924 C C . THR A 1 364 ? 21.059 -19.317 -16.800 1.00 33.28 364 THR A C 1
ATOM 2926 O O . THR A 1 364 ? 21.141 -20.453 -16.356 1.00 33.28 364 THR A O 1
ATOM 2929 N N . ASP A 1 365 ? 19.958 -18.559 -16.712 1.00 28.42 365 ASP A N 1
ATOM 2930 C CA . ASP A 1 365 ? 18.673 -18.829 -16.020 1.00 28.42 365 ASP A CA 1
ATOM 2931 C C . ASP A 1 365 ? 18.484 -18.256 -14.598 1.00 28.42 365 ASP A C 1
ATOM 2933 O O . ASP A 1 365 ? 17.384 -18.354 -14.050 1.00 28.42 365 ASP A O 1
ATOM 2937 N N . ALA A 1 366 ? 19.474 -17.560 -14.027 1.00 29.80 366 ALA A N 1
ATOM 2938 C CA . ALA A 1 366 ? 19.384 -17.018 -12.661 1.00 29.80 366 ALA A CA 1
ATOM 2939 C C . ALA A 1 366 ? 18.797 -15.592 -12.524 1.00 29.80 366 ALA A C 1
ATOM 2941 O O . ALA A 1 366 ? 18.472 -15.192 -11.413 1.00 29.80 366 ALA A O 1
ATOM 2942 N N . ASP A 1 367 ? 18.589 -14.843 -13.614 1.00 26.70 367 ASP A N 1
ATOM 2943 C CA . ASP A 1 367 ? 18.163 -13.424 -13.555 1.00 26.70 367 ASP A CA 1
ATOM 2944 C C . ASP A 1 367 ? 16.666 -13.201 -13.872 1.00 26.70 367 ASP A C 1
ATOM 2946 O O . ASP A 1 367 ? 16.235 -12.122 -14.266 1.00 26.70 367 ASP A O 1
ATOM 2950 N N . ARG A 1 368 ? 15.846 -14.258 -13.757 1.00 29.55 368 ARG A N 1
ATOM 2951 C CA . ARG A 1 368 ? 14.409 -14.241 -14.108 1.00 29.55 368 ARG A CA 1
ATOM 2952 C C . ARG A 1 368 ? 13.437 -14.309 -12.937 1.00 29.55 368 ARG A C 1
ATOM 2954 O O . ARG A 1 368 ? 12.239 -14.419 -13.170 1.00 29.55 368 ARG A O 1
ATOM 2961 N N . ARG A 1 369 ? 13.919 -14.299 -11.697 1.00 31.61 369 ARG A N 1
ATOM 2962 C CA . ARG A 1 369 ? 13.093 -14.250 -10.484 1.00 31.61 369 ARG A CA 1
ATOM 2963 C C . ARG A 1 369 ? 13.928 -13.594 -9.395 1.00 31.61 369 ARG A C 1
ATOM 2965 O O . ARG A 1 369 ? 15.127 -13.851 -9.345 1.00 31.61 369 ARG A O 1
ATOM 2972 N N . SER A 1 370 ? 13.326 -12.760 -8.550 1.00 34.09 370 SER A N 1
ATOM 2973 C CA . SER A 1 370 ? 14.029 -12.045 -7.472 1.00 34.09 370 SER A CA 1
ATOM 2974 C C . SER A 1 370 ? 15.077 -12.923 -6.744 1.00 34.09 370 SER A C 1
ATOM 2976 O O . SER A 1 370 ? 14.792 -14.104 -6.508 1.00 34.09 370 SER A O 1
ATOM 2978 N N . PRO A 1 371 ? 16.252 -12.383 -6.351 1.00 35.69 371 PRO A N 1
ATOM 2979 C CA . PRO A 1 371 ? 17.304 -13.138 -5.654 1.00 35.69 371 PRO A CA 1
ATOM 2980 C C . PRO A 1 371 ? 16.786 -13.913 -4.430 1.00 35.69 371 PRO A C 1
ATOM 2982 O O . PRO A 1 371 ? 17.157 -15.065 -4.226 1.00 35.69 371 PRO A O 1
ATOM 2985 N N . ASP A 1 372 ? 15.802 -13.355 -3.713 1.00 48.44 372 ASP A N 1
ATOM 2986 C CA . ASP A 1 372 ? 15.123 -14.014 -2.589 1.00 48.44 372 ASP A CA 1
ATOM 2987 C C . ASP A 1 372 ? 14.311 -15.256 -2.993 1.00 48.44 372 ASP A C 1
ATOM 2989 O O . ASP A 1 372 ? 14.195 -16.194 -2.211 1.00 48.44 372 ASP A O 1
ATOM 2993 N N . SER A 1 373 ? 13.741 -15.313 -4.200 1.00 56.97 373 SER A N 1
ATOM 2994 C CA . SER A 1 373 ? 12.908 -16.442 -4.642 1.00 56.97 373 SER A CA 1
ATOM 2995 C C . SER A 1 373 ? 13.723 -17.626 -5.178 1.00 56.97 373 SER A C 1
ATOM 2997 O O . SER A 1 373 ? 13.359 -18.780 -4.932 1.00 56.97 373 SER A O 1
ATOM 2999 N N . ALA A 1 374 ? 14.836 -17.368 -5.875 1.00 59.88 374 ALA A N 1
ATOM 3000 C CA . ALA A 1 374 ? 15.735 -18.407 -6.377 1.00 59.88 374 ALA A CA 1
ATOM 3001 C C . ALA A 1 374 ? 16.553 -19.024 -5.237 1.00 59.88 374 ALA A C 1
ATOM 3003 O O . ALA A 1 374 ? 16.598 -20.250 -5.124 1.00 59.88 374 ALA A O 1
ATOM 3004 N N . PHE A 1 375 ? 17.091 -18.182 -4.351 1.00 72.00 375 PHE A N 1
ATOM 3005 C CA . PHE A 1 375 ? 17.741 -18.605 -3.116 1.00 72.00 375 PHE A CA 1
ATOM 3006 C C . PHE A 1 375 ? 16.783 -19.410 -2.238 1.00 72.00 375 PHE A C 1
ATOM 3008 O O . PHE A 1 375 ? 17.066 -20.558 -1.897 1.00 72.00 375 PHE A O 1
ATOM 3015 N N . ARG A 1 376 ? 15.581 -18.879 -1.965 1.00 76.75 376 ARG A N 1
ATOM 3016 C CA . ARG A 1 376 ? 14.565 -19.596 -1.183 1.00 76.75 376 ARG A CA 1
ATOM 3017 C C . ARG A 1 376 ? 14.208 -20.938 -1.802 1.00 76.75 376 ARG A C 1
ATOM 3019 O O . ARG A 1 376 ? 14.076 -21.915 -1.073 1.00 76.75 376 ARG A O 1
ATOM 3026 N N . ARG A 1 377 ? 14.050 -21.017 -3.125 1.00 78.19 377 ARG A N 1
ATOM 3027 C CA . ARG A 1 377 ? 13.772 -22.287 -3.804 1.00 78.19 377 ARG A CA 1
ATOM 3028 C C . ARG A 1 377 ? 14.937 -23.267 -3.662 1.00 78.19 377 ARG A C 1
ATOM 3030 O O . ARG A 1 377 ? 14.687 -24.411 -3.308 1.00 78.19 377 ARG A O 1
ATOM 3037 N N . ALA A 1 378 ? 16.177 -22.825 -3.873 1.00 82.81 378 ALA A N 1
ATOM 3038 C CA . ALA A 1 378 ? 17.365 -23.666 -3.730 1.00 82.81 378 ALA A CA 1
ATOM 3039 C C . ALA A 1 378 ? 17.526 -24.195 -2.295 1.00 82.81 378 ALA A C 1
ATOM 3041 O O . ALA A 1 378 ? 17.803 -25.377 -2.090 1.00 82.81 378 ALA A O 1
ATOM 3042 N N . VAL A 1 379 ? 17.283 -23.345 -1.294 1.00 84.62 379 VAL A N 1
ATOM 3043 C CA . VAL A 1 379 ? 17.309 -23.740 0.117 1.00 84.62 379 VAL A CA 1
ATOM 3044 C C . VAL A 1 379 ? 16.151 -24.694 0.438 1.00 84.62 379 VAL A C 1
ATOM 3046 O O . VAL A 1 379 ? 16.366 -25.726 1.065 1.00 84.62 379 VAL A O 1
ATOM 3049 N N . LEU A 1 380 ? 14.929 -24.440 -0.040 1.00 84.50 380 LEU A N 1
ATOM 3050 C CA . LEU A 1 380 ? 13.808 -25.368 0.156 1.00 84.50 380 LEU A CA 1
ATOM 3051 C C . LEU A 1 380 ? 14.060 -26.735 -0.501 1.00 84.50 380 LEU A C 1
ATOM 3053 O O . LEU A 1 380 ? 13.792 -27.755 0.130 1.00 84.50 380 LEU A O 1
ATOM 3057 N N . GLU A 1 381 ? 14.612 -26.775 -1.717 1.00 86.06 381 GLU A N 1
ATOM 3058 C CA . GLU A 1 381 ? 14.984 -28.016 -2.415 1.00 86.06 381 GLU A CA 1
ATOM 3059 C C . GLU A 1 381 ? 16.052 -28.798 -1.631 1.00 86.06 381 GLU A C 1
ATOM 3061 O O . GLU A 1 381 ? 15.920 -30.010 -1.445 1.00 86.06 381 GLU A O 1
ATOM 3066 N N . ARG A 1 382 ? 17.062 -28.103 -1.087 1.00 86.94 382 ARG A N 1
ATOM 3067 C CA . ARG A 1 382 ? 18.123 -28.681 -0.243 1.00 86.94 382 ARG A CA 1
ATOM 3068 C C . ARG A 1 382 ? 17.563 -29.363 1.011 1.00 86.94 382 ARG A C 1
ATOM 3070 O O . ARG A 1 382 ? 18.032 -30.430 1.397 1.00 86.94 382 ARG A O 1
ATOM 3077 N N . TYR A 1 383 ? 16.523 -28.789 1.608 1.00 86.38 383 TYR A N 1
ATOM 3078 C CA . TYR A 1 383 ? 15.857 -29.321 2.801 1.00 86.38 383 TYR A CA 1
ATOM 3079 C C . TYR A 1 383 ? 14.647 -30.216 2.476 1.00 86.38 383 TYR A C 1
ATOM 3081 O O . TYR A 1 383 ? 13.876 -30.564 3.370 1.00 86.38 383 TYR A O 1
ATOM 3089 N N . GLY A 1 384 ? 14.449 -30.591 1.205 1.00 87.75 384 GLY A N 1
ATOM 3090 C CA . GLY A 1 384 ? 13.351 -31.464 0.783 1.00 87.75 384 GLY A CA 1
ATOM 3091 C C . GLY A 1 384 ? 11.953 -30.869 0.977 1.00 87.75 384 GLY A C 1
ATOM 3092 O O . GLY A 1 384 ? 10.987 -31.619 1.006 1.00 87.75 384 GLY A O 1
ATOM 3093 N N . HIS A 1 385 ? 11.843 -29.540 1.081 1.00 85.81 385 HIS A N 1
ATOM 3094 C CA . HIS A 1 385 ? 10.638 -28.798 1.462 1.00 85.81 385 HIS A CA 1
ATOM 3095 C C . HIS A 1 385 ? 10.136 -29.095 2.881 1.00 85.81 385 HIS A C 1
ATOM 3097 O O . HIS A 1 385 ? 8.931 -29.048 3.126 1.00 85.81 385 HIS A O 1
ATOM 3103 N N . ASN A 1 386 ? 11.044 -29.342 3.830 1.00 89.56 386 ASN A N 1
ATOM 3104 C CA . ASN A 1 386 ? 10.696 -29.579 5.226 1.00 89.56 386 ASN A CA 1
ATOM 3105 C C . ASN A 1 386 ? 11.423 -28.613 6.171 1.00 89.56 386 ASN A C 1
ATOM 3107 O O . ASN A 1 386 ? 12.577 -28.248 5.962 1.00 89.56 386 ASN A O 1
ATOM 3111 N N . CYS A 1 387 ? 10.754 -28.233 7.259 1.00 91.25 387 CYS A N 1
ATOM 3112 C CA . CYS A 1 387 ? 11.395 -27.563 8.384 1.00 91.25 387 CYS A CA 1
ATOM 3113 C C . CYS A 1 387 ? 12.463 -28.481 8.994 1.00 91.25 387 CYS A C 1
ATOM 3115 O O . CYS A 1 387 ? 12.162 -29.612 9.372 1.00 91.25 387 CYS A O 1
ATOM 3117 N N . ALA A 1 388 ? 13.678 -27.961 9.161 1.00 92.00 388 ALA A N 1
ATOM 3118 C CA . ALA A 1 388 ? 14.832 -28.687 9.680 1.00 92.00 388 ALA A CA 1
ATOM 3119 C C . ALA A 1 388 ? 14.615 -29.262 11.087 1.00 92.00 388 ALA A C 1
ATOM 3121 O O . ALA A 1 388 ? 15.176 -30.299 11.411 1.00 92.00 388 ALA A O 1
ATOM 3122 N N . ILE A 1 389 ? 13.806 -28.591 11.914 1.00 91.50 389 ILE A N 1
ATOM 3123 C CA . ILE A 1 389 ? 13.585 -28.958 13.320 1.00 91.50 389 ILE A CA 1
ATOM 3124 C C . ILE A 1 389 ? 12.349 -29.848 13.474 1.00 91.50 389 ILE A C 1
ATOM 3126 O O . ILE A 1 389 ? 12.412 -30.906 14.087 1.00 91.50 389 ILE A O 1
ATOM 3130 N N . THR A 1 390 ? 11.215 -29.426 12.909 1.00 90.62 390 THR A N 1
ATOM 3131 C CA . THR A 1 390 ? 9.920 -30.101 13.126 1.00 90.62 390 THR A CA 1
ATOM 3132 C C . THR A 1 390 ? 9.582 -31.145 12.065 1.00 90.62 390 THR A C 1
ATOM 3134 O O . THR A 1 390 ? 8.656 -31.931 12.248 1.00 90.62 390 THR A O 1
ATOM 3137 N N . GLY A 1 391 ? 10.257 -31.114 10.913 1.00 88.94 391 GLY A N 1
ATOM 3138 C CA . GLY A 1 391 ? 9.877 -31.891 9.737 1.00 88.94 391 GLY A CA 1
ATOM 3139 C C . GLY A 1 391 ? 8.594 -31.410 9.045 1.00 88.94 391 GLY A C 1
ATOM 3140 O O . GLY A 1 391 ? 8.146 -32.071 8.110 1.00 88.94 391 GLY A O 1
ATOM 3141 N N . LEU A 1 392 ? 7.992 -30.286 9.463 1.00 89.00 392 LEU A N 1
ATOM 3142 C CA . LEU A 1 392 ? 6.801 -29.703 8.828 1.00 89.00 392 LEU A CA 1
ATOM 3143 C C . LEU A 1 392 ? 7.033 -29.495 7.325 1.00 89.00 392 LEU A C 1
ATOM 3145 O O . LEU A 1 392 ? 8.006 -28.850 6.961 1.00 89.00 392 LEU A O 1
ATOM 3149 N N . GLY A 1 393 ? 6.142 -30.014 6.475 1.00 85.12 393 GLY A N 1
ATOM 3150 C CA . GLY A 1 393 ? 6.283 -29.986 5.008 1.00 85.12 393 GLY A CA 1
ATOM 3151 C C . GLY A 1 393 ? 5.294 -29.081 4.260 1.00 85.12 393 GLY A C 1
ATOM 3152 O O . GLY A 1 393 ? 5.188 -29.165 3.039 1.00 85.12 393 GLY A O 1
ATOM 3153 N N . ASP A 1 394 ? 4.514 -28.252 4.964 1.00 80.56 394 ASP A N 1
ATOM 3154 C CA . ASP A 1 394 ? 3.621 -27.277 4.320 1.00 80.56 394 ASP A CA 1
ATOM 3155 C C . ASP A 1 394 ? 4.416 -26.023 3.956 1.00 80.56 394 ASP A C 1
ATOM 3157 O O . ASP A 1 394 ? 4.771 -25.231 4.828 1.00 80.56 394 ASP A O 1
ATOM 3161 N N . THR A 1 395 ? 4.683 -25.829 2.665 1.00 71.69 395 THR A N 1
ATOM 3162 C CA . THR A 1 395 ? 5.545 -24.754 2.149 1.00 71.69 395 THR A CA 1
ATOM 3163 C C . THR A 1 395 ? 5.064 -23.339 2.483 1.00 71.69 395 THR A C 1
ATOM 3165 O O . THR A 1 395 ? 5.874 -22.411 2.462 1.00 71.69 395 THR A O 1
ATOM 3168 N N . ARG A 1 396 ? 3.783 -23.160 2.842 1.00 74.69 396 ARG A N 1
ATOM 3169 C CA . ARG A 1 396 ? 3.220 -21.877 3.309 1.00 74.69 396 ARG A CA 1
ATOM 3170 C C . ARG A 1 396 ? 3.676 -21.508 4.721 1.00 74.69 396 ARG A C 1
ATOM 3172 O O . ARG A 1 396 ? 3.583 -20.350 5.107 1.00 74.69 396 ARG A O 1
ATOM 3179 N N . LEU A 1 397 ? 4.143 -22.493 5.485 1.00 77.81 397 LEU A N 1
ATOM 3180 C CA . LEU A 1 397 ? 4.610 -22.368 6.865 1.00 77.81 397 LEU A CA 1
ATOM 3181 C C . LEU A 1 397 ? 6.127 -22.579 6.972 1.00 77.81 397 LEU A C 1
ATOM 3183 O O . LEU A 1 397 ? 6.623 -22.902 8.049 1.00 77.81 397 LEU A O 1
ATOM 3187 N N . LEU A 1 398 ? 6.851 -22.430 5.858 1.00 82.31 398 LEU A N 1
ATOM 3188 C CA . LEU A 1 398 ? 8.305 -22.527 5.812 1.00 82.31 398 LEU A CA 1
ATOM 3189 C C . LEU A 1 398 ? 8.930 -21.167 5.546 1.00 82.31 398 LEU A C 1
ATOM 3191 O O . LEU A 1 398 ? 8.535 -20.433 4.639 1.00 82.31 398 LEU A O 1
ATOM 3195 N N . GLU A 1 399 ? 9.968 -20.864 6.297 1.00 81.19 399 GLU A N 1
ATOM 3196 C CA . GLU A 1 399 ? 10.796 -19.681 6.171 1.00 81.19 399 GLU A CA 1
ATOM 3197 C C . GLU A 1 399 ? 12.255 -20.098 6.017 1.00 81.19 399 GLU A C 1
ATOM 3199 O O . GLU A 1 399 ? 12.659 -21.178 6.449 1.00 81.19 399 GLU A O 1
ATOM 3204 N N . VAL A 1 400 ? 13.028 -19.259 5.335 1.00 85.38 400 VAL A N 1
ATOM 3205 C CA . VAL A 1 400 ? 14.458 -19.470 5.127 1.00 85.38 400 VAL A CA 1
ATOM 3206 C C . VAL A 1 400 ? 15.176 -18.463 6.009 1.00 85.38 400 VAL A C 1
ATOM 3208 O O . VAL A 1 400 ? 15.107 -17.265 5.743 1.00 85.38 400 VAL A O 1
ATOM 3211 N N . ALA A 1 401 ? 15.810 -18.962 7.066 1.00 83.25 401 ALA A N 1
ATOM 3212 C CA . ALA A 1 401 ? 16.615 -18.168 7.979 1.00 83.25 401 ALA A CA 1
ATOM 3213 C C . ALA A 1 401 ? 18.068 -18.190 7.508 1.00 83.25 401 ALA A C 1
ATOM 3215 O O . ALA A 1 401 ? 18.602 -19.267 7.237 1.00 83.25 401 ALA A O 1
ATOM 3216 N N . HIS A 1 402 ? 18.709 -17.028 7.417 1.00 83.44 402 HIS A N 1
ATOM 3217 C CA . HIS A 1 402 ? 20.150 -16.974 7.175 1.00 83.44 402 HIS A CA 1
ATOM 3218 C C . HIS A 1 402 ? 20.891 -17.341 8.459 1.00 83.44 402 HIS A C 1
ATOM 3220 O O . HIS A 1 402 ? 20.493 -16.925 9.545 1.00 83.44 402 HIS A O 1
ATOM 3226 N N . ILE A 1 403 ? 21.971 -18.111 8.342 1.00 84.31 403 ILE A N 1
ATOM 3227 C CA . ILE A 1 403 ? 22.776 -18.494 9.507 1.00 84.31 403 ILE A CA 1
ATOM 3228 C C . ILE A 1 403 ? 23.623 -17.300 9.951 1.00 84.31 403 ILE A C 1
ATOM 3230 O O . ILE A 1 403 ? 23.552 -16.893 11.107 1.00 84.31 403 ILE A O 1
ATOM 3234 N N . VAL A 1 404 ? 24.368 -16.691 9.024 1.00 77.69 404 VAL A N 1
ATOM 3235 C CA . VAL A 1 404 ? 25.137 -15.460 9.261 1.00 77.69 404 VAL A CA 1
ATOM 3236 C C . VAL A 1 404 ? 24.464 -14.265 8.562 1.00 77.69 404 VAL A C 1
ATOM 3238 O O . VAL A 1 404 ? 24.153 -14.363 7.370 1.00 77.69 404 VAL A O 1
ATOM 3241 N N . PRO A 1 405 ? 24.242 -13.123 9.254 1.00 58.09 405 PRO A N 1
ATOM 3242 C CA . PRO A 1 405 ? 23.556 -11.964 8.685 1.00 58.09 405 PRO A CA 1
ATOM 3243 C C . PRO A 1 405 ? 24.277 -11.282 7.510 1.00 58.09 405 PRO A C 1
ATOM 3245 O O . PRO A 1 405 ? 25.502 -11.171 7.457 1.00 58.09 405 PRO A O 1
ATOM 3248 N N . TRP A 1 406 ? 23.462 -10.674 6.645 1.00 52.22 406 TRP A N 1
ATOM 3249 C CA . TRP A 1 406 ? 23.790 -9.967 5.392 1.00 52.22 406 TRP A CA 1
ATOM 3250 C C . TRP A 1 406 ? 24.961 -8.961 5.439 1.00 52.22 406 TRP A C 1
ATOM 3252 O O . TRP A 1 406 ? 25.548 -8.635 4.410 1.00 52.22 406 TRP A O 1
ATOM 3262 N N . ALA A 1 407 ? 25.284 -8.416 6.615 1.00 44.75 407 ALA A N 1
ATOM 3263 C CA . ALA A 1 407 ? 26.289 -7.365 6.781 1.00 44.75 407 ALA A CA 1
ATOM 3264 C C . ALA A 1 407 ? 27.728 -7.887 6.973 1.00 44.75 407 ALA A C 1
ATOM 3266 O O . ALA A 1 407 ? 28.655 -7.076 6.956 1.00 44.75 407 ALA A O 1
ATOM 3267 N N . ALA A 1 408 ? 27.917 -9.196 7.179 1.00 46.78 408 ALA A N 1
ATOM 3268 C CA . ALA A 1 408 ? 29.186 -9.764 7.645 1.00 46.78 408 ALA A CA 1
ATOM 3269 C C . ALA A 1 408 ? 29.991 -10.548 6.587 1.00 46.78 408 ALA A C 1
ATOM 3271 O O . ALA A 1 408 ? 31.191 -10.726 6.786 1.00 46.78 408 ALA A O 1
ATOM 3272 N N . ASP A 1 409 ? 29.390 -10.968 5.467 1.00 46.53 409 ASP A N 1
ATOM 3273 C CA . ASP A 1 409 ? 30.074 -11.761 4.432 1.00 46.53 409 ASP A CA 1
ATOM 3274 C C . ASP A 1 409 ? 29.653 -11.330 3.015 1.00 46.53 409 ASP A C 1
ATOM 3276 O O . ASP A 1 409 ? 28.488 -11.421 2.623 1.00 46.53 409 ASP A O 1
ATOM 3280 N N . SER A 1 410 ? 30.603 -10.795 2.245 1.00 43.75 410 SER A N 1
ATOM 3281 C CA . SER A 1 410 ? 30.371 -10.328 0.877 1.00 43.75 410 SER A CA 1
ATOM 3282 C C . SER A 1 410 ? 30.472 -11.420 -0.187 1.00 43.75 410 SER A C 1
ATOM 3284 O O . SER A 1 410 ? 29.948 -11.205 -1.280 1.00 43.75 410 SER A O 1
ATOM 3286 N N . ASP A 1 411 ? 31.107 -12.551 0.128 1.00 45.69 411 ASP A N 1
ATOM 3287 C CA . ASP A 1 411 ? 31.462 -13.594 -0.842 1.00 45.69 411 ASP A CA 1
ATOM 3288 C C . ASP A 1 411 ? 30.555 -14.840 -0.713 1.00 45.69 411 ASP A C 1
ATOM 3290 O O . ASP A 1 411 ? 30.393 -15.571 -1.687 1.00 45.69 411 ASP A O 1
ATOM 3294 N N . GLY A 1 412 ? 29.892 -15.041 0.438 1.00 50.62 412 GLY A N 1
ATOM 3295 C CA . GLY A 1 412 ? 28.915 -16.119 0.703 1.00 50.62 412 GLY A CA 1
ATOM 3296 C C . GLY A 1 412 ? 27.426 -15.741 0.559 1.00 50.62 412 GLY A C 1
ATOM 3297 O O . GLY A 1 412 ? 26.558 -16.479 1.024 1.00 50.62 412 GLY A O 1
ATOM 3298 N N . ARG A 1 413 ? 27.121 -14.585 -0.056 1.00 54.75 413 ARG A N 1
ATOM 3299 C CA . ARG A 1 413 ? 25.800 -13.903 -0.060 1.00 54.75 413 ARG A CA 1
ATOM 3300 C C . ARG A 1 413 ? 24.598 -14.742 -0.499 1.00 54.75 413 ARG A C 1
ATOM 3302 O O . ARG A 1 413 ? 23.518 -14.540 0.040 1.00 54.75 413 ARG A O 1
ATOM 3309 N N . ASP A 1 414 ? 24.797 -15.649 -1.450 1.00 62.44 414 ASP A N 1
ATOM 3310 C CA . ASP A 1 414 ? 23.739 -16.476 -2.043 1.00 62.44 414 ASP A CA 1
ATOM 3311 C C . ASP A 1 414 ? 24.018 -17.978 -1.873 1.00 62.44 414 ASP A C 1
ATOM 3313 O O . ASP A 1 414 ? 23.404 -18.795 -2.559 1.00 62.44 414 ASP A O 1
ATOM 3317 N N . ASP A 1 415 ? 24.950 -18.374 -0.992 1.00 75.19 415 ASP A N 1
ATOM 3318 C CA . ASP A 1 415 ? 25.225 -19.794 -0.758 1.00 75.19 415 ASP A CA 1
ATOM 3319 C C . ASP A 1 415 ? 24.060 -20.427 0.023 1.00 75.19 415 ASP A C 1
ATOM 3321 O O . ASP A 1 415 ? 23.855 -20.094 1.196 1.00 75.19 415 ASP A O 1
ATOM 3325 N N . PRO A 1 416 ? 23.314 -21.391 -0.559 1.00 82.75 416 PRO A N 1
ATOM 3326 C CA . PRO A 1 416 ? 22.229 -22.073 0.141 1.00 82.75 416 PRO A CA 1
ATOM 3327 C C . PRO A 1 416 ? 22.686 -22.843 1.390 1.00 82.75 416 PRO A C 1
ATOM 3329 O O . PRO A 1 416 ? 21.848 -23.365 2.121 1.00 82.75 416 PRO A O 1
ATOM 3332 N N . SER A 1 417 ? 23.999 -23.001 1.602 1.00 84.62 417 SER A N 1
ATOM 3333 C CA . SER A 1 417 ? 24.580 -23.594 2.808 1.00 84.62 417 SER A CA 1
ATOM 3334 C C . SER A 1 417 ? 24.548 -22.641 4.009 1.00 84.62 417 SER A C 1
ATOM 3336 O O . SER A 1 417 ? 24.493 -23.115 5.143 1.00 84.62 417 SER A O 1
ATOM 3338 N N . ASN A 1 418 ? 24.487 -21.324 3.775 1.00 85.81 418 ASN A N 1
ATOM 3339 C CA . ASN A 1 418 ? 24.356 -20.280 4.796 1.00 85.81 418 ASN A CA 1
ATOM 3340 C C . ASN A 1 418 ? 22.883 -20.018 5.179 1.00 85.81 418 ASN A C 1
ATOM 3342 O O . ASN A 1 418 ? 22.498 -18.911 5.561 1.00 85.81 418 ASN A O 1
ATOM 3346 N N . ALA A 1 419 ? 22.025 -21.030 5.065 1.00 88.75 419 ALA A N 1
ATOM 3347 C CA . ALA A 1 419 ? 20.626 -20.913 5.437 1.00 88.75 419 ALA A CA 1
ATOM 3348 C C . ALA A 1 419 ? 20.051 -22.213 5.990 1.00 88.75 419 ALA A C 1
ATOM 3350 O O . ALA A 1 419 ? 20.526 -23.307 5.694 1.00 88.75 419 ALA A O 1
ATOM 3351 N N . VAL A 1 420 ? 18.987 -22.071 6.777 1.00 90.25 420 VAL A N 1
ATOM 3352 C CA . VAL A 1 420 ? 18.216 -23.168 7.356 1.00 90.25 420 VAL A CA 1
ATOM 3353 C C . VAL A 1 420 ? 16.721 -22.945 7.136 1.00 90.25 420 VAL A C 1
ATOM 3355 O O . VAL A 1 420 ? 16.213 -21.833 7.273 1.00 90.25 420 VAL A O 1
ATOM 3358 N N . VAL A 1 421 ? 15.996 -24.013 6.790 1.00 92.19 421 VAL A N 1
ATOM 3359 C CA . VAL A 1 421 ? 14.535 -23.963 6.635 1.00 92.19 421 VAL A CA 1
ATOM 3360 C C . VAL A 1 421 ? 13.858 -24.175 7.983 1.00 92.19 421 VAL A C 1
ATOM 3362 O O . VAL A 1 421 ? 13.988 -25.235 8.596 1.00 92.19 421 VAL A O 1
ATOM 3365 N N . LEU A 1 422 ? 13.086 -23.193 8.435 1.00 92.12 422 LEU A N 1
ATOM 3366 C CA . LEU A 1 422 ? 12.405 -23.187 9.729 1.00 92.12 422 LEU A CA 1
ATOM 3367 C C . LEU A 1 422 ? 10.911 -22.885 9.556 1.00 92.12 422 LEU A C 1
ATOM 3369 O O . LEU A 1 422 ? 10.477 -22.447 8.498 1.00 92.12 422 LEU A O 1
ATOM 3373 N N . ASN A 1 423 ? 10.102 -23.153 10.580 1.00 91.56 423 ASN A N 1
ATOM 3374 C CA . ASN A 1 423 ? 8.764 -22.560 10.658 1.00 91.56 423 ASN A CA 1
ATOM 3375 C C . ASN A 1 423 ? 8.877 -21.133 11.249 1.00 91.56 423 ASN A C 1
ATOM 3377 O O . ASN A 1 423 ? 9.922 -20.820 11.827 1.00 91.56 423 ASN A O 1
ATOM 3381 N N . PRO A 1 424 ? 7.837 -20.281 11.167 1.00 88.44 424 PRO A N 1
ATOM 3382 C CA . PRO A 1 424 ? 7.933 -18.892 11.628 1.00 88.44 424 PRO A CA 1
ATOM 3383 C C . PRO A 1 424 ? 8.328 -18.732 13.104 1.00 88.44 424 PRO A C 1
ATOM 3385 O O . PRO A 1 424 ? 9.076 -17.824 13.453 1.00 88.44 424 PRO A O 1
ATOM 3388 N N . LEU A 1 425 ? 7.868 -19.634 13.982 1.00 90.19 425 LEU A N 1
ATOM 3389 C CA . LEU A 1 425 ? 8.214 -19.595 15.406 1.00 90.19 425 LEU A CA 1
ATOM 3390 C C . LEU A 1 425 ? 9.705 -19.878 15.623 1.00 90.19 425 LEU A C 1
ATOM 3392 O O . LEU A 1 425 ? 10.380 -19.170 16.365 1.00 90.19 425 LEU A O 1
ATOM 3396 N N . HIS A 1 426 ? 10.219 -20.920 14.974 1.00 92.06 426 HIS A N 1
ATOM 3397 C CA . HIS A 1 426 ? 11.610 -21.331 15.110 1.00 92.06 426 HIS A CA 1
ATOM 3398 C C . HIS A 1 426 ? 12.559 -20.361 14.408 1.00 92.06 426 HIS A C 1
ATOM 3400 O O . HIS A 1 426 ? 13.662 -20.166 14.897 1.00 92.06 426 HIS A O 1
ATOM 3406 N N . HIS A 1 427 ? 12.143 -19.733 13.306 1.00 89.94 427 HIS A N 1
ATOM 3407 C CA . HIS A 1 427 ? 12.931 -18.693 12.646 1.00 89.94 427 HIS A CA 1
ATOM 3408 C C . HIS A 1 427 ? 13.160 -17.505 13.583 1.00 89.94 427 HIS A C 1
ATOM 3410 O O . HIS A 1 427 ? 14.303 -17.175 13.884 1.00 89.94 427 HIS A O 1
ATOM 3416 N N . GLU A 1 428 ? 12.089 -16.945 14.148 1.00 87.31 428 GLU A N 1
ATOM 3417 C CA . GLU A 1 428 ? 12.198 -15.823 15.084 1.00 87.31 428 GLU A CA 1
ATOM 3418 C C . GLU A 1 428 ? 12.986 -16.209 16.352 1.00 87.31 428 GLU A C 1
ATOM 3420 O O . GLU A 1 428 ? 13.785 -15.422 16.864 1.00 87.31 428 GLU A O 1
ATOM 3425 N N . ALA A 1 429 ? 12.805 -17.434 16.860 1.00 87.12 429 ALA A N 1
ATOM 3426 C CA . ALA A 1 429 ? 13.564 -17.934 18.006 1.00 87.12 429 ALA A CA 1
ATOM 3427 C C . ALA A 1 429 ? 15.065 -18.105 17.695 1.00 87.12 429 ALA A C 1
ATOM 3429 O O . ALA A 1 429 ? 15.901 -17.803 18.548 1.00 87.12 429 ALA A O 1
ATOM 3430 N N . TYR A 1 430 ? 15.414 -18.538 16.481 1.00 89.44 430 TYR A N 1
ATOM 3431 C CA . TYR A 1 430 ? 16.796 -18.680 16.018 1.00 89.44 430 TYR A CA 1
ATOM 3432 C C . TYR A 1 430 ? 17.487 -17.320 15.844 1.00 89.44 430 TYR A C 1
ATOM 3434 O O . TYR A 1 430 ? 18.609 -17.114 16.315 1.00 89.44 430 TYR A O 1
ATOM 3442 N N . ASP A 1 431 ? 16.791 -16.345 15.257 1.00 83.38 431 ASP A N 1
ATOM 3443 C CA . ASP A 1 431 ? 17.300 -14.983 15.053 1.00 83.38 431 ASP A CA 1
ATOM 3444 C C . ASP A 1 431 ? 17.559 -14.258 16.378 1.00 83.38 431 ASP A C 1
ATOM 3446 O O . ASP A 1 431 ? 18.539 -13.519 16.526 1.00 83.38 431 ASP A O 1
ATOM 3450 N N . ARG A 1 432 ? 16.729 -14.533 17.388 1.00 86.69 432 ARG A N 1
ATOM 3451 C CA . ARG A 1 432 ? 16.898 -14.025 18.757 1.00 86.69 432 ARG A CA 1
ATOM 3452 C C . ARG A 1 432 ? 17.907 -14.811 19.593 1.00 86.69 432 ARG A C 1
ATOM 3454 O O . ARG A 1 432 ? 18.161 -14.428 20.733 1.00 86.69 432 ARG A O 1
ATOM 3461 N N . GLY A 1 433 ? 18.475 -15.887 19.050 1.00 89.69 433 GLY A N 1
ATOM 3462 C CA . GLY A 1 433 ? 19.440 -16.734 19.746 1.00 89.69 433 GLY A CA 1
ATOM 3463 C C . GLY A 1 433 ? 18.837 -17.496 20.926 1.00 89.69 433 GLY A C 1
ATOM 3464 O O . GLY A 1 433 ? 19.537 -17.733 21.903 1.00 89.69 433 GLY A O 1
ATOM 3465 N N . LEU A 1 434 ? 17.551 -17.856 20.878 1.00 91.38 434 LEU A N 1
ATOM 3466 C CA . LEU A 1 434 ? 16.878 -18.650 21.921 1.00 91.38 434 LEU A CA 1
ATOM 3467 C C . LEU A 1 434 ? 17.192 -20.149 21.822 1.00 91.38 434 LEU A C 1
ATOM 3469 O O . LEU A 1 434 ? 16.987 -20.898 22.772 1.00 91.38 434 LEU A O 1
ATOM 3473 N N . PHE A 1 435 ? 17.716 -20.585 20.682 1.00 94.12 435 PHE A N 1
ATOM 3474 C CA . PHE A 1 435 ? 18.383 -21.867 20.515 1.00 94.12 435 PHE A CA 1
ATOM 3475 C C . PHE A 1 435 ? 19.485 -21.716 19.460 1.00 94.12 435 PHE A C 1
ATOM 3477 O O . PHE A 1 435 ? 19.498 -20.754 18.690 1.00 94.12 435 PHE A O 1
ATOM 3484 N N . VAL A 1 436 ? 20.401 -22.676 19.418 1.00 94.25 436 VAL A N 1
ATOM 3485 C CA . VAL A 1 436 ? 21.480 -22.767 18.429 1.00 94.25 436 VAL A CA 1
ATOM 3486 C C . VAL A 1 436 ? 21.507 -24.148 17.784 1.00 94.25 436 VAL A C 1
ATOM 3488 O O . VAL A 1 436 ? 20.990 -25.115 18.344 1.00 94.25 436 VAL A O 1
ATOM 3491 N N . ILE A 1 437 ? 22.132 -24.249 16.611 1.00 95.19 437 ILE A N 1
ATOM 3492 C CA . ILE A 1 437 ? 22.468 -25.526 15.972 1.00 95.19 437 ILE A CA 1
ATOM 3493 C C . ILE A 1 437 ? 23.993 -25.628 15.990 1.00 95.19 437 ILE A C 1
ATOM 3495 O O . ILE A 1 437 ? 24.672 -24.770 15.430 1.00 95.19 437 ILE A O 1
ATOM 3499 N N . ASP A 1 438 ? 24.544 -26.636 16.665 1.00 93.38 438 ASP A N 1
ATOM 3500 C CA . ASP A 1 438 ? 25.995 -26.817 16.741 1.00 93.38 438 ASP A CA 1
ATOM 3501 C C . ASP A 1 438 ? 26.586 -27.377 15.435 1.00 93.38 438 ASP A C 1
ATOM 3503 O O . ASP A 1 438 ? 25.875 -27.783 14.511 1.00 93.38 438 ASP A O 1
ATOM 3507 N N . THR A 1 439 ? 27.916 -27.423 15.353 1.00 92.88 439 THR A N 1
ATOM 3508 C CA . THR A 1 439 ? 28.629 -27.909 14.163 1.00 92.88 439 THR A CA 1
ATOM 3509 C C . THR A 1 439 ? 28.422 -29.402 13.896 1.00 92.88 439 THR A C 1
ATOM 3511 O O . THR A 1 439 ? 28.711 -29.854 12.792 1.00 92.88 439 THR A O 1
ATOM 3514 N N . GLU A 1 440 ? 27.878 -30.163 14.852 1.00 92.50 440 GLU A N 1
ATOM 3515 C CA . GLU A 1 440 ? 27.453 -31.561 14.710 1.00 92.50 440 GLU A CA 1
ATOM 3516 C C . GLU A 1 440 ? 25.953 -31.709 14.391 1.00 92.50 440 GLU A C 1
ATOM 3518 O O . GLU A 1 440 ? 25.425 -32.833 14.365 1.00 92.50 440 GLU A O 1
ATOM 3523 N N . TYR A 1 441 ? 25.300 -30.583 14.089 1.00 93.62 441 TYR A N 1
ATOM 3524 C CA . TYR A 1 441 ? 23.884 -30.432 13.774 1.00 93.62 441 TYR A CA 1
ATOM 3525 C C . TYR A 1 441 ? 22.944 -30.787 14.924 1.00 93.62 441 TYR A C 1
ATOM 3527 O O . TYR A 1 441 ? 21.831 -31.262 14.698 1.00 93.62 441 TYR A O 1
ATOM 3535 N N . ARG A 1 442 ? 23.371 -30.582 16.169 1.00 95.19 442 ARG A N 1
ATOM 3536 C CA . ARG A 1 442 ? 22.501 -30.733 17.337 1.00 95.19 442 ARG A CA 1
ATOM 3537 C C . ARG A 1 442 ? 21.896 -29.401 17.732 1.00 95.19 442 ARG A C 1
ATOM 3539 O O . ARG A 1 442 ? 22.596 -28.395 17.792 1.00 95.19 442 ARG A O 1
ATOM 3546 N N . VAL A 1 443 ? 20.607 -29.422 18.037 1.00 95.62 443 VAL A N 1
ATOM 3547 C CA . VAL A 1 443 ? 19.902 -28.275 18.609 1.00 95.62 443 VAL A CA 1
ATOM 3548 C C . VAL A 1 443 ? 20.276 -28.152 20.085 1.00 95.62 443 VAL A C 1
ATOM 3550 O O . VAL A 1 443 ? 20.256 -29.153 20.800 1.00 95.62 443 VAL A O 1
ATOM 3553 N N . HIS A 1 444 ? 20.607 -26.945 20.542 1.00 94.69 444 HIS A N 1
ATOM 3554 C CA . HIS A 1 444 ? 20.731 -26.619 21.966 1.00 94.69 444 HIS A CA 1
ATOM 3555 C C . HIS A 1 444 ? 19.835 -25.428 22.275 1.00 94.69 444 HIS A C 1
ATOM 3557 O O . HIS A 1 444 ? 19.910 -24.418 21.577 1.00 94.69 444 HIS A O 1
ATOM 3563 N N . VAL A 1 445 ? 18.999 -25.535 23.298 1.00 93.69 445 VAL A N 1
ATOM 3564 C CA . VAL A 1 445 ? 18.030 -24.503 23.691 1.00 93.69 445 VAL A CA 1
ATOM 3565 C C . VAL A 1 445 ? 18.592 -23.674 24.846 1.00 93.69 445 VAL A C 1
ATOM 3567 O O . VAL A 1 445 ? 19.350 -24.179 25.677 1.00 93.69 445 VAL A O 1
ATOM 3570 N N . ALA A 1 446 ? 18.252 -22.384 24.886 1.00 90.50 446 ALA A N 1
ATOM 3571 C CA . ALA A 1 446 ? 18.659 -21.506 25.972 1.00 90.50 446 ALA A CA 1
ATOM 3572 C C . ALA A 1 446 ? 18.140 -22.033 27.329 1.00 90.50 446 ALA A C 1
ATOM 3574 O O . ALA A 1 446 ? 16.996 -22.474 27.415 1.00 90.50 446 ALA A O 1
ATOM 3575 N N . PRO A 1 447 ? 18.947 -21.969 28.403 1.00 81.19 447 PRO A N 1
ATOM 3576 C CA . PRO A 1 447 ? 18.603 -22.557 29.701 1.00 81.19 447 PRO A CA 1
ATOM 3577 C C . PRO A 1 447 ? 17.469 -21.837 30.449 1.00 81.19 447 PRO A C 1
ATOM 3579 O O . PRO A 1 447 ? 16.916 -22.402 31.389 1.00 81.19 447 PRO A O 1
ATOM 3582 N N . GLU A 1 448 ? 17.139 -20.602 30.064 1.00 76.12 448 GLU A N 1
ATOM 3583 C CA . GLU A 1 448 ? 16.058 -19.803 30.647 1.00 76.12 448 GLU A CA 1
ATOM 3584 C C . GLU A 1 448 ? 15.226 -19.189 29.511 1.00 76.12 448 GLU A C 1
ATOM 3586 O O . GLU A 1 448 ? 15.682 -18.281 28.814 1.00 76.12 448 GLU A O 1
ATOM 3591 N N . LEU A 1 449 ? 14.011 -19.707 29.309 1.00 80.75 449 LEU A N 1
ATOM 3592 C CA . LEU A 1 449 ? 12.997 -19.120 28.434 1.00 80.75 449 LEU A CA 1
ATOM 3593 C C . LEU A 1 449 ? 11.909 -18.486 29.314 1.00 80.75 449 LEU A C 1
ATOM 3595 O O . LEU A 1 449 ? 11.354 -19.141 30.191 1.00 80.75 449 LEU A O 1
ATOM 3599 N N . ASP A 1 450 ? 11.609 -17.204 29.089 1.00 74.19 450 ASP A N 1
ATOM 3600 C CA . ASP A 1 450 ? 10.700 -16.407 29.935 1.00 74.19 450 ASP A CA 1
ATOM 3601 C C . ASP A 1 450 ? 9.202 -16.770 29.778 1.00 74.19 450 ASP A C 1
ATOM 3603 O O . ASP A 1 450 ? 8.352 -16.208 30.472 1.00 74.19 450 ASP A O 1
ATOM 3607 N N . ASP A 1 451 ? 8.863 -17.685 28.864 1.00 85.38 451 ASP A N 1
ATOM 3608 C CA . ASP A 1 451 ? 7.492 -18.046 28.489 1.00 85.38 451 ASP A CA 1
ATOM 3609 C C . ASP A 1 451 ? 7.304 -19.574 28.436 1.00 85.38 451 ASP A C 1
ATOM 3611 O O . ASP A 1 451 ? 8.046 -20.279 27.753 1.00 85.38 451 ASP A O 1
ATOM 3615 N N . GLU A 1 452 ? 6.291 -20.077 29.150 1.00 81.88 452 GLU A N 1
ATOM 3616 C CA . GLU A 1 452 ? 6.005 -21.515 29.305 1.00 81.88 452 GLU A CA 1
ATOM 3617 C C . GLU A 1 452 ? 5.620 -22.184 27.978 1.00 81.88 452 GLU A C 1
ATOM 3619 O O . GLU A 1 452 ? 6.028 -23.310 27.709 1.00 81.88 452 GLU A O 1
ATOM 3624 N N . TYR A 1 453 ? 4.888 -21.482 27.106 1.00 83.06 453 TYR A N 1
ATOM 3625 C CA . TYR A 1 453 ? 4.526 -22.020 25.796 1.00 83.06 453 TYR A CA 1
ATOM 3626 C C . TYR A 1 453 ? 5.763 -22.144 24.903 1.00 83.06 453 TYR A C 1
ATOM 3628 O O . TYR A 1 453 ? 5.942 -23.154 24.224 1.00 83.06 453 TYR A O 1
ATOM 3636 N N . LEU A 1 454 ? 6.636 -21.136 24.906 1.00 80.69 454 LEU A N 1
ATOM 3637 C CA . LEU A 1 454 ? 7.873 -21.173 24.133 1.00 80.69 454 LEU A CA 1
ATOM 3638 C C . LEU A 1 454 ? 8.833 -22.265 24.623 1.00 80.69 454 LEU A C 1
ATOM 3640 O O . LEU A 1 454 ? 9.444 -22.942 23.794 1.00 80.69 454 LEU A O 1
ATOM 3644 N N . ASP A 1 455 ? 8.921 -22.460 25.940 1.00 83.44 455 ASP A N 1
ATOM 3645 C CA . ASP A 1 455 ? 9.677 -23.558 26.542 1.00 83.44 455 ASP A CA 1
ATOM 3646 C C . ASP A 1 455 ? 9.154 -24.916 26.059 1.00 83.44 455 ASP A C 1
ATOM 3648 O O . ASP A 1 455 ? 9.914 -25.710 25.509 1.00 83.44 455 ASP A O 1
ATOM 3652 N N . GLU A 1 456 ? 7.839 -25.147 26.106 1.00 83.94 456 GLU A N 1
ATOM 3653 C CA . GLU A 1 456 ? 7.237 -26.379 25.578 1.00 83.94 456 GLU A CA 1
ATOM 3654 C C . GLU A 1 456 ? 7.537 -26.606 24.084 1.00 83.94 456 GLU A C 1
ATOM 3656 O O . GLU A 1 456 ? 7.795 -27.741 23.663 1.00 83.94 456 GLU A O 1
ATOM 3661 N N . GLN A 1 457 ? 7.518 -25.543 23.268 1.00 86.19 457 GLN A N 1
ATOM 3662 C CA . GLN A 1 457 ? 7.761 -25.647 21.826 1.00 86.19 457 GLN A CA 1
ATOM 3663 C C . GLN A 1 457 ? 9.233 -25.908 21.470 1.00 86.19 457 GLN A C 1
ATOM 3665 O O . GLN A 1 457 ? 9.491 -26.555 20.455 1.00 86.19 457 GLN A O 1
ATOM 3670 N N . LEU A 1 458 ? 10.193 -25.440 22.276 1.00 87.69 458 LEU A N 1
ATOM 3671 C CA . LEU A 1 458 ? 11.625 -25.552 21.972 1.00 87.69 458 LEU A CA 1
ATOM 3672 C C . LEU A 1 458 ? 12.323 -26.664 22.758 1.00 87.69 458 LEU A C 1
ATOM 3674 O O . LEU A 1 458 ? 13.109 -27.408 22.171 1.00 87.69 458 LEU A O 1
ATOM 3678 N N . ALA A 1 459 ? 12.023 -26.828 24.049 1.00 85.56 459 ALA A N 1
ATOM 3679 C CA . ALA A 1 459 ? 12.729 -27.749 24.944 1.00 85.56 459 ALA A CA 1
ATOM 3680 C C . ALA A 1 459 ? 12.669 -29.208 24.472 1.00 85.56 459 ALA A C 1
ATOM 3682 O O . ALA A 1 459 ? 13.614 -29.970 24.670 1.00 85.56 459 ALA A O 1
ATOM 3683 N N . SER A 1 460 ? 11.589 -29.595 23.785 1.00 85.56 460 SER A N 1
ATOM 3684 C CA . SER A 1 460 ? 11.450 -30.936 23.201 1.00 85.56 460 SER A CA 1
ATOM 3685 C C . SER A 1 460 ? 12.486 -31.256 22.113 1.00 85.56 460 SER A C 1
ATOM 3687 O O . SER A 1 460 ? 12.722 -32.432 21.832 1.00 85.56 460 SER A O 1
ATOM 3689 N N . TYR A 1 461 ? 13.129 -30.237 21.535 1.00 90.94 461 TYR A N 1
ATOM 3690 C CA . TYR A 1 461 ? 14.166 -30.385 20.518 1.00 90.94 461 TYR A CA 1
ATOM 3691 C C . TYR A 1 461 ? 15.589 -30.277 21.079 1.00 90.94 461 TYR A C 1
ATOM 3693 O O . TYR A 1 461 ? 16.530 -30.594 20.350 1.00 90.94 461 TYR A O 1
ATOM 3701 N N . ASP A 1 462 ? 15.780 -29.910 22.350 1.00 92.19 462 ASP A N 1
ATOM 3702 C CA . ASP A 1 462 ? 17.113 -29.819 22.953 1.00 92.19 462 ASP A CA 1
ATOM 3703 C C . ASP A 1 462 ? 17.873 -31.159 22.870 1.00 92.19 462 ASP A C 1
ATOM 3705 O O . ASP A 1 462 ? 17.342 -32.238 23.143 1.00 92.19 462 ASP A O 1
ATOM 3709 N N . GLY A 1 463 ? 19.122 -31.108 22.410 1.00 89.94 463 GLY A N 1
ATOM 3710 C CA . GLY A 1 463 ? 19.979 -32.271 22.170 1.00 89.94 463 GLY A CA 1
ATOM 3711 C C . GLY A 1 463 ? 19.643 -33.095 20.918 1.00 89.94 463 GLY A C 1
ATOM 3712 O O . GLY A 1 463 ? 20.405 -34.015 20.573 1.00 89.94 463 GLY A O 1
ATOM 3713 N N . THR A 1 464 ? 18.552 -32.777 20.212 1.00 92.69 464 THR A N 1
ATOM 3714 C CA . THR A 1 464 ? 18.136 -33.486 18.995 1.00 92.69 464 THR A CA 1
ATOM 3715 C C . THR A 1 464 ? 19.142 -33.244 17.882 1.00 92.69 464 THR A C 1
ATOM 3717 O O . THR A 1 464 ? 19.502 -32.106 17.586 1.00 92.69 464 THR A O 1
ATOM 3720 N N . ARG A 1 465 ? 19.601 -34.329 17.252 1.00 93.50 465 ARG A N 1
ATOM 3721 C CA . ARG A 1 465 ? 20.458 -34.253 16.068 1.00 93.50 465 ARG A CA 1
ATOM 3722 C C . ARG A 1 465 ? 19.583 -34.134 14.827 1.00 93.50 465 ARG A C 1
ATOM 3724 O O . ARG A 1 465 ? 18.796 -35.038 14.561 1.00 93.50 465 ARG A O 1
ATOM 3731 N N . LEU A 1 466 ? 19.749 -33.047 14.087 1.00 91.81 466 LEU A N 1
ATOM 3732 C CA . LEU A 1 466 ? 19.073 -32.827 12.819 1.00 91.81 466 LEU A CA 1
ATOM 3733 C C . LEU A 1 466 ? 19.713 -33.696 11.733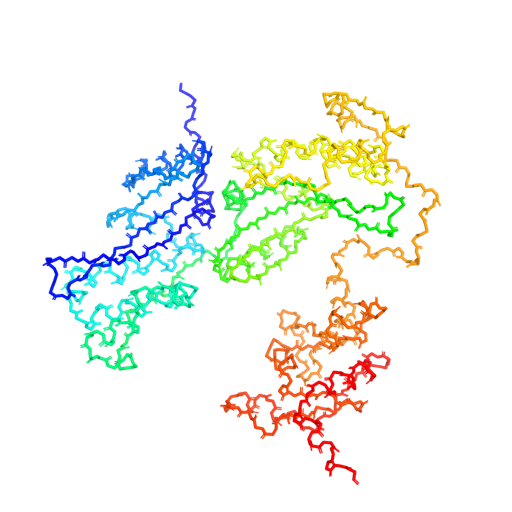 1.00 91.81 466 LEU A C 1
ATOM 3735 O O . LEU A 1 466 ? 20.937 -33.859 11.683 1.00 91.81 466 LEU A O 1
ATOM 3739 N N . GLU A 1 467 ? 18.874 -34.258 10.871 1.00 85.81 467 GLU A N 1
ATOM 3740 C CA . GLU A 1 467 ? 19.306 -35.050 9.725 1.00 85.81 467 GLU A CA 1
ATOM 3741 C C . GLU A 1 467 ? 19.079 -34.265 8.438 1.00 85.81 467 GLU A C 1
ATOM 3743 O O . GLU A 1 467 ? 18.026 -33.663 8.232 1.00 85.81 467 GLU A O 1
ATOM 3748 N N . PHE A 1 468 ? 20.076 -34.300 7.559 1.00 82.88 468 PHE A N 1
ATOM 3749 C CA . PHE A 1 468 ? 20.034 -33.637 6.263 1.00 82.88 468 PHE A CA 1
ATOM 3750 C C . PHE A 1 468 ? 20.350 -34.644 5.156 1.00 82.88 468 PHE A C 1
ATOM 3752 O O . PHE A 1 468 ? 21.132 -35.574 5.391 1.00 82.88 468 PHE A O 1
ATOM 3759 N N . PRO A 1 469 ? 19.800 -34.460 3.943 1.00 75.19 469 PRO A N 1
ATOM 3760 C CA . PRO A 1 469 ? 20.271 -35.181 2.766 1.00 75.19 469 PRO A CA 1
ATOM 3761 C C . PRO A 1 469 ? 21.793 -35.028 2.578 1.00 75.19 469 PRO A C 1
ATOM 3763 O O . PRO A 1 469 ? 22.405 -34.061 3.039 1.00 75.19 469 PRO A O 1
ATOM 3766 N N . GLU A 1 470 ? 22.435 -35.991 1.914 1.00 73.81 470 GLU A N 1
ATOM 3767 C CA . GLU A 1 470 ? 23.894 -35.991 1.736 1.00 73.81 470 GLU A CA 1
ATOM 3768 C C . GLU A 1 470 ? 24.361 -34.722 0.994 1.00 73.81 470 GLU A C 1
ATOM 3770 O O . GLU A 1 470 ? 23.885 -34.418 -0.097 1.00 73.81 470 GLU A O 1
ATOM 3775 N N . GLY A 1 471 ? 25.262 -33.949 1.615 1.00 73.56 471 GLY A N 1
ATOM 3776 C CA . GLY A 1 471 ? 25.737 -32.658 1.090 1.00 73.56 471 GLY A CA 1
ATOM 3777 C C . GLY A 1 471 ? 24.777 -31.474 1.280 1.00 73.56 471 GLY A C 1
ATOM 3778 O O . GLY A 1 471 ? 25.119 -30.356 0.909 1.00 73.56 471 GLY A O 1
ATOM 3779 N N . ALA A 1 472 ? 23.606 -31.691 1.887 1.00 75.75 472 ALA A N 1
ATOM 3780 C CA . ALA A 1 472 ? 22.564 -30.680 2.050 1.00 75.75 472 ALA A CA 1
ATOM 3781 C C . ALA A 1 472 ? 22.542 -30.007 3.434 1.00 75.75 472 ALA A C 1
ATOM 3783 O O . ALA A 1 472 ? 21.751 -29.094 3.655 1.00 75.75 472 ALA A O 1
ATOM 3784 N N . GLY A 1 473 ? 23.408 -30.411 4.365 1.00 83.50 473 GLY A N 1
ATOM 3785 C CA . GLY A 1 473 ? 23.483 -29.779 5.683 1.00 83.50 473 GLY A CA 1
ATOM 3786 C C . GLY A 1 473 ? 23.966 -28.322 5.621 1.00 83.50 473 GLY A C 1
ATOM 3787 O O . GLY A 1 473 ? 24.676 -27.969 4.677 1.00 83.50 473 GLY A O 1
ATOM 3788 N N . PRO A 1 474 ? 23.606 -27.487 6.608 1.00 89.62 474 PRO A N 1
ATOM 3789 C CA . PRO A 1 474 ? 24.085 -26.112 6.707 1.00 89.62 474 PRO A CA 1
ATOM 3790 C C . PRO A 1 474 ? 25.609 -26.044 6.898 1.00 89.62 474 PRO A C 1
ATOM 3792 O O . PRO A 1 474 ? 26.225 -26.995 7.401 1.00 89.62 474 PRO A O 1
ATOM 3795 N N . ASP A 1 475 ? 26.222 -24.934 6.485 1.00 90.06 475 ASP A N 1
ATOM 3796 C CA . ASP A 1 475 ? 27.664 -24.716 6.609 1.00 90.06 475 ASP A CA 1
ATOM 3797 C C . ASP A 1 475 ? 28.086 -24.680 8.083 1.00 90.06 475 ASP A C 1
ATOM 3799 O O . ASP A 1 475 ? 27.520 -23.968 8.913 1.00 90.06 475 ASP A O 1
ATOM 3803 N N . ARG A 1 476 ? 29.095 -25.485 8.420 1.00 90.31 476 ARG A N 1
ATOM 3804 C CA . ARG A 1 476 ? 29.551 -25.646 9.804 1.00 90.31 476 ARG A CA 1
ATOM 3805 C C . ARG A 1 476 ? 30.295 -24.417 10.321 1.00 90.31 476 ARG A C 1
ATOM 3807 O O . ARG A 1 476 ? 30.139 -24.095 11.492 1.00 90.31 476 ARG A O 1
ATOM 3814 N N . ALA A 1 477 ? 31.072 -23.742 9.479 1.00 86.50 477 ALA A N 1
ATOM 3815 C CA . ALA A 1 477 ? 31.761 -22.512 9.851 1.00 86.50 477 ALA A CA 1
ATOM 3816 C C . ALA A 1 477 ? 30.763 -21.359 10.033 1.00 86.50 477 ALA A C 1
ATOM 3818 O O . ALA A 1 477 ? 30.911 -20.575 10.967 1.00 86.50 477 ALA A O 1
ATOM 3819 N N . ALA A 1 478 ? 29.710 -21.297 9.211 1.00 84.19 478 ALA A N 1
ATOM 3820 C CA . ALA A 1 478 ? 28.621 -20.337 9.388 1.00 84.19 478 ALA A CA 1
ATOM 3821 C C . ALA A 1 478 ? 27.881 -20.565 10.716 1.00 84.19 478 ALA A C 1
ATOM 3823 O O . ALA A 1 478 ? 27.653 -19.620 11.471 1.00 84.19 478 ALA A O 1
ATOM 3824 N N . LEU A 1 479 ? 27.554 -21.825 11.035 1.00 89.94 479 LEU A N 1
ATOM 3825 C CA . LEU A 1 479 ? 26.943 -22.183 12.318 1.00 89.94 479 LEU A CA 1
ATOM 3826 C C . LEU A 1 479 ? 27.835 -21.796 13.500 1.00 89.94 479 LEU A C 1
ATOM 3828 O O . LEU A 1 479 ? 27.347 -21.227 14.471 1.00 89.94 479 LEU A O 1
ATOM 3832 N N . GLU A 1 480 ? 29.134 -22.081 13.422 1.00 89.56 480 GLU A N 1
ATOM 3833 C CA . GLU A 1 480 ? 30.097 -21.715 14.464 1.00 89.56 480 GLU A CA 1
ATOM 3834 C C . GLU A 1 480 ? 30.165 -20.193 14.659 1.00 89.56 480 GLU A C 1
ATOM 3836 O O . GLU A 1 480 ? 29.972 -19.716 15.776 1.00 89.56 480 GLU A O 1
ATOM 3841 N N . ALA A 1 481 ? 30.311 -19.430 13.570 1.00 84.69 481 ALA A N 1
ATOM 3842 C CA . ALA A 1 481 ? 30.351 -17.969 13.604 1.00 84.69 481 ALA A CA 1
ATOM 3843 C C . ALA A 1 481 ? 29.070 -17.356 14.192 1.00 84.69 481 ALA A C 1
ATOM 3845 O O . ALA A 1 481 ? 29.139 -16.436 15.005 1.00 84.69 481 ALA A O 1
ATOM 3846 N N . ARG A 1 482 ? 27.895 -17.885 13.829 1.00 87.12 482 ARG A N 1
ATOM 3847 C CA . ARG A 1 482 ? 26.610 -17.456 14.397 1.00 87.12 482 ARG A CA 1
ATOM 3848 C C . ARG A 1 482 ? 26.516 -17.768 15.889 1.00 87.12 482 ARG A C 1
ATOM 3850 O O . ARG A 1 482 ? 26.073 -16.931 16.674 1.00 87.12 482 ARG A O 1
ATOM 3857 N N . ASN A 1 483 ? 26.930 -18.964 16.290 1.00 91.25 483 ASN A N 1
ATOM 3858 C CA . ASN A 1 483 ? 26.863 -19.400 17.681 1.00 91.25 483 ASN A CA 1
ATOM 3859 C C . ASN A 1 483 ? 27.798 -18.582 18.588 1.00 91.25 483 ASN A C 1
ATOM 3861 O O . ASN A 1 483 ? 27.473 -18.365 19.756 1.00 91.25 483 ASN A O 1
ATOM 3865 N N . ASP A 1 484 ? 28.909 -18.066 18.056 1.00 87.25 484 ASP A N 1
ATOM 3866 C CA . ASP A 1 484 ? 29.805 -17.144 18.763 1.00 87.25 484 ASP A CA 1
ATOM 3867 C C . ASP A 1 484 ? 29.164 -15.779 19.079 1.00 87.25 484 ASP A C 1
ATOM 3869 O O . ASP A 1 484 ? 29.638 -15.051 19.950 1.00 87.25 484 ASP A O 1
ATOM 3873 N N . GLU A 1 485 ? 28.054 -15.413 18.443 1.00 86.31 485 GLU A N 1
ATOM 3874 C CA . GLU A 1 485 ? 27.295 -14.211 18.813 1.00 86.31 485 GLU A CA 1
ATOM 3875 C C . GLU A 1 485 ? 26.323 -14.465 19.980 1.00 86.31 485 GLU A C 1
ATOM 3877 O O . GLU A 1 485 ? 25.809 -13.524 20.595 1.00 86.31 485 GLU A O 1
ATOM 3882 N N . VAL A 1 486 ? 26.065 -15.734 20.318 1.00 88.56 486 VAL A N 1
ATOM 3883 C CA . VAL A 1 486 ? 25.066 -16.134 21.313 1.00 88.56 486 VAL A CA 1
ATOM 3884 C C . VAL A 1 486 ? 25.709 -16.272 22.694 1.00 88.56 486 VAL A C 1
ATOM 3886 O O . VAL A 1 486 ? 26.392 -17.242 23.022 1.00 88.56 486 VAL A O 1
ATOM 3889 N N . ARG A 1 487 ? 25.446 -15.288 23.558 1.00 86.31 487 ARG A N 1
ATOM 3890 C CA . ARG A 1 487 ? 26.097 -15.151 24.871 1.00 86.31 487 ARG A CA 1
ATOM 3891 C C . ARG A 1 487 ? 25.968 -16.381 25.784 1.00 86.31 487 ARG A C 1
ATOM 3893 O O . ARG A 1 487 ? 26.971 -16.842 26.322 1.00 86.31 487 ARG A O 1
ATOM 3900 N N . TRP A 1 488 ? 24.761 -16.921 25.970 1.00 90.38 488 TRP A N 1
ATOM 3901 C CA . TRP A 1 488 ? 24.542 -18.066 26.872 1.00 90.38 488 TRP A CA 1
ATOM 3902 C C . TRP A 1 488 ? 25.214 -19.349 26.353 1.00 90.38 488 TRP A C 1
ATOM 3904 O O . TRP A 1 488 ? 25.637 -20.202 27.139 1.00 90.38 488 TRP A O 1
ATOM 3914 N N . TRP A 1 489 ? 25.365 -19.472 25.031 1.00 89.50 489 TRP A N 1
ATOM 3915 C CA . TRP A 1 489 ? 26.049 -20.593 24.395 1.00 89.50 489 TRP A CA 1
ATOM 3916 C C . TRP A 1 489 ? 27.554 -20.560 24.674 1.00 89.50 489 TRP A C 1
ATOM 3918 O O . TRP A 1 489 ? 28.136 -21.589 25.031 1.00 89.50 489 TRP A O 1
ATOM 3928 N N . GLN A 1 490 ? 28.177 -19.380 24.609 1.00 84.88 490 GLN A N 1
ATOM 3929 C CA . GLN A 1 490 ? 29.585 -19.201 24.979 1.00 84.88 490 GLN A CA 1
ATOM 3930 C C . GLN A 1 490 ? 29.838 -19.521 26.459 1.00 84.88 490 GLN A C 1
ATOM 3932 O O . GLN A 1 490 ? 30.798 -20.219 26.795 1.00 84.88 490 GLN A O 1
ATOM 3937 N N . GLU A 1 491 ? 28.950 -19.060 27.343 1.00 80.00 491 GLU A N 1
ATOM 3938 C CA . GLU A 1 491 ? 29.036 -19.294 28.791 1.00 80.00 491 GLU A CA 1
ATOM 3939 C C . GLU A 1 491 ? 28.901 -20.796 29.138 1.00 80.00 491 GLU A C 1
ATOM 3941 O O . GLU A 1 491 ? 29.611 -21.312 30.005 1.00 80.00 491 GLU A O 1
ATOM 3946 N N . THR A 1 492 ? 28.068 -21.535 28.398 1.00 71.12 492 THR A N 1
ATOM 3947 C CA . THR A 1 492 ? 27.861 -22.984 28.584 1.00 71.12 492 THR A CA 1
ATOM 3948 C C . THR A 1 492 ? 28.988 -23.824 27.964 1.00 71.12 492 THR A C 1
ATOM 3950 O O . THR A 1 492 ? 29.415 -24.828 28.542 1.00 71.12 492 THR A O 1
ATOM 3953 N N . SER A 1 493 ? 29.526 -23.400 26.817 1.00 60.31 493 SER A N 1
ATOM 3954 C CA . SER A 1 493 ? 30.607 -24.091 26.094 1.00 60.31 493 SER A CA 1
ATOM 3955 C C . SER A 1 493 ? 31.950 -24.025 26.828 1.00 60.31 493 SER A C 1
ATOM 3957 O O . SER A 1 493 ? 32.700 -25.000 26.819 1.00 60.31 493 SER A O 1
ATOM 3959 N N . ALA A 1 494 ? 32.213 -22.942 27.569 1.00 50.62 494 ALA A N 1
ATOM 3960 C CA . ALA A 1 494 ? 33.381 -22.815 28.448 1.00 50.62 494 ALA A CA 1
ATOM 3961 C C . ALA A 1 494 ? 33.392 -23.819 29.624 1.00 50.62 494 ALA A C 1
ATOM 3963 O O . ALA A 1 494 ? 34.426 -24.010 30.259 1.00 50.62 494 ALA A O 1
ATOM 3964 N N . THR A 1 495 ? 32.258 -24.474 29.899 1.00 47.66 495 THR A N 1
ATOM 3965 C CA . THR A 1 495 ? 32.097 -25.484 30.962 1.00 47.66 495 THR A CA 1
ATOM 3966 C C . THR A 1 495 ? 32.151 -26.927 30.417 1.00 47.66 495 THR A C 1
ATOM 3968 O O . THR A 1 495 ? 32.130 -27.881 31.193 1.00 47.66 495 THR A O 1
ATOM 3971 N N . ARG A 1 496 ? 32.214 -27.112 29.084 1.00 48.25 496 ARG A N 1
ATOM 3972 C CA . ARG A 1 496 ? 32.275 -28.423 28.393 1.00 48.25 496 ARG A CA 1
ATOM 3973 C C . ARG A 1 496 ? 33.704 -28.859 27.991 1.00 48.25 496 ARG A C 1
ATOM 3975 O O . ARG A 1 496 ? 33.844 -29.920 27.381 1.00 48.25 496 ARG A O 1
ATOM 3982 N N . ILE A 1 497 ? 34.735 -28.082 28.349 1.00 33.41 497 ILE A N 1
ATOM 3983 C CA . ILE A 1 497 ? 36.174 -28.439 28.295 1.00 33.41 497 ILE A CA 1
ATOM 3984 C C . ILE A 1 497 ? 36.616 -28.867 29.694 1.00 33.41 497 ILE A C 1
ATOM 3986 O O . ILE A 1 497 ? 37.315 -29.902 29.802 1.00 33.41 497 ILE A O 1
#

Radius of gyration: 27.52 Å; chains: 1; bounding box: 61×62×74 Å

Organism: NCBI:txid2979990

pLDDT: mean 83.07, std 16.15, range [26.52, 97.75]

Secondary structure (DSSP, 8-state):
-----PPPHHHHHHHHHHHEEEEEEEEE-TTSTTSEEEEEEEEEE-TT-HHHHHHHHHHHHHTT---EEEEETTTEEEEEE-SHHHHHHHHHHHTTT-SSSHHHHHIIIIIIHHHHHHTGGGSHHHHHHHHHHHHHH-HHHHT-TT-SS-HHHHHHHHT--GGGSPPPP-------SS--HHHHHHHHHHHEEEEEEEEE-TTSTTSEEEEEEEEEEETT--HHHHHHHHHHHHHTT---EEEEETTEEEEEE--TTHHHHHHHHHHTT--TTHHHHHHIIIIIHHHHHTTGGGSHHHHHHHHHHHGGGS--SSSPPPSSSHHHHHHHHGGG-----HHHHHHHHTS-PPPPPPPTT---SS-TTSSSS-HHHHHHHHHHHHTTTS-TTT----GGG-EEEESS-TTS-SSSTT-GGGEEEE-HHHHHHHHTTSEEE-TTSBEEE-S--S-HHHHHHHHTTTTPBP---TT-SPPHHHHHHHHTT-HHHHHHHTT--

InterPro domains:
  IPR003615 HNH nuclease [PF13391] (387-438)
  IPR003615 HNH nuclease [cd00085] (375-427)
  IPR027434 Homing endonuclease [G3DSA:3.10.28.10] (177-332)
  IPR027434 Homing endonuclease [SSF55608] (178-315)

Foldseek 3Di:
DPPPPQAPLLLVLLLCLQFKDKDWDWDQDPPFPLRIDTFIKIKGWCWPQVPVVVNVVVVCVVLVQDWDWDDDPDTTIIIIRGDLVNLVSVCVSCQQSHDFCQQVSCCVNVWVVVCVVVCVCSDLLSVLLALVVVCVVCVLQQPDPPDCDHSVNSCVVVVHDSVPRHHTDRDPGHHHPAHALSSVQSNCLSFKAKFKDKDADCLAPLRIDIFTKIKGKDAQGRPVVQVRVVVHCVVLVAAWDWDADNNMIMTMGTALVRLVSSCVSNLVRHDNCNVVSVLCVQQQSLLVQLVLCSDLASVLLSLVSRVVRDDPPDPDDDCDHNVNSCVVQVVVYDDDDNVVSSVVSNDPDDRHDRDPPPDPVDDDPCPRHPLCVVLVVVLCVQQVCAAQQPRDNDNVQKDKAFLADPPPDPPCNSPSLRIGIHGPLVNVCVVVPQWAQALQRAIAGQPDDPDPVNCVVRVVRHRPHGDGDVVSHHDNVSRVVSLVVRVSSVVVVVVVD

Sequence (497 aa):
MPEEIIQPLDYYAGLIDAIGRVNFEVKKTDHRVIGYDVRPSLVFHVGQQDFLDALLGTFFEDHGIGYTFRREGTKSRFMLVEDNESFRKLQAIFDGQLVQLSTELSFIVDSYLPARHSGELAAKYGHLQLMKAIADLQPERAANDNTKHTAGSFAREFDIELASVSRLEIPSASYRPELTADYLSGFFDGRGWCSVAISENETFSVGYSCTPRVELTRPHANPALKRLVSEFLDAQGIHANFYSQGGKLSVVVTELETIPMLFELLLETLWERREQVAYFSDVILPRFHRNDHHTKQGLYEISTLAEPLFRSTTGKQRQYDASYFEERWGDELVVRERATLIEDSQTDDAVRAPPETYLPAIDTDADRRSPDSAFRRAVLERYGHNCAITGLGDTRLLEVAHIVPWAADSDGRDDPSNAVVLNPLHHEAYDRGLFVIDTEYRVHVAPELDDEYLDEQLASYDGTRLEFPEGAGPDRAALEARNDEVRWWQETSATRI